Protein 6J3G (pdb70)

Solvent-accessible surface area: 24608 Å² total; per-residue (Å²): 148,81,158,130,132,214,57,85,172,148,76,95,91,0,41,0,18,0,3,6,2,99,90,123,87,148,52,73,10,5,8,8,54,0,3,16,1,83,18,1,0,28,46,5,206,10,49,45,94,38,57,67,8,30,17,53,19,8,82,166,34,0,124,145,46,44,6,111,18,26,39,156,24,71,79,140,164,69,126,49,42,36,20,8,4,0,0,44,0,43,50,72,51,54,26,19,3,41,11,36,90,0,0,73,28,0,24,175,40,21,103,146,25,64,49,0,10,35,69,96,2,13,0,7,3,18,0,0,44,38,3,5,108,65,12,0,30,42,27,5,14,3,3,9,12,34,28,1,1,98,40,6,37,104,130,0,47,60,70,9,72,133,21,35,27,67,99,28,2,107,118,11,55,34,133,6,105,92,0,7,58,124,37,118,70,48,72,94,66,26,118,51,4,71,62,6,6,75,83,0,12,35,5,6,33,38,43,71,123,126,21,60,24,2,44,14,148,132,13,2,0,0,3,0,0,1,0,0,17,2,12,0,12,38,67,4,26,25,60,120,63,90,31,2,62,79,7,54,150,20,42,68,11,18,2,34,139,14,6,112,51,3,88,106,60,202,188,59,103,88,0,41,0,17,0,4,6,2,100,90,122,89,146,55,75,8,6,8,8,55,0,4,17,1,88,17,1,0,38,36,5,206,16,60,48,91,37,57,67,6,29,19,52,16,9,56,161,31,0,122,146,46,50,6,114,18,27,27,160,24,90,76,138,160,79,108,56,51,32,24,9,5,0,0,40,0,35,53,68,52,50,29,18,2,42,10,42,88,0,0,67,33,0,15,170,46,26,108,102,20,59,63,0,10,41,66,105,5,12,1,8,2,18,0,0,43,38,4,5,114,59,12,0,37,48,29,4,10,3,3,10,11,34,27,1,1,95,41,6,38,104,129,0,44,60,64,8,74,137,23,45,36,69,101,25,2,108,128,21,46,33,138,6,104,78,0,6,53,136,25,106,69,55,89,102,75,22,122,51,3,58,62,8,6,71,92,0,11,34,5,6,32,40,45,67,122,125,20,62,25,3,52,13,149,133,11,1,0,0,3,0,0,2,0,0,21,2,12,0,12,40,65,4,27,27,62,120,63,88,26,2,70,76,5,54,163,16,44,66,10,19,2,37,140,15,5,105,50,2,90,98,57

Sequence (522 aa):
SGLVPRGSHMIQQIHFYDIPRNRDEDDRTWNPNTSKTRLTLTYKRLPYKTIWVEYPDIERVCKEIGAEEPSAFGLLKEGKPYYSLPVIHDPNTGTTISDSIRIARYLDKTYPDTPAVIPAELEAFHAVFEDAFWDTIFMPLFPFLVPAACPQLNPRSEAYFRETREGKFGSILGGKMENWAPTGPVRDDRWKALQAGFTKMAGWLSADGQERPFFMMGEKLCYTDIVVGAWLISVKKVFGSDHPEWLQVEKWDGGRWSRRLVQVVENFHMIQQIHFYDIPRNRDEDDRTWNPNTSKTRLTLTTYKRLPYKTIWVEYPDIERVCKEIGAEPSAFGLLKEGKPYYSLPVIHDPNTGTTISDSIRIARYLDKTYPDTPAVIPAELEAFHAVFEDAFWDTIFMPLFPFLVPAACPQLNPRSEEAYFRETREGKFGSILGGKMENWAPTGPVRDDRWKALQAGFTKMAGWLSADGQERPFFMGEKLCYTDIVVGAWLISVKKVFGSDHPEWLQVEKWDGGRWSRLVQVVENF

Nearest PDB structures (foldseek):
  6j3h-assembly1_B  TM=1.000E+00  e=2.464E-45  Gelatoporia subvermispora B
  6j3f-assembly1_B  TM=9.540E-01  e=9.649E-30  Gelatoporia subvermispora B
  4lmw-assembly1_A-2  TM=9.459E-01  e=2.169E-23  Phanerodontia chrysosporium
  4g19-assembly2_C  TM=9.325E-01  e=5.263E-22  Phanerodontia chrysosporium
  4lmv-assembly2_D  TM=9.375E-01  e=5.015E-21  Phanerodontia chrysosporium

Structure (mmCIF, N/CA/C/O backbone):
data_6J3G
#
_entry.id   6J3G
#
_cell.length_a   176.810
_cell.length_b   48.645
_cell.length_c   74.308
_cell.angle_alpha   90.00
_cell.angle_beta   93.17
_cell.angle_gamma   90.00
#
_symmetry.space_group_name_H-M   'C 1 2 1'
#
loop_
_entity.id
_entity.type
_entity.pdbx_description
1 polymer 'Glutathione S-transferase'
2 non-polymer 1,2-ETHANEDIOL
3 non-polymer 'CALCIUM ION'
4 non-polymer 'SULFATE ION'
5 water water
#
loop_
_atom_site.group_PDB
_atom_site.id
_atom_site.type_symbol
_atom_site.label_atom_id
_atom_site.label_alt_id
_atom_site.label_comp_id
_atom_site.label_asym_id
_atom_site.label_entity_id
_atom_site.label_seq_id
_atom_site.pdbx_PDB_ins_code
_atom_site.Cartn_x
_atom_site.Cartn_y
_atom_site.Cartn_z
_atom_site.occupancy
_atom_site.B_iso_or_equiv
_atom_site.auth_seq_id
_atom_site.auth_comp_id
_atom_site.auth_asym_id
_atom_site.auth_atom_id
_atom_site.pdbx_PDB_model_num
ATOM 1 N N . SER A 1 1 ? 6.638 -38.499 48.903 1.00 54.28 -8 SER A N 1
ATOM 2 C CA . SER A 1 1 ? 6.451 -38.459 47.456 1.00 58.71 -8 SER A CA 1
ATOM 3 C C . SER A 1 1 ? 7.078 -37.216 46.846 1.00 60.37 -8 SER A C 1
ATOM 4 O O . SER A 1 1 ? 6.625 -36.096 47.096 1.00 63.94 -8 SER A O 1
ATOM 7 N N . GLY A 1 2 ? 8.114 -37.413 46.038 1.00 51.19 -7 GLY A N 1
ATOM 8 C CA . GLY A 1 2 ? 8.739 -36.296 45.360 1.00 50.02 -7 GLY A CA 1
ATOM 9 C C . GLY A 1 2 ? 8.149 -36.048 43.987 1.00 46.62 -7 GLY A C 1
ATOM 10 O O . GLY A 1 2 ? 8.838 -35.541 43.097 1.00 49.31 -7 GLY A O 1
ATOM 11 N N . LEU A 1 3 ? 6.874 -36.386 43.803 1.00 37.60 -6 LEU A N 1
ATOM 12 C CA . LEU A 1 3 ? 6.238 -36.341 42.494 1.00 34.62 -6 LEU A CA 1
ATOM 13 C C . LEU A 1 3 ? 5.417 -35.069 42.324 1.00 34.05 -6 LEU A C 1
ATOM 14 O O . LEU A 1 3 ? 4.671 -34.664 43.221 1.00 33.39 -6 LEU A O 1
ATOM 19 N N . VAL A 1 4 ? 5.555 -34.448 41.157 1.00 28.94 -5 VAL A N 1
ATOM 20 C CA . VAL A 1 4 ? 4.780 -33.260 40.803 1.00 27.45 -5 VAL A CA 1
ATOM 21 C C . VAL A 1 4 ? 4.297 -33.414 39.367 1.00 27.24 -5 VAL A C 1
ATOM 22 O O . VAL A 1 4 ? 4.880 -34.171 38.580 1.00 29.71 -5 VAL A O 1
ATOM 26 N N . PRO A 1 5 ? 3.210 -32.733 39.008 1.00 29.45 -4 PRO A N 1
ATOM 27 C CA . PRO A 1 5 ? 2.636 -32.939 37.669 1.00 30.41 -4 PRO A CA 1
ATOM 28 C C . PRO A 1 5 ? 3.442 -32.242 36.585 1.00 29.31 -4 PRO A C 1
ATOM 29 O O . PRO A 1 5 ? 3.970 -31.142 36.781 1.00 33.68 -4 PRO A O 1
ATOM 33 N N . ARG A 1 6 ? 3.545 -32.899 35.434 1.00 24.84 -3 ARG A N 1
ATOM 34 C CA . ARG A 1 6 ? 4.029 -32.245 34.228 1.00 28.32 -3 ARG A CA 1
ATOM 35 C C . ARG A 1 6 ? 2.838 -31.876 33.356 1.00 29.45 -3 ARG A C 1
ATOM 36 O O . ARG A 1 6 ? 1.801 -32.546 33.369 1.00 31.76 -3 ARG A O 1
ATOM 44 N N . GLY A 1 7 ? 2.981 -30.769 32.633 1.00 23.85 -2 GLY A N 1
ATOM 45 C CA . GLY A 1 7 ? 1.856 -30.234 31.895 1.00 28.16 -2 GLY A CA 1
ATOM 46 C C . GLY A 1 7 ? 1.373 -31.192 30.824 1.00 29.23 -2 GLY A C 1
ATOM 47 O O . GLY A 1 7 ? 2.147 -31.933 30.210 1.00 30.76 -2 GLY A O 1
ATOM 48 N N . SER A 1 8 ? 0.065 -31.187 30.618 1.00 33.34 -1 SER A N 1
ATOM 49 C CA . SER A 1 8 ? -0.507 -31.929 29.514 1.00 27.79 -1 SER A CA 1
ATOM 50 C C . SER A 1 8 ? -0.440 -31.086 28.244 1.00 28.79 -1 SER A C 1
ATOM 51 O O . SER A 1 8 ? -0.523 -29.854 28.280 1.00 28.42 -1 SER A O 1
ATOM 54 N N . HIS A 1 9 ? -0.266 -31.764 27.115 1.00 21.12 0 HIS A N 1
ATOM 55 C CA . HIS A 1 9 ? -0.281 -31.116 25.812 1.00 26.32 0 HIS A CA 1
ATOM 56 C C . HIS A 1 9 ? -1.491 -31.530 24.978 1.00 25.84 0 HIS A C 1
ATOM 57 O O . HIS A 1 9 ? -1.474 -31.407 23.751 1.00 24.97 0 HIS A O 1
ATOM 64 N N . MET A 1 10 ? -2.547 -32.008 25.625 1.00 27.10 1 MET A N 1
ATOM 65 C CA . MET A 1 10 ? -3.767 -32.307 24.896 1.00 32.16 1 MET A CA 1
ATOM 66 C C . MET A 1 10 ? -4.390 -31.011 24.400 1.00 26.48 1 MET A C 1
ATOM 67 O O . MET A 1 10 ? -4.203 -29.936 24.984 1.00 26.74 1 MET A O 1
ATOM 72 N N . ILE A 1 11 ? -5.114 -31.110 23.289 1.00 26.26 2 ILE A N 1
ATOM 73 C CA . ILE A 1 11 ? -5.783 -29.937 22.751 1.00 25.98 2 ILE A CA 1
ATOM 74 C C . ILE A 1 11 ? -6.864 -29.497 23.728 1.00 22.49 2 ILE A C 1
ATOM 75 O O . ILE A 1 11 ? -7.711 -30.299 24.135 1.00 24.28 2 ILE A O 1
ATOM 80 N N . GLN A 1 12 ? -6.831 -28.228 24.118 1.00 20.89 3 GLN A N 1
ATOM 81 C CA . GLN A 1 12 ? -7.832 -27.702 25.029 1.00 27.04 3 GLN A CA 1
ATOM 82 C C . GLN A 1 12 ? -9.140 -27.438 24.285 1.00 20.62 3 GLN A C 1
ATOM 83 O O . GLN A 1 12 ? -9.169 -27.302 23.058 1.00 18.33 3 GLN A O 1
ATOM 89 N N . GLN A 1 13 ? -10.234 -27.387 25.044 1.00 20.09 4 GLN A N 1
ATOM 90 C CA . GLN A 1 13 ? -11.535 -27.117 24.442 1.00 21.21 4 GLN A CA 1
ATOM 91 C C . GLN A 1 13 ? -11.534 -25.746 23.784 1.00 15.24 4 GLN A C 1
ATOM 92 O O . GLN A 1 13 ? -11.229 -24.731 24.423 1.00 16.85 4 GLN A O 1
ATOM 98 N N . ILE A 1 14 ? -11.853 -25.724 22.492 1.00 17.16 5 ILE A N 1
ATOM 99 C CA . ILE A 1 14 ? -12.118 -24.474 21.800 1.00 15.47 5 ILE A CA 1
ATOM 100 C C . ILE A 1 14 ? -13.406 -23.862 22.345 1.00 16.17 5 ILE A C 1
ATOM 101 O O . ILE A 1 14 ? -14.383 -24.568 22.622 1.00 18.23 5 ILE A O 1
ATOM 106 N N . HIS A 1 15 ? -13.403 -22.547 22.527 1.00 14.36 6 HIS A N 1
ATOM 107 C CA . HIS A 1 15 ? -14.569 -21.815 23.013 1.00 15.84 6 HIS A CA 1
ATOM 108 C C . HIS A 1 15 ? -15.462 -21.476 21.825 1.00 16.18 6 HIS A C 1
ATOM 109 O O . HIS A 1 15 ? -15.105 -20.636 20.995 1.00 15.25 6 HIS A O 1
ATOM 116 N N . PHE A 1 16 ? -16.628 -22.112 21.761 1.00 15.99 7 PHE A N 1
ATOM 117 C CA . PHE A 1 16 ? -17.563 -21.974 20.644 1.00 12.53 7 PHE A CA 1
ATOM 118 C C . PHE A 1 16 ? -18.748 -21.140 21.103 1.00 12.78 7 PHE A C 1
ATOM 119 O O . PHE A 1 16 ? -19.456 -21.535 22.033 1.00 12.37 7 PHE A O 1
ATOM 127 N N . TYR A 1 17 ? -18.945 -19.977 20.474 1.00 11.05 8 TYR A N 1
ATOM 128 C CA . TYR A 1 17 ? -20.016 -19.062 20.851 1.00 15.05 8 TYR A CA 1
ATOM 129 C C . TYR A 1 17 ? -21.242 -19.329 19.981 1.00 15.14 8 TYR A C 1
ATOM 130 O O . TYR A 1 17 ? -21.176 -19.213 18.751 1.00 13.57 8 TYR A O 1
ATOM 139 N N . ASP A 1 18 ? -22.362 -19.660 20.629 1.00 13.49 9 ASP A N 1
ATOM 140 C CA . ASP A 1 18 ? -23.578 -20.133 19.979 1.00 13.52 9 ASP A CA 1
ATOM 141 C C . ASP A 1 18 ? -24.768 -19.360 20.540 1.00 10.76 9 ASP A C 1
ATOM 142 O O . ASP A 1 18 ? -24.683 -18.754 21.613 1.00 14.15 9 ASP A O 1
ATOM 147 N N . ILE A 1 19 ? -25.881 -19.373 19.810 1.00 13.93 10 ILE A N 1
ATOM 148 C CA . ILE A 1 19 ? -27.092 -18.644 20.193 1.00 12.59 10 ILE A CA 1
ATOM 149 C C . ILE A 1 19 ? -28.096 -19.633 20.774 1.00 13.10 10 ILE A C 1
ATOM 150 O O . ILE A 1 19 ? -28.547 -20.540 20.052 1.00 12.88 10 ILE A O 1
ATOM 155 N N . PRO A 1 20 ? -28.517 -19.472 22.022 1.00 12.57 11 PRO A N 1
ATOM 156 C CA . PRO A 1 20 ? -29.432 -20.433 22.625 1.00 12.84 11 PRO A CA 1
ATOM 157 C C . PRO A 1 20 ? -30.864 -20.192 22.155 1.00 13.71 11 PRO A C 1
ATOM 158 O O . PRO A 1 20 ? -31.193 -19.185 21.524 1.00 16.13 11 PRO A O 1
ATOM 162 N N . ARG A 1 21 ? -31.721 -21.146 22.481 1.00 12.13 12 ARG A N 1
ATOM 163 C CA . ARG A 1 21 ? -33.159 -20.953 22.391 1.00 16.20 12 ARG A CA 1
ATOM 164 C C . ARG A 1 21 ? -33.758 -21.349 23.736 1.00 15.78 12 ARG A C 1
ATOM 165 O O . ARG A 1 21 ? -33.049 -21.812 24.633 1.00 13.65 12 ARG A O 1
ATOM 173 N N . ASN A 1 22 ? -35.071 -21.157 23.880 1.00 14.43 13 ASN A N 1
ATOM 174 C CA . ASN A 1 22 ? -35.764 -21.369 25.157 1.00 20.85 13 ASN A CA 1
ATOM 175 C C . ASN A 1 22 ? -36.024 -22.862 25.380 1.00 17.88 13 ASN A C 1
ATOM 176 O O . ASN A 1 22 ? -37.157 -23.341 25.328 1.00 13.14 13 ASN A O 1
ATOM 181 N N . ARG A 1 23 ? -34.936 -23.596 25.637 1.00 15.28 14 ARG A N 1
ATOM 182 C CA . ARG A 1 23 ? -34.978 -25.027 25.938 1.00 13.60 14 ARG A CA 1
ATOM 183 C C . ARG A 1 23 ? -33.871 -25.330 26.941 1.00 15.06 14 ARG A C 1
ATOM 184 O O . ARG A 1 23 ? -33.013 -24.490 27.203 1.00 11.85 14 ARG A O 1
ATOM 192 N N . ASP A 1 24 ? -33.877 -26.548 27.490 1.00 11.32 15 ASP A N 1
ATOM 193 C CA . ASP A 1 24 ? -32.784 -26.927 28.376 1.00 14.51 15 ASP A CA 1
ATOM 194 C C . ASP A 1 24 ? -31.509 -27.165 27.551 1.00 13.45 15 ASP A C 1
ATOM 195 O O . ASP A 1 24 ? -31.550 -27.280 26.328 1.00 14.32 15 ASP A O 1
ATOM 200 N N . GLU A 1 25 ? -30.378 -27.283 28.258 1.00 16.16 16 GLU A N 1
ATOM 201 C CA . GLU A 1 25 ? -29.046 -27.229 27.649 1.00 12.25 16 GLU A CA 1
ATOM 202 C C . GLU A 1 25 ? -28.915 -28.119 26.410 1.00 15.61 16 GLU A C 1
ATOM 203 O O . GLU A 1 25 ? -28.424 -27.676 25.364 1.00 14.36 16 GLU A O 1
ATOM 209 N N . ASP A 1 26 ? -29.350 -29.377 26.506 1.00 13.37 17 ASP A N 1
ATOM 210 C CA . ASP A 1 26 ? -29.093 -30.368 25.461 1.00 16.64 17 ASP A CA 1
ATOM 211 C C . ASP A 1 26 ? -29.910 -30.157 24.188 1.00 16.32 17 ASP A C 1
ATOM 212 O O . ASP A 1 26 ? -29.701 -30.887 23.212 1.00 15.57 17 ASP A O 1
ATOM 217 N N . ASP A 1 27 ? -30.839 -29.212 24.175 1.00 12.52 18 ASP A N 1
ATOM 218 C CA . ASP A 1 27 ? -31.610 -28.886 22.981 1.00 13.48 18 ASP A CA 1
ATOM 219 C C . ASP A 1 27 ? -31.532 -27.396 22.671 1.00 15.34 18 ASP A C 1
ATOM 220 O O . ASP A 1 27 ? -32.385 -26.864 21.953 1.00 14.85 18 ASP A O 1
ATOM 225 N N . ARG A 1 28 ? -30.532 -26.713 23.224 1.00 12.97 19 ARG A N 1
ATOM 226 C CA . ARG A 1 28 ? -30.423 -25.258 23.125 1.00 11.11 19 ARG A CA 1
ATOM 227 C C . ARG A 1 28 ? -29.916 -24.789 21.767 1.00 13.64 19 ARG A C 1
ATOM 228 O O . ARG A 1 28 ? -30.259 -23.682 21.338 1.00 16.55 19 ARG A O 1
ATOM 236 N N . THR A 1 29 ? -29.100 -25.589 21.080 1.00 14.14 20 THR A N 1
ATOM 237 C CA . THR A 1 29 ? -28.561 -25.161 19.791 1.00 11.57 20 THR A CA 1
ATOM 238 C C . THR A 1 29 ? -29.611 -25.349 18.695 1.00 14.59 20 THR A C 1
ATOM 239 O O . THR A 1 29 ? -30.428 -26.273 18.750 1.00 14.38 20 THR A O 1
ATOM 243 N N . TRP A 1 30 ? -29.603 -24.439 17.707 1.00 13.51 21 TRP A N 1
ATOM 244 C CA . TRP A 1 30 ? -30.615 -24.417 16.648 1.00 14.84 21 TRP A CA 1
ATOM 245 C C . TRP A 1 30 ? -30.183 -23.672 15.381 1.00 14.15 21 TRP A C 1
ATOM 246 O O . TRP A 1 30 ? -30.722 -23.933 14.297 1.00 11.56 21 TRP A O 1
ATOM 257 N N . ASN A 1 31 ? -29.244 -22.726 15.513 1.00 13.50 22 ASN A N 1
ATOM 258 C CA . ASN A 1 31 ? -29.013 -21.727 14.468 1.00 14.36 22 ASN A CA 1
ATOM 259 C C . ASN A 1 31 ? -28.278 -22.344 13.277 1.00 11.62 22 ASN A C 1
ATOM 260 O O . ASN A 1 31 ? -27.335 -23.125 13.458 1.00 12.50 22 ASN A O 1
ATOM 265 N N . PRO A 1 32 ? -28.675 -22.001 12.045 1.00 12.64 23 PRO A N 1
ATOM 266 C CA . PRO A 1 32 ? -28.034 -22.623 10.877 1.00 11.36 23 PRO A CA 1
ATOM 267 C C . PRO A 1 32 ? -26.598 -22.185 10.658 1.00 13.20 23 PRO A C 1
ATOM 268 O O . PRO A 1 32 ? -25.766 -23.004 10.249 1.00 13.03 23 PRO A O 1
ATOM 272 N N . ASN A 1 33 ? -26.291 -20.905 10.879 1.00 12.02 24 ASN A N 1
ATOM 273 C CA . ASN A 1 33 ? -24.928 -20.425 10.658 1.00 10.96 24 ASN A CA 1
ATOM 274 C C . ASN A 1 33 ? -23.971 -20.907 11.738 1.00 12.79 24 ASN A C 1
ATOM 275 O O . ASN A 1 33 ? -22.828 -21.268 11.433 1.00 13.97 24 ASN A O 1
ATOM 280 N N . THR A 1 34 ? -24.397 -20.898 13.003 1.00 12.63 25 THR A N 1
ATOM 281 C CA . THR A 1 34 ? -23.527 -21.466 14.034 1.00 13.31 25 THR A CA 1
ATOM 282 C C . THR A 1 34 ? -23.401 -22.976 13.877 1.00 11.65 25 THR A C 1
ATOM 283 O O . THR A 1 34 ? -22.354 -23.542 14.210 1.00 13.11 25 THR A O 1
ATOM 287 N N . SER A 1 35 ? -24.444 -23.638 13.356 1.00 13.29 26 SER A N 1
ATOM 288 C CA . SER A 1 35 ? -24.365 -25.076 13.106 1.00 13.02 26 SER A CA 1
ATOM 289 C C . SER A 1 35 ? -23.251 -25.421 12.118 1.00 14.44 26 SER A C 1
ATOM 290 O O . SER A 1 35 ? -22.688 -26.513 12.189 1.00 11.67 26 SER A O 1
ATOM 293 N N . LYS A 1 36 ? -22.952 -24.530 11.167 1.00 11.43 27 LYS A N 1
ATOM 294 C CA . LYS A 1 36 ? -21.830 -24.757 10.255 1.00 12.65 27 LYS A CA 1
ATOM 295 C C . LYS A 1 36 ? -20.539 -24.995 11.029 1.00 16.13 27 LYS A C 1
ATOM 296 O O . LYS A 1 36 ? -19.785 -25.936 10.739 1.00 14.57 27 LYS A O 1
ATOM 302 N N . THR A 1 37 ? -20.256 -24.123 12.002 1.00 13.12 28 THR A N 1
ATOM 303 C CA . THR A 1 37 ? -19.022 -24.240 12.781 1.00 14.39 28 THR A CA 1
ATOM 304 C C . THR A 1 37 ? -19.092 -25.413 13.749 1.00 15.28 28 THR A C 1
ATOM 305 O O . THR A 1 37 ? -18.113 -26.151 13.914 1.00 14.65 28 THR A O 1
ATOM 309 N N . ARG A 1 38 ? -20.241 -25.606 14.406 1.00 13.47 29 ARG A N 1
ATOM 310 C CA . ARG A 1 38 ? -20.368 -26.761 15.290 1.00 15.77 29 ARG A CA 1
ATOM 311 C C . ARG A 1 38 ? -20.127 -28.053 14.523 1.00 14.75 29 ARG A C 1
ATOM 312 O O . ARG A 1 38 ? -19.425 -28.943 15.004 1.00 12.49 29 ARG A O 1
ATOM 320 N N . LEU A 1 39 ? -20.674 -28.160 13.310 1.00 13.14 30 LEU A N 1
ATOM 321 C CA . LEU A 1 39 ? -20.434 -29.353 12.497 1.00 15.77 30 LEU A CA 1
ATOM 322 C C . LEU A 1 39 ? -18.975 -29.458 12.042 1.00 15.52 30 LEU A C 1
ATOM 323 O O . LEU A 1 39 ? -18.420 -30.560 11.981 1.00 17.74 30 LEU A O 1
ATOM 328 N N . THR A 1 40 ? -18.343 -28.336 11.687 1.00 14.06 31 THR A N 1
ATOM 329 C CA . THR A 1 40 ? -16.933 -28.394 11.294 1.00 14.03 31 THR A CA 1
ATOM 330 C C . THR A 1 40 ? -16.072 -28.906 12.451 1.00 16.77 31 THR A C 1
ATOM 331 O O . THR A 1 40 ? -15.204 -29.771 12.263 1.00 15.97 31 THR A O 1
ATOM 335 N N . LEU A 1 41 ? -16.312 -28.385 13.661 1.00 15.91 32 LEU A N 1
ATOM 336 C CA . LEU A 1 41 ? -15.583 -28.834 14.848 1.00 17.39 32 LEU A CA 1
ATOM 337 C C . LEU A 1 41 ? -15.786 -30.324 15.097 1.00 19.44 32 LEU A C 1
ATOM 338 O O . LEU A 1 41 ? -14.819 -31.061 15.321 1.00 19.66 32 LEU A O 1
ATOM 343 N N . THR A 1 42 ? -17.042 -30.795 15.061 1.00 16.05 33 THR A N 1
ATOM 344 C CA . THR A 1 42 ? -17.279 -32.206 15.3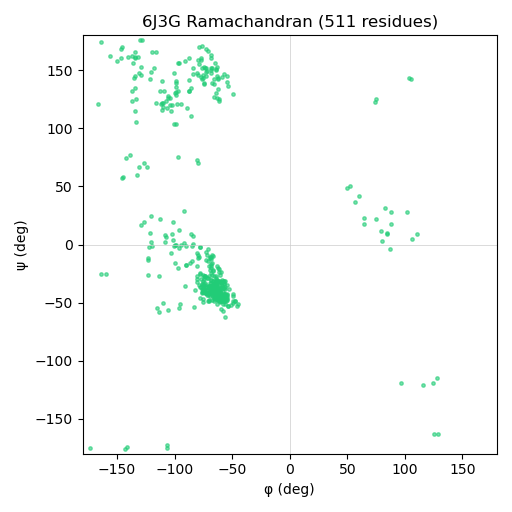67 1.00 15.01 33 THR A CA 1
ATOM 345 C C . THR A 1 42 ? -16.779 -33.119 14.255 1.00 16.82 33 THR A C 1
ATOM 346 O O . THR A 1 42 ? -16.288 -34.214 14.542 1.00 20.13 33 THR A O 1
ATOM 350 N N . TYR A 1 43 ? -16.902 -32.700 12.996 1.00 15.08 34 TYR A N 1
ATOM 351 C CA . TYR A 1 43 ? -16.321 -33.480 11.906 1.00 18.93 34 TYR A CA 1
ATOM 352 C C . TYR A 1 43 ? -14.826 -33.685 12.114 1.00 20.29 34 TYR A C 1
ATOM 353 O O . TYR A 1 43 ? -14.307 -34.791 11.919 1.00 18.13 34 TYR A O 1
ATOM 362 N N . LYS A 1 44 ? -14.122 -32.636 12.519 1.00 17.49 35 LYS A N 1
ATOM 363 C CA . LYS A 1 44 ? -12.691 -32.727 12.775 1.00 18.22 35 LYS A CA 1
ATOM 364 C C . LYS A 1 44 ? -12.369 -33.373 14.114 1.00 22.66 35 LYS A C 1
ATOM 365 O O . LYS A 1 44 ? -11.188 -33.524 14.429 1.00 18.40 35 LYS A O 1
ATOM 371 N N . ARG A 1 45 ? -13.390 -33.726 14.898 1.00 19.44 36 ARG A N 1
ATOM 372 C CA . ARG A 1 45 ? -13.250 -34.327 16.225 1.00 20.18 36 ARG A CA 1
ATOM 373 C C . ARG A 1 45 ? -12.412 -33.453 17.154 1.00 27.19 36 ARG A C 1
ATOM 374 O O . ARG A 1 45 ? -11.656 -33.950 17.988 1.00 20.30 36 ARG A O 1
ATOM 382 N N . LEU A 1 46 ? -12.563 -32.133 17.019 1.00 17.77 37 LEU A N 1
ATOM 383 C CA . LEU A 1 46 ? -11.889 -31.197 17.911 1.00 17.71 37 LEU A CA 1
ATOM 384 C C . LEU A 1 46 ? -12.746 -30.941 19.152 1.00 19.23 37 LEU A C 1
ATOM 385 O O . LEU A 1 46 ? -13.971 -30.852 19.049 1.00 21.85 37 LEU A O 1
ATOM 390 N N . PRO A 1 47 ? -12.141 -30.826 20.332 1.00 19.30 38 PRO A N 1
ATOM 391 C CA . PRO A 1 47 ? -12.927 -30.572 21.544 1.00 17.25 38 PRO A CA 1
ATOM 392 C C . PRO A 1 47 ? -13.388 -29.125 21.614 1.00 19.13 38 PRO A C 1
ATOM 393 O O . PRO A 1 47 ? -12.701 -28.199 21.184 1.00 16.82 38 PRO A O 1
ATOM 397 N N . TYR A 1 48 ? -14.575 -28.930 22.177 1.00 17.84 39 TYR A N 1
ATOM 398 C CA . TYR A 1 48 ? -15.081 -27.574 22.317 1.00 15.36 39 TYR A CA 1
ATOM 399 C C . TYR A 1 48 ? -16.081 -27.538 23.461 1.00 18.48 39 TYR A C 1
ATOM 400 O O . TYR A 1 48 ? -16.597 -28.574 23.899 1.00 16.49 39 TYR A O 1
ATOM 409 N N . LYS A 1 49 ? -16.336 -26.329 23.940 1.00 14.77 40 LYS A N 1
ATOM 410 C CA . LYS A 1 49 ? -17.428 -26.066 24.860 1.00 17.07 40 LYS A CA 1
ATOM 411 C C . LYS A 1 49 ? -18.234 -24.898 24.319 1.00 12.20 40 LYS A C 1
ATOM 412 O O . LYS A 1 49 ? -17.718 -24.061 23.580 1.00 14.35 40 LYS A O 1
ATOM 418 N N . THR A 1 50 ? -19.515 -24.860 24.668 1.00 13.99 41 THR A N 1
ATOM 419 C CA . THR A 1 50 ? -20.423 -23.850 24.150 1.00 12.78 41 THR A CA 1
ATOM 420 C C . THR A 1 50 ? -20.592 -22.739 25.179 1.00 15.86 41 THR A C 1
ATOM 421 O O . THR A 1 50 ? -20.875 -23.012 26.353 1.00 17.28 41 THR A O 1
ATOM 425 N N . ILE A 1 51 ? -20.408 -21.498 24.738 1.00 13.55 42 ILE A N 1
ATOM 426 C CA . ILE A 1 51 ? -20.786 -20.308 25.497 1.00 11.87 42 ILE A CA 1
ATOM 427 C C . ILE A 1 51 ? -22.004 -19.705 24.817 1.00 15.36 42 ILE A C 1
ATOM 428 O O . ILE A 1 51 ? -21.958 -19.403 23.619 1.00 13.57 42 ILE A O 1
ATOM 433 N N . TRP A 1 52 ? -23.095 -19.541 25.571 1.00 12.93 43 TRP A N 1
ATOM 434 C CA . TRP A 1 52 ? -24.355 -19.050 25.026 1.00 9.46 43 TRP A CA 1
ATOM 435 C C . TRP A 1 52 ? -24.398 -17.525 25.047 1.00 13.28 43 TRP A C 1
ATOM 436 O O . TRP A 1 52 ? -24.081 -16.900 26.072 1.00 13.80 43 TRP A O 1
ATOM 447 N N . VAL A 1 53 ? -24.795 -16.936 23.918 1.00 13.84 44 VAL A N 1
ATOM 448 C CA . VAL A 1 53 ? -24.922 -15.487 23.751 1.00 14.02 44 VAL A CA 1
ATOM 449 C C . VAL A 1 53 ? -26.261 -15.188 23.077 1.00 14.39 44 VAL A C 1
ATOM 450 O O . VAL A 1 53 ? -26.546 -15.710 21.989 1.00 13.49 44 VAL A O 1
ATOM 454 N N . GLU A 1 54 ? -27.072 -14.338 23.705 1.00 14.06 45 GLU A N 1
ATOM 455 C CA . GLU A 1 54 ? -28.324 -13.903 23.089 1.00 14.72 45 GLU A CA 1
ATOM 456 C C . GLU A 1 54 ? -28.046 -12.896 21.976 1.00 16.81 45 GLU A C 1
ATOM 457 O O . GLU A 1 54 ? -27.041 -12.178 22.006 1.00 14.73 45 GLU A O 1
ATOM 463 N N . TYR A 1 55 ? -28.953 -12.844 20.992 1.00 12.99 46 TYR A N 1
ATOM 464 C CA . TYR A 1 55 ? -28.795 -11.936 19.850 1.00 15.70 46 TYR A CA 1
ATOM 465 C C . TYR A 1 55 ? -28.398 -10.511 20.232 1.00 15.46 46 TYR A C 1
ATOM 466 O O . TYR A 1 55 ? -27.398 -10.011 19.690 1.00 16.05 46 TYR A O 1
ATOM 475 N N . PRO A 1 56 ? -29.102 -9.806 21.127 1.00 15.76 47 PRO A N 1
ATOM 476 C CA . PRO A 1 56 ? -28.721 -8.406 21.408 1.00 16.91 47 PRO A CA 1
ATOM 477 C C . PRO A 1 56 ? -27.371 -8.237 22.083 1.00 17.23 47 PRO A C 1
ATOM 478 O O . PRO A 1 56 ? -26.894 -7.097 22.169 1.00 18.97 47 PRO A O 1
ATOM 482 N N . ASP A 1 57 ? -26.730 -9.310 22.544 1.00 14.41 48 ASP A N 1
ATOM 483 C CA . ASP A 1 57 ? -25.443 -9.211 23.229 1.00 15.31 48 ASP A CA 1
ATOM 484 C C . ASP A 1 57 ? -24.258 -9.555 22.345 1.00 16.80 48 ASP A C 1
ATOM 485 O O . ASP A 1 57 ? -23.113 -9.502 22.815 1.00 18.56 48 ASP A O 1
ATOM 490 N N . ILE A 1 58 ? -24.496 -9.927 21.086 1.00 17.67 49 ILE A N 1
ATOM 491 C CA . ILE A 1 58 ? -23.428 -10.505 20.279 1.00 16.11 49 ILE A CA 1
ATOM 492 C C . ILE A 1 58 ? -22.333 -9.479 20.005 1.00 16.65 49 ILE A C 1
ATOM 493 O O . ILE A 1 58 ? -21.141 -9.790 20.096 1.00 18.05 49 ILE A O 1
ATOM 498 N N . GLU A 1 59 ? -22.715 -8.244 19.675 1.00 21.85 50 GLU A N 1
ATOM 499 C CA . GLU A 1 59 ? -21.716 -7.222 19.378 1.00 24.12 50 GLU A CA 1
ATOM 500 C C . GLU A 1 59 ? -20.814 -6.964 20.582 1.00 21.99 50 GLU A C 1
ATOM 501 O O . GLU A 1 59 ? -19.586 -6.910 20.452 1.00 24.46 50 GLU A O 1
ATOM 507 N N . ARG A 1 60 ? -21.397 -6.820 21.771 1.00 20.54 51 ARG A N 1
ATOM 508 C CA . ARG A 1 60 ? -20.572 -6.471 22.923 1.00 24.45 51 ARG A CA 1
ATOM 509 C C . ARG A 1 60 ? -19.668 -7.633 23.331 1.00 23.52 51 ARG A C 1
ATOM 510 O O . ARG A 1 60 ? -18.513 -7.420 23.727 1.00 20.89 51 ARG A O 1
ATOM 518 N N . VAL A 1 61 ? -20.154 -8.873 23.214 1.00 19.35 52 VAL A N 1
ATOM 519 C CA . VAL A 1 61 ? -19.290 -10.025 23.467 1.00 17.15 52 VAL A CA 1
ATOM 520 C C . VAL A 1 61 ? -18.164 -10.069 22.441 1.00 20.42 52 VAL A C 1
ATOM 521 O O . VAL A 1 61 ? -16.992 -10.276 22.787 1.00 21.18 52 VAL A O 1
ATOM 525 N N . CYS A 1 62 ? -18.504 -9.889 21.158 1.00 18.46 53 CYS A N 1
ATOM 526 C CA . CYS A 1 62 ? -17.475 -9.898 20.119 1.00 21.67 53 CYS A CA 1
ATOM 527 C C . CYS A 1 62 ? -16.394 -8.869 20.412 1.00 22.89 53 CYS A C 1
ATOM 528 O O . CYS A 1 62 ? -15.197 -9.168 20.313 1.00 25.11 53 CYS A O 1
ATOM 531 N N . LYS A 1 63 ? -16.794 -7.651 20.788 1.00 23.65 54 LYS A N 1
ATOM 532 C CA . LYS A 1 63 ? -15.793 -6.629 21.077 1.00 25.04 54 LYS A CA 1
ATOM 533 C C . LYS A 1 63 ? -14.968 -7.000 22.302 1.00 28.68 54 LYS A C 1
ATOM 534 O O . LYS A 1 63 ? -13.752 -6.778 22.326 1.00 28.34 54 LYS A O 1
ATOM 540 N N . GLU A 1 64 ? -15.603 -7.614 23.304 1.00 26.24 55 GLU A N 1
ATOM 541 C CA . GLU A 1 64 ? -14.890 -7.998 24.517 1.00 26.66 55 GLU A CA 1
ATOM 542 C C . GLU A 1 64 ? -13.798 -9.021 24.224 1.00 33.21 55 GLU A C 1
ATOM 543 O O . GLU A 1 64 ? -12.681 -8.913 24.746 1.00 26.87 55 GLU A O 1
ATOM 549 N N . ILE A 1 65 ? -14.097 -10.029 23.399 1.00 25.61 56 ILE A N 1
ATOM 550 C CA . ILE A 1 65 ? -13.154 -11.121 23.178 1.00 28.44 56 ILE A CA 1
ATOM 551 C C . ILE A 1 65 ? -12.310 -10.922 21.925 1.00 26.82 56 ILE A C 1
ATOM 552 O O . ILE A 1 65 ? -11.439 -11.753 21.641 1.00 28.74 56 ILE A O 1
ATOM 557 N N . GLY A 1 66 ? -12.543 -9.856 21.166 1.00 29.75 57 GLY A N 1
ATOM 558 C CA . GLY A 1 66 ? -11.712 -9.563 20.019 1.00 24.39 57 GLY A CA 1
ATOM 559 C C . GLY A 1 66 ? -12.137 -10.210 18.725 1.00 27.74 57 GLY A C 1
ATOM 560 O O . GLY A 1 66 ? -11.291 -10.458 17.861 1.00 28.91 57 GLY A O 1
ATOM 561 N N . ALA A 1 67 ? -13.421 -10.489 18.552 1.00 25.63 58 ALA A N 1
ATOM 562 C CA . ALA A 1 67 ? -13.919 -11.038 17.302 1.00 23.87 58 ALA A CA 1
ATOM 563 C C . ALA A 1 67 ? -14.242 -9.901 16.346 1.00 26.80 58 ALA A C 1
ATOM 564 O O . ALA A 1 67 ? -14.846 -8.900 16.740 1.00 25.31 58 ALA A O 1
ATOM 566 N N A GLU A 1 68 ? -13.839 -10.065 15.088 0.45 25.85 59 GLU A N 1
ATOM 567 N N B GLU A 1 68 ? -13.842 -10.056 15.092 0.55 25.83 59 GLU A N 1
ATOM 568 C CA A GLU A 1 68 ? -14.126 -9.073 14.068 0.45 27.13 59 GLU A CA 1
ATOM 569 C CA B GLU A 1 68 ? -14.129 -9.023 14.114 0.55 27.11 59 GLU A CA 1
ATOM 570 C C A GLU A 1 68 ? -15.590 -9.156 13.645 0.45 27.70 59 GLU A C 1
ATOM 571 C C B GLU A 1 68 ? -15.559 -9.161 13.600 0.55 27.71 59 GLU A C 1
ATOM 572 O O A GLU A 1 68 ? -16.245 -10.185 13.834 0.45 25.88 59 GLU A O 1
ATOM 573 O O B GLU A 1 68 ? -16.167 -10.231 13.699 0.55 25.90 59 GLU A O 1
ATOM 584 N N . PRO A 1 69 ? -16.137 -8.079 13.080 1.00 29.35 60 PRO A N 1
ATOM 585 C CA . PRO A 1 69 ? -17.457 -8.180 12.447 1.00 29.13 60 PRO A CA 1
ATOM 586 C C . PRO A 1 69 ? -17.402 -9.153 11.280 1.00 26.92 60 PRO A C 1
ATOM 587 O O . PRO A 1 69 ? -16.353 -9.349 10.664 1.00 29.58 60 PRO A O 1
ATOM 591 N N . SER A 1 70 ? -18.536 -9.791 10.997 1.00 29.03 61 SER A N 1
ATOM 592 C CA . SER A 1 70 ? -18.586 -10.764 9.912 1.00 29.11 61 SER A CA 1
ATOM 593 C C . SER A 1 70 ? -18.878 -10.129 8.564 1.00 39.20 61 SER A C 1
ATOM 594 O O . SER A 1 70 ? -18.657 -10.774 7.532 1.00 36.93 61 SER A O 1
ATOM 597 N N . ALA A 1 71 ? -19.358 -8.889 8.556 1.00 38.63 62 ALA A N 1
ATOM 598 C CA . ALA A 1 71 ? -19.546 -8.109 7.337 1.00 43.73 62 ALA A CA 1
ATOM 599 C C . ALA A 1 71 ? -19.946 -6.698 7.755 1.00 48.36 62 ALA A C 1
ATOM 600 O O . ALA A 1 71 ? -19.972 -6.365 8.944 1.00 47.87 62 ALA A O 1
ATOM 602 N N . PHE A 1 72 ? -20.259 -5.865 6.764 1.00 48.78 63 PHE A N 1
ATOM 603 C CA . PHE A 1 72 ? -20.508 -4.446 6.991 1.00 51.77 63 PHE A CA 1
ATOM 604 C C . PHE A 1 72 ? -21.773 -4.038 6.251 1.00 55.02 63 PHE A C 1
ATOM 605 O O . PHE A 1 72 ? -21.764 -3.913 5.023 1.00 61.62 63 PHE A O 1
ATOM 613 N N . GLY A 1 73 ? -22.858 -3.846 6.989 1.00 59.56 64 GLY A N 1
ATOM 614 C CA . GLY A 1 73 ? -24.050 -3.241 6.446 1.00 66.60 64 GLY A CA 1
ATOM 615 C C . GLY A 1 73 ? -25.205 -4.148 6.079 1.00 65.04 64 GLY A C 1
ATOM 616 O O . GLY A 1 73 ? -25.989 -3.783 5.195 1.00 60.28 64 GLY A O 1
ATOM 617 N N . LEU A 1 74 ? -25.352 -5.306 6.729 1.00 61.94 65 LEU A N 1
ATOM 618 C CA . LEU A 1 74 ? -26.503 -6.156 6.440 1.00 62.39 65 LEU A CA 1
ATOM 619 C C . LEU A 1 74 ? -27.786 -5.612 7.055 1.00 64.85 65 LEU A C 1
ATOM 620 O O . LEU A 1 74 ? -28.871 -5.811 6.496 1.00 60.33 65 LEU A O 1
ATOM 625 N N . LEU A 1 75 ? -27.680 -4.935 8.195 1.00 60.63 66 LEU A N 1
ATOM 626 C CA . LEU A 1 75 ? -28.812 -4.340 8.892 1.00 64.85 66 LEU A CA 1
ATOM 627 C C . LEU A 1 75 ? -28.793 -2.821 8.828 1.00 68.78 66 LEU A C 1
ATOM 628 O O . LEU A 1 75 ? -29.801 -2.196 8.480 1.00 66.22 66 LEU A O 1
ATOM 633 N N . LYS A 1 76 ? -27.656 -2.216 9.163 1.00 71.93 67 LYS A N 1
ATOM 634 C CA . LYS A 1 76 ? -27.451 -0.776 9.109 1.00 73.86 67 LYS A CA 1
ATOM 635 C C . LYS A 1 76 ? -26.574 -0.457 7.907 1.00 74.44 67 LYS A C 1
ATOM 636 O O . LYS A 1 76 ? -25.491 -1.030 7.764 1.00 70.51 67 LYS A O 1
ATOM 642 N N . GLU A 1 77 ? -27.034 0.467 7.056 1.00 77.46 68 GLU A N 1
ATOM 643 C CA . GLU A 1 77 ? -26.328 0.746 5.807 1.00 75.75 68 GLU A CA 1
ATOM 644 C C . GLU A 1 77 ? -24.876 1.161 6.041 1.00 77.76 68 GLU A C 1
ATOM 645 O O . GLU A 1 77 ? -24.005 0.853 5.217 1.00 80.08 68 GLU A O 1
ATOM 651 N N . GLY A 1 78 ? -24.583 1.825 7.157 1.00 72.42 69 GLY A N 1
ATOM 652 C CA . GLY A 1 78 ? -23.227 2.290 7.385 1.00 64.43 69 GLY A CA 1
ATOM 653 C C . GLY A 1 78 ? -22.526 1.766 8.625 1.00 72.92 69 GLY A C 1
ATOM 654 O O . GLY A 1 78 ? -21.601 2.416 9.123 1.00 74.44 69 GLY A O 1
ATOM 655 N N . LYS A 1 79 ? -22.929 0.603 9.135 1.00 68.74 70 LYS A N 1
ATOM 656 C CA . LYS A 1 79 ? -22.342 0.103 10.369 1.00 66.89 70 LYS A CA 1
ATOM 657 C C . LYS A 1 79 ? -21.918 -1.352 10.227 1.00 57.38 70 LYS A C 1
ATOM 658 O O . LYS A 1 79 ? -22.540 -2.119 9.485 1.00 53.46 70 LYS A O 1
ATOM 664 N N . PRO A 1 80 ? -20.852 -1.753 10.920 1.00 51.02 71 PRO A N 1
ATOM 665 C CA . PRO A 1 80 ? -20.416 -3.153 10.866 1.00 52.74 71 PRO A CA 1
ATOM 666 C C . PRO A 1 80 ? -21.411 -4.088 11.535 1.00 50.99 71 PRO A C 1
ATOM 667 O O . PRO A 1 80 ? -22.108 -3.723 12.485 1.00 48.45 71 PRO A O 1
ATOM 671 N N . TYR A 1 81 ? -21.457 -5.314 11.026 1.00 46.15 72 TYR A N 1
ATOM 672 C CA . TYR A 1 81 ? -22.393 -6.338 11.472 1.00 37.61 72 TYR A CA 1
ATOM 673 C C . TYR A 1 81 ? -21.610 -7.425 12.197 1.00 34.81 72 TYR A C 1
ATOM 674 O O . TYR A 1 81 ? -20.757 -8.083 11.593 1.00 31.33 72 TYR A O 1
ATOM 683 N N . TYR A 1 82 ? -21.877 -7.590 13.490 1.00 27.99 73 TYR A N 1
ATOM 684 C CA . TYR A 1 82 ? -21.263 -8.647 14.285 1.00 24.01 73 TYR A CA 1
ATOM 685 C C . TYR A 1 82 ? -22.222 -9.823 14.372 1.00 21.80 73 TYR A C 1
ATOM 686 O O . TYR A 1 82 ? -23.411 -9.640 14.663 1.00 22.48 73 TYR A O 1
ATOM 695 N N . SER A 1 83 ? -21.712 -11.026 14.122 1.00 17.76 74 SER A N 1
ATOM 696 C CA . SER A 1 83 ? -22.556 -12.212 14.150 1.00 19.89 74 SER A CA 1
ATOM 697 C C . SER A 1 83 ? -21.816 -13.375 14.795 1.00 16.29 74 SER A C 1
ATOM 698 O O . SER A 1 83 ? -20.585 -13.382 14.902 1.00 15.67 74 SER A O 1
ATOM 701 N N . LEU A 1 84 ? -22.592 -14.359 15.226 1.00 15.48 75 LEU A N 1
ATOM 702 C CA . LEU A 1 84 ? -22.071 -15.680 15.549 1.00 15.54 75 LEU A CA 1
ATOM 703 C C . LEU A 1 84 ? -22.264 -16.596 14.345 1.00 15.62 75 LEU A C 1
ATOM 704 O O . LEU A 1 84 ? -23.140 -16.357 13.508 1.00 16.66 75 LEU A O 1
ATOM 709 N N . PRO A 1 85 ? -21.467 -17.665 14.203 1.00 14.84 76 PRO A N 1
ATOM 710 C CA . PRO A 1 85 ? -20.516 -18.242 15.160 1.00 14.44 76 PRO A CA 1
ATOM 711 C C . PRO A 1 85 ? -19.207 -17.479 15.301 1.00 15.14 76 PRO A C 1
ATOM 712 O O . PRO A 1 85 ? -18.749 -16.790 14.387 1.00 16.05 76 PRO A O 1
ATOM 716 N N . VAL A 1 86 ? -18.628 -17.601 16.492 1.00 15.05 77 VAL A N 1
ATOM 717 C CA . VAL A 1 86 ? -17.264 -17.179 16.775 1.00 16.03 77 VAL A CA 1
ATOM 718 C C . VAL A 1 86 ? -16.617 -18.313 17.553 1.00 15.46 77 VAL A C 1
ATOM 719 O O . VAL A 1 86 ? -17.281 -18.992 18.338 1.00 14.12 77 VAL A O 1
ATOM 723 N N . ILE A 1 87 ? -15.321 -18.538 17.329 1.00 14.74 78 ILE A N 1
ATOM 724 C CA . ILE A 1 87 ? -14.545 -19.392 18.223 1.00 14.70 78 ILE A CA 1
ATOM 725 C C . ILE A 1 87 ? -13.388 -18.580 18.787 1.00 15.32 78 ILE A C 1
ATOM 726 O O . ILE A 1 87 ? -12.813 -17.735 18.097 1.00 17.26 78 ILE A O 1
ATOM 731 N N . HIS A 1 88 ? -13.076 -18.813 20.058 1.00 15.58 79 HIS A N 1
ATOM 732 C CA . HIS A 1 88 ? -11.790 -18.421 20.625 1.00 18.21 79 HIS A CA 1
ATOM 733 C C . HIS A 1 88 ? -11.026 -19.700 20.911 1.00 19.41 79 HIS A C 1
ATOM 734 O O . HIS A 1 88 ? -11.511 -20.560 21.652 1.00 19.78 79 HIS A O 1
ATOM 741 N N . ASP A 1 89 ? -9.840 -19.831 20.318 1.00 17.34 80 ASP A N 1
ATOM 742 C CA . ASP A 1 89 ? -9.063 -21.046 20.486 1.00 18.66 80 ASP A CA 1
ATOM 743 C C . ASP A 1 89 ? -7.983 -20.781 21.529 1.00 22.33 80 ASP A C 1
ATOM 744 O O . ASP A 1 89 ? -6.967 -20.143 21.211 1.00 19.11 80 ASP A O 1
ATOM 749 N N . PRO A 1 90 ? -8.136 -21.265 22.767 1.00 24.70 81 PRO A N 1
ATOM 750 C CA . PRO A 1 90 ? -7.110 -20.995 23.792 1.00 21.44 81 PRO A CA 1
ATOM 751 C C . PRO A 1 90 ? -5.788 -21.690 23.520 1.00 27.45 81 PRO A C 1
ATOM 752 O O . PRO A 1 90 ? -4.775 -21.305 24.118 1.00 26.83 81 PRO A O 1
ATOM 756 N N . ASN A 1 91 ? -5.764 -22.701 22.644 1.00 21.86 82 ASN A N 1
ATOM 757 C CA . ASN A 1 91 ? -4.505 -23.343 22.278 1.00 27.01 82 ASN A CA 1
ATOM 758 C C . ASN A 1 91 ? -3.556 -22.390 21.559 1.00 28.63 82 ASN A C 1
ATOM 759 O O . ASN A 1 91 ? -2.335 -22.563 21.626 1.00 31.18 82 ASN A O 1
ATOM 764 N N . THR A 1 92 ? -4.088 -21.383 20.875 1.00 24.37 83 THR A N 1
ATOM 765 C CA . THR A 1 92 ? -3.280 -20.408 20.161 1.00 22.35 83 THR A CA 1
ATOM 766 C C . THR A 1 92 ? -3.535 -18.978 20.603 1.00 26.20 83 THR A C 1
ATOM 767 O O . THR A 1 92 ? -2.766 -18.089 20.224 1.00 26.67 83 THR A O 1
ATOM 771 N N . GLY A 1 93 ? -4.603 -18.722 21.353 1.00 21.87 84 GLY A N 1
ATOM 772 C CA . GLY A 1 93 ? -4.988 -17.366 21.676 1.00 18.03 84 GLY A CA 1
ATOM 773 C C . GLY A 1 93 ? -5.725 -16.618 20.585 1.00 25.34 84 GLY A C 1
ATOM 774 O O . GLY A 1 93 ? -5.910 -15.404 20.711 1.00 25.11 84 GLY A O 1
ATOM 775 N N . THR A 1 94 ? -6.169 -17.292 19.524 1.00 23.90 85 THR A N 1
ATOM 776 C CA . THR A 1 94 ? -6.796 -16.618 18.389 1.00 22.08 85 THR A CA 1
ATOM 777 C C . THR A 1 94 ? -8.316 -16.687 18.468 1.00 19.69 85 THR A C 1
ATOM 778 O O . THR A 1 94 ? -8.883 -17.710 18.863 1.00 19.31 85 THR A O 1
ATOM 782 N N . THR A 1 95 ? -8.962 -15.582 18.103 1.00 16.44 86 THR A N 1
ATOM 783 C CA . THR A 1 95 ? -10.413 -15.463 17.996 1.00 19.14 86 THR A CA 1
ATOM 784 C C . THR A 1 95 ? -10.761 -15.268 16.527 1.00 22.18 86 THR A C 1
ATOM 785 O O . THR A 1 95 ? -10.137 -14.443 15.853 1.00 22.56 86 THR A O 1
ATOM 789 N N . ILE A 1 96 ? -11.736 -16.034 16.028 1.00 21.81 87 ILE A N 1
ATOM 790 C CA . ILE A 1 96 ? -12.099 -16.036 14.610 1.00 18.80 87 ILE A CA 1
ATOM 791 C C . ILE A 1 96 ? -13.617 -15.965 14.502 1.00 16.56 87 ILE A C 1
ATOM 792 O O . ILE A 1 96 ? -14.322 -16.694 15.211 1.00 19.74 87 ILE A O 1
ATOM 797 N N . SER A 1 97 ? -14.117 -15.107 13.612 1.00 17.63 88 SER A N 1
ATOM 798 C CA . SER A 1 97 ? -15.541 -15.023 13.307 1.00 18.37 88 SER A CA 1
ATOM 799 C C . SER A 1 97 ? -15.776 -15.326 11.828 1.00 21.16 88 SER A C 1
ATOM 800 O O . SER A 1 97 ? -14.843 -15.329 11.022 1.00 19.51 88 SER A O 1
ATOM 803 N N . ASP A 1 98 ? -17.050 -15.573 11.488 1.00 18.97 89 ASP A N 1
ATOM 804 C CA . ASP A 1 98 ? -17.494 -16.005 10.156 1.00 22.91 89 ASP A CA 1
ATOM 805 C C . ASP A 1 98 ? -17.147 -17.472 9.904 1.00 20.22 89 ASP A C 1
ATOM 806 O O . ASP A 1 98 ? -15.982 -17.878 10.011 1.00 20.80 89 ASP A O 1
ATOM 811 N N . SER A 1 99 ? -18.154 -18.278 9.545 1.00 19.50 90 SER A N 1
ATOM 812 C CA . SER A 1 99 ? -17.950 -19.720 9.516 1.00 19.99 90 SER A CA 1
ATOM 813 C C . SER A 1 99 ? -16.908 -20.135 8.484 1.00 18.57 90 SER A C 1
ATOM 814 O O . SER A 1 99 ? -16.204 -21.128 8.696 1.00 17.02 90 SER A O 1
ATOM 817 N N . ILE A 1 100 ? -16.791 -19.403 7.367 1.00 18.90 91 ILE A N 1
ATOM 818 C CA . ILE A 1 100 ? -15.775 -19.752 6.370 1.00 18.39 91 ILE A CA 1
ATOM 819 C C . ILE A 1 100 ? -14.375 -19.465 6.913 1.00 18.53 91 ILE A C 1
ATOM 820 O O . ILE A 1 100 ? -13.461 -20.290 6.781 1.00 17.89 91 ILE A O 1
ATOM 825 N N . ARG A 1 101 ? -14.188 -18.306 7.550 1.00 17.09 92 ARG A N 1
ATOM 826 C CA . ARG A 1 101 ? -12.887 -17.995 8.139 1.00 20.05 92 ARG A CA 1
ATOM 827 C C . ARG A 1 101 ? -12.545 -18.968 9.257 1.00 18.53 92 ARG A C 1
ATOM 828 O O . ARG A 1 101 ? -11.382 -19.353 9.419 1.00 17.45 92 ARG A O 1
ATOM 836 N N . ILE A 1 102 ? -13.549 -19.398 10.025 1.00 16.25 93 ILE A N 1
ATOM 837 C CA . ILE A 1 102 ? -13.309 -20.397 11.063 1.00 16.99 93 ILE A CA 1
ATOM 838 C C . ILE A 1 102 ? -12.884 -21.721 10.440 1.00 17.76 93 ILE A C 1
ATOM 839 O O . ILE A 1 102 ? -11.968 -22.391 10.937 1.00 16.95 93 ILE A O 1
ATOM 844 N N . ALA A 1 103 ? -13.533 -22.120 9.337 1.00 17.96 94 ALA A N 1
ATOM 845 C CA . ALA A 1 103 ? -13.143 -23.358 8.664 1.00 14.82 94 ALA A CA 1
ATOM 846 C C . ALA A 1 103 ? -11.701 -23.288 8.172 1.00 15.74 94 ALA A C 1
ATOM 847 O O . ALA A 1 103 ? -10.937 -24.248 8.328 1.00 14.79 94 ALA A O 1
ATOM 849 N N . ARG A 1 104 ? -11.307 -22.156 7.590 1.00 14.02 95 ARG A N 1
ATOM 850 C CA . ARG A 1 104 ? -9.925 -22.006 7.130 1.00 18.82 95 ARG A CA 1
ATOM 851 C C . ARG A 1 104 ? -8.950 -22.071 8.297 1.00 17.40 95 ARG A C 1
ATOM 852 O O . ARG A 1 104 ? -7.879 -22.679 8.189 1.00 18.85 95 ARG A O 1
ATOM 860 N N . TYR A 1 105 ? -9.286 -21.401 9.402 1.00 18.73 96 TYR A N 1
ATOM 861 C CA . TYR A 1 105 ? -8.421 -21.415 10.574 1.00 18.51 96 TYR A CA 1
ATOM 862 C C . TYR A 1 105 ? -8.255 -22.830 11.100 1.00 17.84 96 TYR A C 1
ATOM 863 O O . TYR A 1 105 ? -7.149 -23.239 11.475 1.00 21.27 96 TYR A O 1
ATOM 872 N N . LEU A 1 106 ? -9.345 -23.597 11.132 1.00 16.63 97 LEU A N 1
ATOM 873 C CA . LEU A 1 106 ? -9.284 -24.942 11.685 1.00 14.54 97 LEU A CA 1
ATOM 874 C C . LEU A 1 106 ? -8.513 -25.887 10.771 1.00 17.94 97 LEU A C 1
ATOM 875 O O . LEU A 1 106 ? -7.769 -26.750 11.253 1.00 19.86 97 LEU A O 1
ATOM 880 N N . ASP A 1 107 ? -8.691 -25.752 9.455 1.00 17.98 98 ASP A N 1
ATOM 881 C CA . ASP A 1 107 ? -7.859 -26.491 8.510 1.00 20.60 98 ASP A CA 1
ATOM 882 C C . ASP A 1 107 ? -6.387 -26.175 8.740 1.00 19.53 98 ASP A C 1
ATOM 883 O O . ASP A 1 107 ? -5.550 -27.078 8.844 1.00 19.66 98 ASP A O 1
ATOM 888 N N . LYS A 1 108 ? -6.067 -24.887 8.837 1.00 17.94 99 LYS A N 1
ATOM 889 C CA . LYS A 1 108 ? -4.674 -24.441 8.925 1.00 25.94 99 LYS A CA 1
ATOM 890 C C . LYS A 1 108 ? -4.047 -24.810 10.264 1.00 28.88 99 LYS A C 1
ATOM 891 O O . LYS A 1 108 ? -2.888 -25.252 10.322 1.00 23.63 99 LYS A O 1
ATOM 897 N N . THR A 1 109 ? -4.798 -24.646 11.352 1.00 24.71 100 THR A N 1
ATOM 898 C CA . THR A 1 109 ? -4.236 -24.860 12.679 1.00 21.31 100 THR A CA 1
ATOM 899 C C . THR A 1 109 ? -4.187 -26.335 13.052 1.00 23.44 100 THR A C 1
ATOM 900 O O . THR A 1 109 ? -3.320 -26.741 13.838 1.00 21.44 100 THR A O 1
ATOM 904 N N . TYR A 1 110 ? -5.075 -27.161 12.491 1.00 18.17 101 TYR A N 1
ATOM 905 C CA . TYR A 1 110 ? -5.142 -28.589 12.801 1.00 17.92 101 TYR A CA 1
ATOM 906 C C . TYR A 1 110 ? -5.012 -29.396 11.515 1.00 22.58 101 TYR A C 1
ATOM 907 O O . TYR A 1 110 ? -5.942 -30.110 11.108 1.00 19.75 101 TYR A O 1
ATOM 916 N N . PRO A 1 111 ? -3.837 -29.340 10.876 1.00 24.82 102 PRO A N 1
ATOM 917 C CA . PRO A 1 111 ? -3.663 -30.009 9.576 1.00 27.02 102 PRO A CA 1
ATOM 918 C C . PRO A 1 111 ? -3.822 -31.515 9.623 1.00 24.91 102 PRO A C 1
ATOM 919 O O . PRO A 1 111 ? -4.026 -32.124 8.570 1.00 26.40 102 PRO A O 1
ATOM 923 N N . ASP A 1 112 ? -3.730 -32.145 10.791 1.00 24.02 103 ASP A N 1
ATOM 924 C CA . ASP A 1 112 ? -3.974 -33.580 10.854 1.00 23.76 103 ASP A CA 1
ATOM 925 C C . ASP A 1 112 ? -5.459 -33.936 10.896 1.00 24.50 103 ASP A C 1
ATOM 926 O O . ASP A 1 112 ? -5.789 -35.126 10.847 1.00 29.11 103 ASP A O 1
ATOM 931 N N . THR A 1 113 ? -6.365 -32.952 11.016 1.00 26.73 104 THR A N 1
ATOM 932 C CA . THR A 1 113 ? -7.785 -33.276 10.906 1.00 23.23 104 THR A CA 1
ATOM 933 C C . THR A 1 113 ? -8.216 -33.223 9.445 1.00 24.14 104 THR A C 1
ATOM 934 O O . THR A 1 113 ? -7.523 -32.629 8.610 1.00 20.99 104 THR A O 1
ATOM 938 N N . PRO A 1 114 ? -9.337 -33.860 9.092 1.00 22.37 105 PRO A N 1
ATOM 939 C CA . PRO A 1 114 ? -9.761 -33.871 7.682 1.00 26.91 105 PRO A CA 1
ATOM 940 C C . PRO A 1 114 ? -10.017 -32.457 7.192 1.00 27.40 105 PRO A C 1
ATOM 941 O O . PRO A 1 114 ? -10.784 -31.706 7.797 1.00 20.67 105 PRO A O 1
ATOM 945 N N . ALA A 1 115 ? -9.346 -32.090 6.100 1.00 19.94 106 ALA A N 1
ATOM 946 C CA . ALA A 1 115 ? -9.476 -30.746 5.550 1.00 21.19 106 ALA A CA 1
ATOM 947 C C . ALA A 1 115 ? -10.869 -30.531 4.972 1.00 23.66 106 ALA A C 1
ATOM 948 O O . ALA A 1 115 ? -11.494 -31.444 4.427 1.00 24.01 106 ALA A O 1
ATOM 950 N N . VAL A 1 116 ? -11.335 -29.292 5.062 1.00 22.08 107 VAL A N 1
ATOM 951 C CA . VAL A 1 116 ? -12.715 -28.986 4.739 1.00 20.80 107 VAL A CA 1
ATOM 952 C C . VAL A 1 116 ? -12.778 -27.919 3.645 1.00 19.94 107 VAL A C 1
ATOM 953 O O . VAL A 1 116 ? -13.734 -27.870 2.860 1.00 18.72 107 VAL A O 1
ATOM 957 N N . ILE A 1 117 ? -11.749 -27.084 3.544 1.00 16.35 108 ILE A N 1
ATOM 958 C CA . ILE A 1 117 ? -11.792 -26.006 2.554 1.00 18.90 108 ILE A CA 1
ATOM 959 C C . ILE A 1 117 ? -10.412 -25.791 1.930 1.00 19.55 108 ILE A C 1
ATOM 960 O O . ILE A 1 117 ? -9.737 -24.791 2.213 1.00 19.03 108 ILE A O 1
ATOM 965 N N . PRO A 1 118 ? -9.971 -26.682 1.049 1.00 21.81 109 PRO A N 1
ATOM 966 C CA . PRO A 1 118 ? -8.706 -26.454 0.334 1.00 20.01 109 PRO A CA 1
ATOM 967 C C . PRO A 1 118 ? -8.806 -25.290 -0.642 1.00 21.22 109 PRO A C 1
ATOM 968 O O . PRO A 1 118 ? -9.891 -24.868 -1.055 1.00 17.78 109 PRO A O 1
ATOM 972 N N . ALA A 1 119 ? -7.634 -24.769 -1.015 1.00 18.00 110 ALA A N 1
ATOM 973 C CA . ALA A 1 119 ? -7.576 -23.601 -1.887 1.00 18.32 110 ALA A CA 1
ATOM 974 C C . ALA A 1 119 ? -8.397 -23.807 -3.165 1.00 15.97 110 ALA A C 1
ATOM 975 O O . ALA A 1 119 ? -9.067 -22.884 -3.633 1.00 18.78 110 ALA A O 1
ATOM 977 N N . GLU A 1 120 ? -8.383 -25.018 -3.720 1.00 16.83 111 GLU A N 1
ATOM 978 C CA . GLU A 1 120 ? -9.082 -25.225 -4.982 1.00 19.23 111 GLU A CA 1
ATOM 979 C C . GLU A 1 120 ? -10.599 -25.212 -4.821 1.00 20.30 111 GLU A C 1
ATOM 980 O O . GLU A 1 120 ? -11.308 -25.176 -5.831 1.00 20.17 111 GLU A O 1
ATOM 986 N N . LEU A 1 121 ? -11.115 -25.202 -3.589 1.00 16.97 112 LEU A N 1
ATOM 987 C CA . LEU A 1 121 ? -12.555 -25.070 -3.376 1.00 16.48 112 LEU A CA 1
ATOM 988 C C . LEU A 1 121 ? -13.010 -23.617 -3.231 1.00 17.95 112 LEU A C 1
ATOM 989 O O . LEU A 1 121 ? -14.203 -23.330 -3.411 1.00 18.07 112 LEU A O 1
ATOM 994 N N . GLU A 1 122 ? -12.092 -22.686 -2.955 1.00 16.13 113 GLU A N 1
ATOM 995 C CA . GLU A 1 122 ? -12.491 -21.380 -2.421 1.00 17.55 113 GLU A CA 1
ATOM 996 C C . GLU A 1 122 ? -13.413 -20.625 -3.368 1.00 16.28 113 GLU A C 1
ATOM 997 O O . GLU A 1 122 ? -14.439 -20.081 -2.940 1.00 13.85 113 GLU A O 1
ATOM 1003 N N . ALA A 1 123 ? -13.061 -20.560 -4.657 1.00 13.64 114 ALA A N 1
ATOM 1004 C CA . ALA A 1 123 ? -13.884 -19.803 -5.598 1.00 15.82 114 ALA A CA 1
ATOM 1005 C C . ALA A 1 123 ? -15.205 -20.512 -5.878 1.00 12.93 114 ALA A C 1
ATOM 1006 O O . ALA A 1 123 ? -16.262 -19.872 -5.889 1.00 14.32 114 ALA A O 1
ATOM 1008 N N . PHE A 1 124 ? -15.176 -21.837 -6.084 1.00 13.56 115 PHE A N 1
ATOM 1009 C CA . PHE A 1 124 ? -16.429 -22.544 -6.341 1.00 12.41 115 PHE A CA 1
ATOM 1010 C C . PHE A 1 124 ? -17.333 -22.541 -5.122 1.00 18.04 11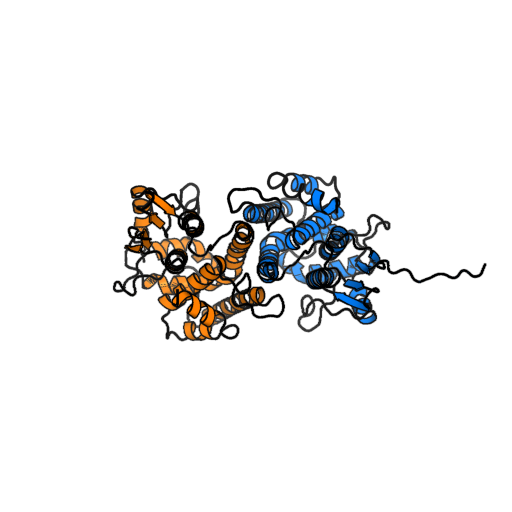5 PHE A C 1
ATOM 1011 O O . PHE A 1 124 ? -18.565 -22.551 -5.268 1.00 13.80 115 PHE A O 1
ATOM 1019 N N . HIS A 1 125 ? -16.760 -22.545 -3.912 1.00 15.43 116 HIS A N 1
ATOM 1020 C CA . HIS A 1 125 ? -17.638 -22.452 -2.755 1.00 14.76 116 HIS A CA 1
ATOM 1021 C C . HIS A 1 125 ? -18.257 -21.063 -2.651 1.00 13.69 116 HIS A C 1
ATOM 1022 O O . HIS A 1 125 ? -19.420 -20.925 -2.249 1.00 14.89 116 HIS A O 1
ATOM 1029 N N . ALA A 1 126 ? -17.505 -20.021 -3.008 1.00 13.19 117 ALA A N 1
ATOM 1030 C CA . ALA A 1 126 ? -18.089 -18.684 -3.041 1.00 15.44 117 ALA A CA 1
ATOM 1031 C C . ALA A 1 126 ? -19.226 -18.611 -4.058 1.00 17.01 117 ALA A C 1
ATOM 1032 O O . ALA A 1 126 ? -20.259 -17.979 -3.804 1.00 12.59 117 ALA A O 1
ATOM 1034 N N . VAL A 1 127 ? -19.051 -19.250 -5.221 1.00 14.99 118 VAL A N 1
ATOM 1035 C CA . VAL A 1 127 ? -20.142 -19.336 -6.190 1.00 14.28 118 VAL A CA 1
ATOM 1036 C C . VAL A 1 127 ? -21.353 -20.014 -5.555 1.00 13.97 118 VAL A C 1
ATOM 1037 O O . VAL A 1 127 ? -22.487 -19.539 -5.672 1.00 13.24 118 VAL A O 1
ATOM 1041 N N . PHE A 1 128 ? -21.120 -21.131 -4.864 1.00 12.79 119 PHE A N 1
ATOM 1042 C CA . PHE A 1 128 ? -22.205 -21.867 -4.218 1.00 12.63 119 PHE A CA 1
ATOM 1043 C C . PHE A 1 128 ? -22.977 -20.993 -3.236 1.00 11.46 119 PHE A C 1
ATOM 1044 O O . PHE A 1 128 ? -24.212 -21.036 -3.192 1.00 11.20 119 PHE A O 1
ATOM 1052 N N . GLU A 1 129 ? -22.273 -20.217 -2.408 1.00 13.30 120 GLU A N 1
ATOM 1053 C CA . GLU A 1 129 ? -22.986 -19.426 -1.410 1.00 14.31 120 GLU A CA 1
ATOM 1054 C C . GLU A 1 129 ? -23.962 -18.467 -2.072 1.00 14.31 120 GLU A C 1
ATOM 1055 O O . GLU A 1 129 ? -25.082 -18.274 -1.579 1.00 13.91 120 GLU A O 1
ATOM 1061 N N . ASP A 1 130 ? -23.583 -17.898 -3.224 1.00 13.82 121 ASP A N 1
ATOM 1062 C CA . ASP A 1 130 ? -24.492 -16.992 -3.916 1.00 13.07 121 ASP A CA 1
ATOM 1063 C C . ASP A 1 130 ? -25.622 -17.742 -4.616 1.00 14.16 121 ASP A C 1
ATOM 1064 O O . ASP A 1 130 ? -26.771 -17.287 -4.595 1.00 13.98 121 ASP A O 1
ATOM 1069 N N . ALA A 1 131 ? -25.324 -18.880 -5.251 1.00 12.71 122 ALA A N 1
ATOM 1070 C CA . ALA A 1 131 ? -26.405 -19.702 -5.801 1.00 14.06 122 ALA A CA 1
ATOM 1071 C C . ALA A 1 131 ? -27.330 -20.200 -4.692 1.00 14.71 122 ALA A C 1
ATOM 1072 O O . ALA A 1 131 ? -28.555 -20.190 -4.844 1.00 14.36 122 ALA A O 1
ATOM 1074 N N . PHE A 1 132 ? -26.751 -20.650 -3.578 1.00 11.16 123 PHE A N 1
ATOM 1075 C CA . PHE A 1 132 ? -27.542 -21.125 -2.438 1.00 14.82 123 PHE A CA 1
ATOM 1076 C C . PHE A 1 132 ? -28.440 -20.030 -1.882 1.00 14.17 123 PHE A C 1
ATOM 1077 O O . PHE A 1 132 ? -29.594 -20.289 -1.504 1.00 14.63 123 PHE A O 1
ATOM 1085 N N . TRP A 1 133 ? -27.924 -18.802 -1.797 1.00 15.60 124 TRP A N 1
ATOM 1086 C CA . TRP A 1 133 ? -28.726 -17.700 -1.280 1.00 16.20 124 TRP A CA 1
ATOM 1087 C C . TRP A 1 133 ? -30.025 -17.577 -2.058 1.00 16.53 124 TRP A C 1
ATOM 1088 O O . TRP A 1 133 ? -31.107 -17.443 -1.479 1.00 15.81 124 TRP A O 1
ATOM 1099 N N . ASP A 1 134 ? -29.927 -17.622 -3.385 1.00 13.81 125 ASP A N 1
ATOM 1100 C CA . ASP A 1 134 ? -31.095 -17.439 -4.230 1.00 16.19 125 ASP A CA 1
ATOM 1101 C C . ASP A 1 134 ? -31.981 -18.672 -4.269 1.00 19.47 125 ASP A C 1
ATOM 1102 O O . ASP A 1 134 ? -33.212 -18.544 -4.265 1.00 15.58 125 ASP A O 1
ATOM 1107 N N . THR A 1 135 ? -31.411 -19.876 -4.334 1.00 13.84 126 THR A N 1
ATOM 1108 C CA . THR A 1 135 ? -32.339 -20.975 -4.578 1.00 15.43 126 THR A CA 1
ATOM 1109 C C . THR A 1 135 ? -32.781 -21.698 -3.317 1.00 14.75 126 THR A C 1
ATOM 1110 O O . THR A 1 135 ? -33.860 -22.291 -3.347 1.00 13.76 126 THR A O 1
ATOM 1114 N N . ILE A 1 136 ? -32.046 -21.597 -2.196 1.00 12.39 127 ILE A N 1
ATOM 1115 C CA . ILE A 1 136 ? -32.452 -22.205 -0.920 1.00 12.01 127 ILE A CA 1
ATOM 1116 C C . ILE A 1 136 ? -32.784 -21.146 0.143 1.00 12.90 127 ILE A C 1
ATOM 1117 O O . ILE A 1 136 ? -33.890 -21.131 0.693 1.00 13.99 127 ILE A O 1
ATOM 1122 N N . PHE A 1 137 ? -31.829 -20.270 0.466 1.00 11.40 128 PHE A N 1
ATOM 1123 C CA . PHE A 1 137 ? -31.984 -19.383 1.627 1.00 13.32 128 PHE A CA 1
ATOM 1124 C C . PHE A 1 137 ? -33.230 -18.512 1.515 1.00 13.34 128 PHE A C 1
ATOM 1125 O O . PHE A 1 137 ? -34.032 -18.432 2.450 1.00 11.90 128 PHE A O 1
ATOM 1133 N N . MET A 1 138 ? -33.396 -17.822 0.391 1.00 13.70 129 MET A N 1
ATOM 1134 C CA . MET A 1 138 ? -34.547 -16.927 0.281 1.00 20.39 129 MET A CA 1
ATOM 1135 C C . MET A 1 138 ? -35.875 -17.683 0.310 1.00 14.15 129 MET A C 1
ATOM 1136 O O . MET A 1 138 ? -36.784 -17.257 1.043 1.00 12.68 129 MET A O 1
ATOM 1141 N N . PRO A 1 139 ? -36.058 -18.793 -0.413 1.00 11.56 130 PRO A N 1
ATOM 1142 C CA . PRO A 1 139 ? -37.292 -19.574 -0.227 1.00 11.75 130 PRO A CA 1
ATOM 1143 C C . PRO A 1 139 ? -37.436 -20.172 1.164 1.00 12.56 130 PRO A C 1
ATOM 1144 O O . PRO A 1 139 ? -38.564 -20.399 1.614 1.00 10.38 130 PRO A O 1
ATOM 1148 N N . LEU A 1 140 ? -36.332 -20.465 1.854 1.00 11.26 131 LEU A N 1
ATOM 1149 C CA . LEU A 1 140 ? -36.446 -21.070 3.187 1.00 11.86 131 LEU A CA 1
ATOM 1150 C C . LEU A 1 140 ? -36.748 -20.042 4.271 1.00 10.45 131 LEU A C 1
ATOM 1151 O O . LEU A 1 140 ? -37.376 -20.372 5.282 1.00 10.43 131 LEU A O 1
ATOM 1156 N N . PHE A 1 141 ? -36.302 -18.811 4.082 1.00 12.96 132 PHE A N 1
ATOM 1157 C CA . PHE A 1 141 ? -36.477 -17.754 5.082 1.00 15.72 132 PHE A CA 1
ATOM 1158 C C . PHE A 1 141 ? -37.911 -17.624 5.599 1.00 12.76 132 PHE A C 1
ATOM 1159 O O . PHE A 1 141 ? -38.098 -17.608 6.825 1.00 12.00 132 PHE A O 1
ATOM 1167 N N . PRO A 1 142 ? -38.954 -17.539 4.762 1.00 11.48 133 PRO A N 1
ATOM 1168 C CA . PRO A 1 142 ? -40.312 -17.382 5.321 1.00 10.66 133 PRO A CA 1
ATOM 1169 C C . PRO A 1 142 ? -40.817 -18.594 6.092 1.00 10.91 133 PRO A C 1
ATOM 1170 O O . PRO A 1 142 ? -41.882 -18.506 6.728 1.00 11.59 133 PRO A O 1
ATOM 1174 N N . PHE A 1 143 ? -40.107 -19.720 6.048 1.00 12.20 134 PHE A N 1
ATOM 1175 C CA . PHE A 1 143 ? -40.419 -20.891 6.857 1.00 13.94 134 PHE A CA 1
ATOM 1176 C C . PHE A 1 143 ? -39.594 -20.960 8.134 1.00 11.72 134 PHE A C 1
ATOM 1177 O O . PHE A 1 143 ? -40.153 -21.074 9.231 1.00 10.84 134 PHE A O 1
ATOM 1185 N N . LEU A 1 144 ? -38.270 -20.910 8.011 1.00 11.21 135 LEU A N 1
ATOM 1186 C CA . LEU A 1 144 ? -37.415 -21.125 9.174 1.00 11.27 135 LEU A CA 1
ATOM 1187 C C . LEU A 1 144 ? -37.513 -19.978 10.170 1.00 14.54 135 LEU A C 1
ATOM 1188 O O . LEU A 1 144 ? -37.518 -20.204 11.388 1.00 12.69 135 LEU A O 1
ATOM 1193 N N . VAL A 1 145 ? -37.576 -18.742 9.683 1.00 10.05 136 VAL A N 1
ATOM 1194 C CA . VAL A 1 145 ? -37.484 -17.584 10.570 1.00 11.78 136 VAL A CA 1
ATOM 1195 C C . VAL A 1 145 ? -38.740 -17.472 11.434 1.00 13.35 136 VAL A C 1
ATOM 1196 O O . VAL A 1 145 ? -38.615 -17.329 12.661 1.00 12.10 136 VAL A O 1
ATOM 1200 N N . PRO A 1 146 ? -39.962 -17.548 10.882 1.00 12.59 137 PRO A N 1
ATOM 1201 C CA . PRO A 1 146 ? -41.137 -17.515 11.767 1.00 10.63 137 PRO A CA 1
ATOM 1202 C C . PRO A 1 146 ? -41.255 -18.722 12.682 1.00 15.23 137 PRO A C 1
ATOM 1203 O O . PRO A 1 146 ? -41.856 -18.607 13.759 1.00 11.83 137 PRO A O 1
ATOM 1207 N N . ALA A 1 147 ? -40.715 -19.877 12.292 1.00 12.57 138 ALA A N 1
ATOM 1208 C CA . ALA A 1 147 ? -40.745 -21.029 13.196 1.00 13.59 138 ALA A CA 1
ATOM 1209 C C . ALA A 1 147 ? -39.768 -20.855 14.352 1.00 12.55 138 ALA A C 1
ATOM 1210 O O . ALA A 1 147 ? -40.089 -21.183 15.499 1.00 12.94 138 ALA A O 1
ATOM 1212 N N . ALA A 1 148 ? -38.566 -20.346 14.072 1.00 11.03 139 ALA A N 1
ATOM 1213 C CA . ALA A 1 148 ? -37.564 -20.234 15.128 1.00 15.19 139 ALA A CA 1
ATOM 1214 C C . ALA A 1 148 ? -37.879 -19.097 16.091 1.00 15.72 139 ALA A C 1
ATOM 1215 O O . ALA A 1 148 ? -37.612 -19.216 17.293 1.00 13.77 139 ALA A O 1
ATOM 1217 N N . CYS A 1 149 ? -38.451 -18.000 15.593 1.00 12.84 140 CYS A N 1
ATOM 1218 C CA . CYS A 1 149 ? -38.584 -16.784 16.399 1.00 14.79 140 CYS A CA 1
ATOM 1219 C C . CYS A 1 149 ? -39.273 -16.988 17.749 1.00 14.48 140 CYS A C 1
ATOM 1220 O O . CYS A 1 149 ? -38.689 -16.588 18.770 1.00 14.83 140 CYS A O 1
ATOM 1223 N N . PRO A 1 150 ? -40.473 -17.580 17.846 1.00 14.16 141 PRO A N 1
ATOM 1224 C CA . PRO A 1 150 ? -41.076 -17.785 19.175 1.00 16.65 141 PRO A CA 1
ATOM 1225 C C . PRO A 1 150 ? -40.358 -18.820 20.031 1.00 17.48 141 PRO A C 1
ATOM 1226 O O . PRO A 1 150 ? -40.678 -18.928 21.221 1.00 15.59 141 PRO A O 1
ATOM 1230 N N . GLN A 1 151 ? -39.415 -19.591 19.479 1.00 13.82 142 GLN A N 1
ATOM 1231 C CA . GLN A 1 151 ? -38.648 -20.506 20.316 1.00 13.36 142 GLN A CA 1
ATOM 1232 C C . GLN A 1 151 ? -37.534 -19.803 21.084 1.00 17.38 142 GLN A C 1
ATOM 1233 O O . GLN A 1 151 ? -36.943 -20.411 21.978 1.00 15.72 142 GLN A O 1
ATOM 1239 N N . LEU A 1 152 ? -37.228 -18.551 20.764 1.00 14.53 143 LEU A N 1
ATOM 1240 C CA . LEU A 1 152 ? -36.079 -17.897 21.373 1.00 14.85 143 LEU A CA 1
ATOM 1241 C C . LEU A 1 152 ? -36.422 -17.393 22.772 1.00 17.46 143 LEU A C 1
ATOM 1242 O O . LEU A 1 152 ? -37.585 -17.203 23.123 1.00 15.65 143 LEU A O 1
ATOM 1247 N N . ASN A 1 153 ? -35.383 -17.185 23.575 1.00 15.35 144 ASN A N 1
ATOM 1248 C CA . ASN A 1 153 ? -35.573 -16.513 24.852 1.00 16.26 144 ASN A CA 1
ATOM 1249 C C . ASN A 1 153 ? -36.052 -15.083 24.602 1.00 13.48 144 ASN A C 1
ATOM 1250 O O . ASN A 1 153 ? -35.734 -14.498 23.564 1.00 13.86 144 ASN A O 1
ATOM 1255 N N . PRO A 1 154 ? -36.842 -14.513 25.525 1.00 16.64 145 PRO A N 1
ATOM 1256 C CA . PRO A 1 154 ? -37.495 -13.218 25.249 1.00 17.60 145 PRO A CA 1
ATOM 1257 C C . PRO A 1 154 ? -36.592 -12.121 24.709 1.00 17.10 145 PRO A C 1
ATOM 1258 O O . PRO A 1 154 ? -36.993 -11.424 23.769 1.00 17.51 145 PRO A O 1
ATOM 1262 N N . ARG A 1 155 ? -35.397 -11.930 25.274 1.00 17.35 146 ARG A N 1
ATOM 1263 C CA . ARG A 1 155 ? -34.525 -10.869 24.778 1.00 16.32 146 ARG A CA 1
ATOM 1264 C C . ARG A 1 155 ? -34.111 -11.126 23.332 1.00 17.30 146 ARG A C 1
ATOM 1265 O O . ARG A 1 155 ? -33.968 -10.186 22.542 1.00 18.49 146 ARG A O 1
ATOM 1273 N N . SER A 1 156 ? -33.906 -12.393 22.965 1.00 16.50 147 SER A N 1
ATOM 1274 C CA . SER A 1 156 ? -33.558 -12.687 21.576 1.00 14.41 147 SER A CA 1
ATOM 1275 C C . SER A 1 156 ? -34.777 -12.655 20.660 1.00 14.63 147 SER A C 1
ATOM 1276 O O . SER A 1 156 ? -34.660 -12.246 19.502 1.00 16.24 147 SER A O 1
ATOM 1279 N N . GLU A 1 157 ? -35.942 -13.072 21.154 1.00 15.43 148 GLU A N 1
ATOM 1280 C CA . GLU A 1 157 ? -37.146 -13.067 20.322 1.00 14.59 148 GLU A CA 1
ATOM 1281 C C . GLU A 1 157 ? -37.463 -11.661 19.831 1.00 17.29 148 GLU A C 1
ATOM 1282 O O . GLU A 1 157 ? -37.744 -11.453 18.647 1.00 15.74 148 GLU A O 1
ATOM 1288 N N . ALA A 1 158 ? -37.428 -10.682 20.738 1.00 16.83 149 ALA A N 1
ATOM 1289 C CA . ALA A 1 158 ? -37.712 -9.298 20.362 1.00 22.44 149 ALA A CA 1
ATOM 1290 C C . ALA A 1 158 ? -36.712 -8.786 19.332 1.00 20.07 149 ALA A C 1
ATOM 1291 O O . ALA A 1 158 ? -37.093 -8.176 18.329 1.00 18.49 149 ALA A O 1
ATOM 1293 N N . TYR A 1 159 ? -35.418 -9.014 19.575 1.00 17.37 150 TYR A N 1
ATOM 1294 C CA . TYR A 1 159 ? -34.388 -8.573 18.637 1.00 17.10 150 TYR A CA 1
ATOM 1295 C C . TYR A 1 159 ? -34.544 -9.256 17.278 1.00 21.34 150 TYR A C 1
ATOM 1296 O O . TYR A 1 159 ? -34.470 -8.608 16.227 1.00 18.65 150 TYR A O 1
ATOM 1305 N N . PHE A 1 160 ? -34.723 -10.579 17.289 1.00 14.63 151 PHE A N 1
ATOM 1306 C CA . PHE A 1 160 ? -34.835 -11.365 16.058 1.00 14.57 151 PHE A CA 1
ATOM 1307 C C . PHE A 1 160 ? -36.049 -10.943 15.234 1.00 15.43 151 PHE A C 1
ATOM 1308 O O . PHE A 1 160 ? -35.958 -10.758 14.014 1.00 15.36 151 PHE A O 1
ATOM 1316 N N . ARG A 1 161 ? -37.204 -10.793 15.885 1.00 15.72 152 ARG A N 1
ATOM 1317 C CA . ARG A 1 161 ? -38.393 -10.345 15.168 1.00 16.81 152 ARG A CA 1
ATOM 1318 C C . ARG A 1 161 ? -38.169 -8.971 14.553 1.00 17.93 152 ARG A C 1
ATOM 1319 O O . ARG A 1 161 ? -38.433 -8.757 13.367 1.00 13.91 152 ARG A O 1
ATOM 1327 N N . GLU A 1 162 ? -37.668 -8.025 15.348 1.00 18.45 153 GLU A N 1
ATOM 1328 C CA . GLU A 1 162 ? -37.518 -6.658 14.854 1.00 23.05 153 GLU A CA 1
ATOM 1329 C C . GLU A 1 162 ? -36.544 -6.585 13.679 1.00 20.25 153 GLU A C 1
ATOM 1330 O O . GLU A 1 162 ? -36.821 -5.924 12.670 1.00 20.41 153 GLU A O 1
ATOM 1336 N N . THR A 1 163 ? -35.395 -7.258 13.786 1.00 15.41 154 THR A N 1
ATOM 1337 C CA . THR A 1 163 ? -34.387 -7.129 12.736 1.00 16.74 154 THR A CA 1
ATOM 1338 C C . THR A 1 163 ? -34.779 -7.898 11.476 1.00 19.76 154 THR A C 1
ATOM 1339 O O . THR A 1 163 ? -34.538 -7.423 10.356 1.00 18.13 154 THR A O 1
ATOM 1343 N N . ARG A 1 164 ? -35.382 -9.081 11.627 1.00 14.74 155 ARG A N 1
ATOM 1344 C CA . ARG A 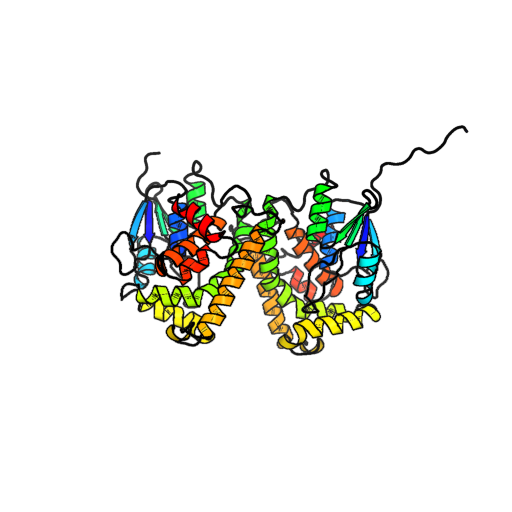1 164 ? -35.723 -9.869 10.440 1.00 15.15 155 ARG A CA 1
ATOM 1345 C C . ARG A 1 164 ? -36.950 -9.307 9.718 1.00 13.41 155 ARG A C 1
ATOM 1346 O O . ARG A 1 164 ? -36.970 -9.244 8.482 1.00 13.55 155 ARG A O 1
ATOM 1354 N N . GLU A 1 165 ? -37.981 -8.890 10.452 1.00 15.30 156 GLU A N 1
ATOM 1355 C CA . GLU A 1 165 ? -39.071 -8.174 9.790 1.00 16.62 156 GLU A CA 1
ATOM 1356 C C . GLU A 1 165 ? -38.562 -6.877 9.180 1.00 18.14 156 GLU A C 1
ATOM 1357 O O . GLU A 1 165 ? -38.947 -6.513 8.060 1.00 16.03 156 GLU A O 1
ATOM 1363 N N . GLY A 1 166 ? -37.669 -6.181 9.893 1.00 17.52 157 GLY A N 1
ATOM 1364 C CA . GLY A 1 166 ? -37.090 -4.960 9.364 1.00 17.72 157 GLY A CA 1
ATOM 1365 C C . GLY A 1 166 ? -36.346 -5.167 8.063 1.00 18.44 157 GLY A C 1
ATOM 1366 O O . GLY A 1 166 ? -36.357 -4.291 7.192 1.00 20.80 157 GLY A O 1
ATOM 1367 N N . LYS A 1 167 ? -35.721 -6.330 7.893 1.00 16.80 158 LYS A N 1
ATOM 1368 C CA . LYS A 1 167 ? -34.929 -6.580 6.692 1.00 19.73 158 LYS A CA 1
ATOM 1369 C C . LYS A 1 167 ? -35.791 -7.049 5.524 1.00 22.11 158 LYS A C 1
ATOM 1370 O O . LYS A 1 167 ? -35.720 -6.486 4.425 1.00 18.33 158 LYS A O 1
ATOM 1376 N N . PHE A 1 168 ? -36.586 -8.101 5.726 1.00 13.97 159 PHE A N 1
ATOM 1377 C CA . PHE A 1 168 ? -37.270 -8.748 4.611 1.00 17.74 159 PHE A CA 1
ATOM 1378 C C . PHE A 1 168 ? -38.782 -8.749 4.725 1.00 14.64 159 PHE A C 1
ATOM 1379 O O . PHE A 1 168 ? -39.451 -9.303 3.839 1.00 15.83 159 PHE A O 1
ATOM 1387 N N . GLY A 1 169 ? -39.346 -8.151 5.772 1.00 14.08 160 GLY A N 1
ATOM 1388 C CA . GLY A 1 169 ? -40.795 -8.192 5.923 1.00 15.17 160 GLY A CA 1
ATOM 1389 C C . GLY A 1 169 ? -41.518 -7.548 4.753 1.00 16.51 160 GLY A C 1
ATOM 1390 O O . GLY A 1 169 ? -42.554 -8.044 4.301 1.00 12.83 160 GLY A O 1
ATOM 1391 N N . SER A 1 170 ? -40.957 -6.458 4.210 1.00 14.80 161 SER A N 1
ATOM 1392 C CA . SER A 1 170 ? -41.690 -5.690 3.207 1.00 13.37 161 SER A CA 1
ATOM 1393 C C . SER A 1 170 ? -41.875 -6.441 1.893 1.00 17.07 161 SER A C 1
ATOM 1394 O O . SER A 1 170 ? -42.758 -6.074 1.107 1.00 17.16 161 SER A O 1
ATOM 1397 N N . ILE A 1 171 ? -41.067 -7.461 1.615 1.00 13.39 162 ILE A N 1
ATOM 1398 C CA . ILE A 1 171 ? -41.240 -8.234 0.394 1.00 11.81 162 ILE A CA 1
ATOM 1399 C C . ILE A 1 171 ? -41.812 -9.617 0.673 1.00 13.89 162 ILE A C 1
ATOM 1400 O O . ILE A 1 171 ? -41.949 -10.422 -0.254 1.00 14.33 162 ILE A O 1
ATOM 1405 N N . LEU A 1 172 ? -42.197 -9.895 1.917 1.00 14.77 163 LEU A N 1
ATOM 1406 C CA . LEU A 1 172 ? -42.828 -11.158 2.293 1.00 14.71 163 LEU A CA 1
ATOM 1407 C C . LEU A 1 172 ? -44.208 -10.956 2.904 1.00 12.93 163 LEU A C 1
ATOM 1408 O O . LEU A 1 172 ? -44.783 -11.916 3.424 1.00 15.28 163 LEU A O 1
ATOM 1413 N N . GLY A 1 173 ? -44.762 -9.742 2.850 1.00 11.95 164 GLY A N 1
ATOM 1414 C CA . GLY A 1 173 ? -46.129 -9.511 3.273 1.00 13.31 164 GLY A CA 1
ATOM 1415 C C . GLY A 1 173 ? -46.316 -8.797 4.599 1.00 15.34 164 GLY A C 1
ATOM 1416 O O . GLY A 1 173 ? -47.464 -8.655 5.044 1.00 15.03 164 GLY A O 1
ATOM 1417 N N . GLY A 1 174 ? -45.240 -8.351 5.243 1.00 14.21 165 GLY A N 1
ATOM 1418 C CA . GLY A 1 174 ? -45.336 -7.569 6.460 1.00 13.39 165 GLY A CA 1
ATOM 1419 C C . GLY A 1 174 ? -44.742 -8.267 7.669 1.00 13.40 165 GLY A C 1
ATOM 1420 O O . GLY A 1 174 ? -43.554 -8.600 7.680 1.00 12.73 165 GLY A O 1
ATOM 1421 N N . LYS A 1 175 ? -45.554 -8.491 8.694 1.00 12.89 166 LYS A N 1
ATOM 1422 C CA . LYS A 1 175 ? -45.092 -9.209 9.872 1.00 14.48 166 LYS A CA 1
ATOM 1423 C C . LYS A 1 175 ? -45.025 -10.709 9.589 1.00 14.70 166 LYS A C 1
ATOM 1424 O O . LYS A 1 175 ? -45.655 -11.209 8.662 1.00 11.67 166 LYS A O 1
ATOM 1430 N N . MET A 1 176 ? -44.245 -11.422 10.417 1.00 12.75 167 MET A N 1
ATOM 1431 C CA . MET A 1 176 ? -43.943 -12.834 10.163 1.00 17.20 167 MET A CA 1
ATOM 1432 C C . MET A 1 176 ? -45.192 -13.683 9.984 1.00 15.80 167 MET A C 1
ATOM 1433 O O . MET A 1 176 ? -45.184 -14.652 9.212 1.00 12.98 167 MET A O 1
ATOM 1438 N N . GLU A 1 177 ? -46.263 -13.362 10.708 1.00 13.43 168 GLU A N 1
ATOM 1439 C CA . GLU A 1 177 ? -47.475 -14.162 10.602 1.00 17.91 168 GLU A CA 1
ATOM 1440 C C . GLU A 1 177 ? -48.071 -14.124 9.199 1.00 17.63 168 GLU A C 1
ATOM 1441 O O . GLU A 1 177 ? -48.836 -15.025 8.838 1.00 13.90 168 GLU A O 1
ATOM 1447 N N . ASN A 1 178 ? -47.725 -13.121 8.383 1.00 13.42 169 ASN A N 1
ATOM 1448 C CA . ASN A 1 178 ? -48.253 -13.025 7.025 1.00 12.16 169 ASN A CA 1
ATOM 1449 C C . ASN A 1 178 ? -47.292 -13.548 5.968 1.00 12.35 169 ASN A C 1
ATOM 1450 O O . ASN A 1 178 ? -47.641 -13.542 4.781 1.00 13.30 169 ASN A O 1
ATOM 1455 N N . TRP A 1 179 ? -46.104 -14.019 6.368 1.00 11.25 170 TRP A N 1
ATOM 1456 C CA . TRP A 1 179 ? -45.129 -14.502 5.398 1.00 10.14 170 TRP A CA 1
ATOM 1457 C C . TRP A 1 179 ? -45.581 -15.826 4.781 1.00 13.59 170 TRP A C 1
ATOM 1458 O O . TRP A 1 179 ? -45.541 -15.999 3.557 1.00 13.04 170 TRP A O 1
ATOM 1469 N N . ALA A 1 180 ? -45.986 -16.788 5.618 1.00 12.33 171 ALA A N 1
ATOM 1470 C CA . ALA A 1 180 ? -46.419 -18.066 5.060 1.00 11.10 171 ALA A CA 1
ATOM 1471 C C . ALA A 1 180 ? -47.564 -18.663 5.880 1.00 15.21 171 ALA A C 1
ATOM 1472 O O . ALA A 1 180 ? -47.447 -19.782 6.397 1.00 12.98 171 ALA A O 1
ATOM 1474 N N . PRO A 1 181 ? -48.686 -17.955 6.035 1.00 13.13 172 PRO A N 1
ATOM 1475 C CA . PRO A 1 181 ? -49.770 -18.485 6.875 1.00 14.52 172 PRO A CA 1
ATOM 1476 C C . PRO A 1 181 ? -50.365 -19.738 6.252 1.00 15.12 172 PRO A C 1
ATOM 1477 O O . PRO A 1 181 ? -50.514 -19.825 5.035 1.00 13.97 172 PRO A O 1
ATOM 1481 N N . THR A 1 182 ? -50.728 -20.701 7.098 1.00 15.09 173 THR A N 1
ATOM 1482 C CA . THR A 1 182 ? -51.238 -21.966 6.579 1.00 15.39 173 THR A CA 1
ATOM 1483 C C . THR A 1 182 ?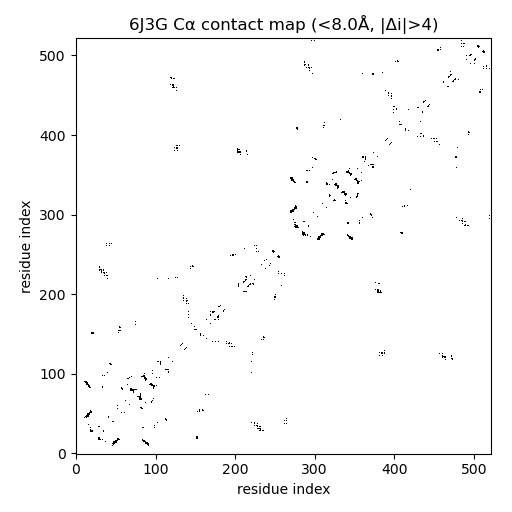 -52.395 -21.720 5.622 1.00 14.31 173 THR A C 1
ATOM 1484 O O . THR A 1 182 ? -53.266 -20.880 5.872 1.00 16.02 173 THR A O 1
ATOM 1488 N N . GLY A 1 183 ? -52.376 -22.436 4.501 1.00 14.30 174 GLY A N 1
ATOM 1489 C CA . GLY A 1 183 ? -53.264 -22.156 3.398 1.00 14.67 174 GLY A CA 1
ATOM 1490 C C . GLY A 1 183 ? -52.514 -21.952 2.094 1.00 16.50 174 GLY A C 1
ATOM 1491 O O . GLY A 1 183 ? -51.340 -22.312 1.957 1.00 14.48 174 GLY A O 1
ATOM 1492 N N . PRO A 1 184 ? -53.187 -21.362 1.105 1.00 15.42 175 PRO A N 1
ATOM 1493 C CA . PRO A 1 184 ? -52.577 -21.243 -0.233 1.00 12.62 175 PRO A CA 1
ATOM 1494 C C . PRO A 1 184 ? -51.267 -20.479 -0.261 1.00 11.85 175 PRO A C 1
ATOM 1495 O O . PRO A 1 184 ? -50.431 -20.760 -1.130 1.00 12.40 175 PRO A O 1
ATOM 1499 N N . VAL A 1 185 ? -51.058 -19.501 0.632 1.00 11.86 176 VAL A N 1
ATOM 1500 C CA . VAL A 1 185 ? -49.802 -18.754 0.595 1.00 11.15 176 VAL A CA 1
ATOM 1501 C C . VAL A 1 185 ? -48.656 -19.641 1.054 1.00 10.06 176 VAL A C 1
ATOM 1502 O O . VAL A 1 185 ? -47.594 -19.689 0.426 1.00 11.23 176 VAL A O 1
ATOM 1506 N N . ARG A 1 186 ? -48.843 -20.331 2.182 1.00 12.16 177 ARG A N 1
ATOM 1507 C CA . ARG A 1 186 ? -47.833 -21.282 2.619 1.00 13.08 177 ARG A CA 1
ATOM 1508 C C . ARG A 1 186 ? -47.596 -22.344 1.559 1.00 13.93 177 ARG A C 1
ATOM 1509 O O . ARG A 1 186 ? -46.446 -22.726 1.297 1.00 13.47 177 ARG A O 1
ATOM 1517 N N . ASP A 1 187 ? -48.670 -22.826 0.923 1.00 12.78 178 ASP A N 1
ATOM 1518 C CA . ASP A 1 187 ? -48.504 -23.877 -0.078 1.00 13.83 178 ASP A CA 1
ATOM 1519 C C . ASP A 1 187 ? -47.710 -23.383 -1.281 1.00 13.69 178 ASP A C 1
ATOM 1520 O O . ASP A 1 187 ? -46.852 -24.104 -1.803 1.00 13.32 178 ASP A O 1
ATOM 1525 N N . ASP A 1 188 ? -47.984 -22.158 -1.740 1.00 11.72 179 ASP A N 1
ATOM 1526 C CA . ASP A 1 188 ? -47.222 -21.581 -2.846 1.00 14.89 179 ASP A CA 1
ATOM 1527 C C . ASP A 1 188 ? -45.749 -21.426 -2.476 1.00 14.73 179 ASP A C 1
ATOM 1528 O O . ASP A 1 188 ? -44.853 -21.774 -3.258 1.00 11.26 179 ASP A O 1
ATOM 1533 N N . ARG A 1 189 ? -45.477 -20.912 -1.278 1.00 10.98 180 ARG A N 1
ATOM 1534 C CA . ARG A 1 189 ? -44.090 -20.779 -0.845 1.00 12.45 180 ARG A CA 1
ATOM 1535 C C . ARG A 1 189 ? -43.425 -22.140 -0.648 1.00 12.84 180 ARG A C 1
ATOM 1536 O O . ARG A 1 189 ? -42.225 -22.291 -0.907 1.00 11.71 180 ARG A O 1
ATOM 1544 N N . TRP A 1 190 ? -44.184 -23.125 -0.179 1.00 12.93 181 TRP A N 1
ATOM 1545 C CA . TRP A 1 190 ? -43.658 -24.479 -0.002 1.00 11.44 181 TRP A CA 1
ATOM 1546 C C . TRP A 1 190 ? -43.226 -25.083 -1.336 1.00 14.79 181 TRP A C 1
ATOM 1547 O O . TRP A 1 190 ? -42.169 -25.723 -1.431 1.00 12.16 181 TRP A O 1
ATOM 1558 N N . LYS A 1 191 ? -44.020 -24.873 -2.388 1.00 13.43 182 LYS A N 1
ATOM 1559 C CA . LYS A 1 191 ? -43.618 -25.345 -3.711 1.00 15.48 182 LYS A CA 1
ATOM 1560 C C . LYS A 1 191 ? -42.307 -24.704 -4.151 1.00 13.79 182 LYS A C 1
ATOM 1561 O O . LYS A 1 191 ? -41.459 -25.364 -4.761 1.00 13.46 182 LYS A O 1
ATOM 1567 N N . ALA A 1 192 ? -42.132 -23.407 -3.871 1.00 12.56 183 ALA A N 1
ATOM 1568 C CA . ALA A 1 192 ? -40.883 -22.749 -4.232 1.00 13.44 183 ALA A CA 1
ATOM 1569 C C . ALA A 1 192 ? -39.707 -23.333 -3.455 1.00 12.11 183 ALA A C 1
ATOM 1570 O O . ALA A 1 192 ? -38.612 -23.493 -4.001 1.00 12.46 183 ALA A O 1
ATOM 1572 N N . LEU A 1 193 ? -39.904 -23.643 -2.172 1.00 12.47 184 LEU A N 1
ATOM 1573 C CA . LEU A 1 193 ? -38.813 -24.226 -1.394 1.00 13.11 184 LEU A CA 1
ATOM 1574 C C . LEU A 1 193 ? -38.447 -25.606 -1.932 1.00 12.76 184 LEU A C 1
ATOM 1575 O O . LEU A 1 193 ? -37.271 -25.916 -2.156 1.00 12.19 184 LEU A O 1
ATOM 1580 N N . GLN A 1 194 ? -39.459 -26.443 -2.145 1.00 11.05 185 GLN A N 1
ATOM 1581 C CA . GLN A 1 194 ? -39.288 -27.760 -2.758 1.00 11.77 185 GLN A CA 1
ATOM 1582 C C . GLN A 1 194 ? -38.570 -27.668 -4.106 1.00 12.61 185 GLN A C 1
ATOM 1583 O O . GLN A 1 194 ? -37.661 -28.461 -4.404 1.00 14.25 185 GLN A O 1
ATOM 1589 N N . ALA A 1 195 ? -38.938 -26.678 -4.921 1.00 14.07 186 ALA A N 1
ATOM 1590 C CA . ALA A 1 195 ? -38.288 -26.499 -6.216 1.00 12.33 186 ALA A CA 1
ATOM 1591 C C . ALA A 1 195 ? -36.819 -26.127 -6.053 1.00 14.80 186 ALA A C 1
ATOM 1592 O O . ALA A 1 195 ? -35.972 -26.578 -6.831 1.00 12.85 186 ALA A O 1
ATOM 1594 N N . GLY A 1 196 ? -36.495 -25.299 -5.053 1.00 12.49 187 GLY A N 1
ATOM 1595 C CA . GLY A 1 196 ? -35.096 -24.961 -4.830 1.00 9.17 187 GLY A CA 1
ATOM 1596 C C . GLY A 1 196 ? -34.260 -26.169 -4.444 1.00 11.39 187 GLY A C 1
ATOM 1597 O O . GLY A 1 196 ? -33.156 -26.366 -4.959 1.00 11.66 187 GLY A O 1
ATOM 1598 N N . PHE A 1 197 ? -34.774 -27.003 -3.532 1.00 10.56 188 PHE A N 1
ATOM 1599 C CA . PHE A 1 197 ? -34.019 -28.198 -3.160 1.00 11.61 188 PHE A CA 1
ATOM 1600 C C . PHE A 1 197 ? -33.856 -29.150 -4.340 1.00 11.52 188 PHE A C 1
ATOM 1601 O O . PHE A 1 197 ? -32.817 -29.808 -4.463 1.00 10.90 188 PHE A O 1
ATOM 1609 N N . THR A 1 198 ? -34.842 -29.212 -5.235 1.00 9.80 189 THR A N 1
ATOM 1610 C CA . THR A 1 198 ? -34.704 -30.068 -6.412 1.00 10.24 189 THR A CA 1
ATOM 1611 C C . THR A 1 198 ? -33.665 -29.511 -7.385 1.00 13.40 189 THR A C 1
ATOM 1612 O O . THR A 1 198 ? -32.912 -30.270 -8.009 1.00 11.29 189 THR A O 1
ATOM 1616 N N . LYS A 1 199 ? -33.592 -28.185 -7.512 1.00 12.02 190 LYS A N 1
ATOM 1617 C CA . LYS A 1 199 ? -32.521 -27.584 -8.300 1.00 10.59 190 LYS A CA 1
ATOM 1618 C C . LYS A 1 199 ? -31.150 -27.879 -7.687 1.00 12.06 190 LYS A C 1
ATOM 1619 O O . LYS A 1 199 ? -30.193 -28.189 -8.405 1.00 13.19 190 LYS A O 1
ATOM 1625 N N . MET A 1 200 ? -31.031 -27.798 -6.360 1.00 11.99 191 MET A N 1
ATOM 1626 C CA . MET A 1 200 ? -29.750 -28.123 -5.730 1.00 14.25 191 MET A CA 1
ATOM 1627 C C . MET A 1 200 ? -29.412 -29.599 -5.904 1.00 14.66 191 MET A C 1
ATOM 1628 O O . MET A 1 200 ? -28.259 -29.949 -6.191 1.00 13.07 191 MET A O 1
ATOM 1633 N N . ALA A 1 201 ? -30.401 -30.481 -5.755 1.00 12.24 192 ALA A N 1
ATOM 1634 C CA . ALA A 1 201 ? -30.153 -31.894 -6.037 1.00 15.60 192 ALA A CA 1
ATOM 1635 C C . ALA A 1 201 ? -29.693 -32.086 -7.478 1.00 15.54 192 ALA A C 1
ATOM 1636 O O . ALA A 1 201 ? -28.841 -32.936 -7.763 1.00 16.03 192 ALA A O 1
ATOM 1638 N N . GLY A 1 202 ? -30.234 -31.286 -8.397 1.00 14.78 193 GLY A N 1
ATOM 1639 C CA . GLY A 1 202 ? -29.819 -31.364 -9.790 1.00 19.02 193 GLY A CA 1
ATOM 1640 C C . GLY A 1 202 ? -28.360 -31.000 -10.014 1.00 13.87 193 GLY A C 1
ATOM 1641 O O . GLY A 1 202 ? -27.730 -31.528 -10.927 1.00 15.04 193 GLY A O 1
ATOM 1642 N N . TRP A 1 203 ? -27.813 -30.079 -9.204 1.00 13.13 194 TRP A N 1
ATOM 1643 C CA . TRP A 1 203 ? -26.375 -29.802 -9.253 1.00 9.96 194 TRP A CA 1
ATOM 1644 C C . TRP A 1 203 ? -25.578 -31.057 -8.950 1.00 14.16 194 TRP A C 1
ATOM 1645 O O . TRP A 1 203 ? -24.602 -31.383 -9.641 1.00 14.59 194 TRP A O 1
ATOM 1656 N N . LEU A 1 204 ? -25.977 -31.760 -7.898 1.00 13.72 195 LEU A N 1
ATOM 1657 C CA . LEU A 1 204 ? -25.240 -32.926 -7.446 1.00 14.47 195 LEU A CA 1
ATOM 1658 C C . LEU A 1 204 ? -25.370 -34.095 -8.419 1.00 17.16 195 LEU A C 1
ATOM 1659 O O . LEU A 1 204 ? -24.453 -34.914 -8.507 1.00 25.48 195 LEU A O 1
ATOM 1664 N N . SER A 1 205 ? -26.467 -34.179 -9.177 1.00 13.93 196 SER A N 1
ATOM 1665 C CA . SER A 1 205 ? -26.645 -35.233 -10.174 1.00 17.04 196 SER A CA 1
ATOM 1666 C C . SER A 1 205 ? -26.366 -34.757 -11.598 1.00 20.50 196 SER A C 1
ATOM 1667 O O . SER A 1 205 ? -26.785 -35.420 -12.556 1.00 17.20 196 SER A O 1
ATOM 1670 N N . ALA A 1 206 ? -25.636 -33.645 -11.760 1.00 16.06 197 ALA A N 1
ATOM 1671 C CA . ALA A 1 206 ? -25.462 -33.044 -13.082 1.00 21.15 197 ALA A CA 1
ATOM 1672 C C . ALA A 1 206 ? -24.827 -34.008 -14.075 1.00 19.39 197 ALA A C 1
ATOM 1673 O O . ALA A 1 206 ? -25.115 -33.936 -15.272 1.00 22.19 197 ALA A O 1
ATOM 1675 N N . ASP A 1 207 ? -23.957 -34.900 -13.609 1.00 17.70 198 ASP A N 1
ATOM 1676 C CA . ASP A 1 207 ? -23.275 -35.836 -14.492 1.00 19.85 198 ASP A CA 1
ATOM 1677 C C . ASP A 1 207 ? -24.089 -37.099 -14.769 1.00 23.51 198 ASP A C 1
ATOM 1678 O O . ASP A 1 207 ? -23.559 -38.040 -15.362 1.00 19.58 198 ASP A O 1
ATOM 1683 N N . GLY A 1 208 ? -25.357 -37.139 -14.356 1.00 21.51 199 GLY A N 1
ATOM 1684 C CA . GLY A 1 208 ? -26.183 -38.319 -14.505 1.00 23.86 199 GLY A CA 1
ATOM 1685 C C . GLY A 1 208 ? -25.967 -39.393 -13.457 1.00 24.53 199 GLY A C 1
ATOM 1686 O O . GLY A 1 208 ? -26.581 -40.464 -13.559 1.00 26.76 199 GLY A O 1
ATOM 1687 N N . GLN A 1 209 ? -25.098 -39.155 -12.474 1.00 21.55 200 GLN A N 1
ATOM 1688 C CA . GLN A 1 209 ? -24.865 -40.029 -11.334 1.00 24.70 200 GLN A CA 1
ATOM 1689 C C . GLN A 1 209 ? -25.486 -39.392 -10.091 1.00 27.77 200 GLN A C 1
ATOM 1690 O O . GLN A 1 209 ? -26.143 -38.351 -10.170 1.00 25.44 200 GLN A O 1
ATOM 1696 N N . GLU A 1 210 ? -25.275 -40.019 -8.926 1.00 23.76 201 GLU A N 1
ATOM 1697 C CA . GLU A 1 210 ? -25.791 -39.508 -7.654 1.00 20.27 201 GLU A CA 1
ATOM 1698 C C . GLU A 1 210 ? -24.668 -39.479 -6.614 1.00 25.20 201 GLU A C 1
ATOM 1699 O O . GLU A 1 210 ? -24.716 -40.196 -5.611 1.00 23.19 201 GLU A O 1
ATOM 1705 N N . ARG A 1 211 ? -23.675 -38.620 -6.829 1.00 18.86 202 ARG A N 1
ATOM 1706 C CA . ARG A 1 211 ? -22.595 -38.509 -5.858 1.00 17.77 202 ARG A CA 1
ATOM 1707 C C . ARG A 1 211 ? -23.166 -38.110 -4.499 1.00 17.89 202 ARG A C 1
ATOM 1708 O O . ARG A 1 211 ? -24.151 -37.364 -4.433 1.00 18.29 202 ARG A O 1
ATOM 1716 N N . PRO A 1 212 ? -22.602 -38.621 -3.402 1.00 16.60 203 PRO A N 1
ATOM 1717 C CA . PRO A 1 212 ? -23.104 -38.235 -2.076 1.00 15.76 203 PRO A CA 1
ATOM 1718 C C . PRO A 1 212 ? -22.713 -36.825 -1.673 1.00 19.07 203 PRO A C 1
ATOM 1719 O O . PRO A 1 212 ? -23.432 -36.208 -0.879 1.00 17.69 203 PRO A O 1
ATOM 1723 N N . PHE A 1 213 ? -21.597 -36.304 -2.187 1.00 14.71 204 PHE A N 1
ATOM 1724 C CA . PHE A 1 213 ? -21.063 -35.004 -1.803 1.00 14.58 204 PHE A CA 1
ATOM 1725 C C . PHE A 1 213 ? -20.669 -34.238 -3.056 1.00 12.90 204 PHE A C 1
ATOM 1726 O O . PHE A 1 213 ? -20.470 -34.830 -4.114 1.00 14.12 204 PHE A O 1
ATOM 1734 N N . PHE A 1 214 ? -20.539 -32.910 -2.934 1.00 14.46 205 PHE A N 1
ATOM 1735 C CA . PHE A 1 214 ? -20.262 -32.093 -4.117 1.00 14.18 205 PHE A CA 1
ATOM 1736 C C . PHE A 1 214 ? -19.007 -32.557 -4.854 1.00 17.90 205 PHE A C 1
ATOM 1737 O O . PHE A 1 214 ? -19.001 -32.614 -6.090 1.00 16.65 205 PHE A O 1
ATOM 1745 N N . MET A 1 215 ? -17.926 -32.874 -4.124 1.00 16.81 206 MET A N 1
ATOM 1746 C CA A MET A 1 215 ? -16.698 -33.300 -4.795 0.64 16.66 206 MET A CA 1
ATOM 1747 C CA B MET A 1 215 ? -16.688 -33.313 -4.768 0.36 16.59 206 MET A CA 1
ATOM 1748 C C . MET A 1 215 ? -16.794 -34.712 -5.356 1.00 19.19 206 MET A C 1
ATOM 1749 O O . MET A 1 215 ? -15.978 -35.078 -6.213 1.00 21.13 206 MET A O 1
ATOM 1758 N N . GLY A 1 216 ? -17.766 -35.499 -4.910 1.00 16.36 207 GLY A N 1
ATOM 1759 C CA . GLY A 1 216 ? -17.845 -36.899 -5.265 1.00 17.96 207 GLY A CA 1
ATOM 1760 C C . GLY A 1 216 ? -17.981 -37.738 -4.010 1.00 20.05 207 GLY A C 1
ATOM 1761 O O . GLY A 1 216 ? -18.975 -37.616 -3.286 1.00 17.00 207 GLY A O 1
ATOM 1762 N N . GLU A 1 217 ? -16.980 -38.571 -3.718 1.00 22.36 208 GLU A N 1
ATOM 1763 C CA . GLU A 1 217 ? -17.041 -39.418 -2.531 1.00 20.73 208 GLU A CA 1
ATOM 1764 C C . GLU A 1 217 ? -16.559 -38.718 -1.270 1.00 20.20 208 GLU A C 1
ATOM 1765 O O . GLU A 1 217 ? -16.820 -39.215 -0.170 1.00 23.72 208 GLU A O 1
ATOM 1771 N N . LYS A 1 218 ? -15.890 -37.580 -1.399 1.00 22.61 209 LYS A N 1
ATOM 1772 C CA . LYS A 1 218 ? -15.247 -36.897 -0.287 1.00 25.96 209 LYS A CA 1
ATOM 1773 C C . LYS A 1 218 ? -16.059 -35.665 0.095 1.00 24.01 209 LYS A C 1
ATOM 1774 O O . LYS A 1 218 ? -16.354 -34.820 -0.759 1.00 20.87 209 LYS A O 1
ATOM 1780 N N . LEU A 1 219 ? -16.413 -35.573 1.374 1.00 19.40 210 LEU A N 1
ATOM 1781 C CA . LEU A 1 219 ? -17.140 -34.429 1.906 1.00 18.85 210 LEU A CA 1
ATOM 1782 C C . LEU A 1 219 ? -16.223 -33.209 2.009 1.00 16.35 210 LEU A C 1
ATOM 1783 O O . LEU A 1 219 ? -15.011 -33.325 2.222 1.00 19.93 210 LEU A O 1
ATOM 1788 N N . CYS A 1 220 ? -16.804 -32.023 1.846 1.00 17.15 211 CYS A N 1
ATOM 1789 C CA . CYS A 1 220 ? -16.060 -30.779 2.043 1.00 15.14 211 CYS A CA 1
ATOM 1790 C C . CYS A 1 220 ? -16.977 -29.770 2.727 1.00 14.52 211 CYS A C 1
ATOM 1791 O O . CYS A 1 220 ? -18.111 -30.089 3.114 1.00 14.33 211 CYS A O 1
ATOM 1794 N N . TYR A 1 221 ? -16.481 -28.535 2.861 1.00 13.39 212 TYR A N 1
ATOM 1795 C CA . TYR A 1 221 ? -17.228 -27.512 3.590 1.00 14.40 212 TYR A CA 1
ATOM 1796 C C . TYR A 1 221 ? -18.607 -27.253 2.976 1.00 16.28 212 TYR A C 1
ATOM 1797 O O . TYR A 1 221 ? -19.576 -26.982 3.704 1.00 14.43 212 TYR A O 1
ATOM 1806 N N . THR A 1 222 ? -18.744 -27.334 1.656 1.00 14.01 213 THR A N 1
ATOM 1807 C CA . THR A 1 222 ? -20.047 -26.925 1.138 1.00 14.53 213 THR A CA 1
ATOM 1808 C C . THR A 1 222 ? -21.113 -27.977 1.438 1.00 12.82 213 THR A C 1
ATOM 1809 O O . THR A 1 222 ? -22.267 -27.611 1.664 1.00 14.31 213 THR A O 1
ATOM 1813 N N . ASP A 1 223 ? -20.742 -29.260 1.581 1.00 13.05 214 ASP A N 1
ATOM 1814 C CA . ASP A 1 223 ? -21.708 -30.227 2.116 1.00 14.74 214 ASP A CA 1
ATOM 1815 C C . ASP A 1 223 ? -22.080 -29.898 3.554 1.00 12.73 214 ASP A C 1
ATOM 1816 O O . ASP A 1 223 ? -23.242 -30.050 3.959 1.00 12.76 214 ASP A O 1
ATOM 1821 N N . ILE A 1 224 ? -21.097 -29.484 4.353 1.00 13.35 215 ILE A N 1
ATOM 1822 C CA . ILE A 1 224 ? -21.362 -29.121 5.742 1.00 13.87 215 ILE A CA 1
ATOM 1823 C C . ILE A 1 224 ? -22.324 -27.943 5.813 1.00 13.03 215 ILE A C 1
ATOM 1824 O O . ILE A 1 224 ? -23.227 -27.914 6.659 1.00 13.93 215 ILE A O 1
ATOM 1829 N N . VAL A 1 225 ? -22.184 -26.976 4.900 1.00 12.65 216 VAL A N 1
ATOM 1830 C CA . VAL A 1 225 ? -23.130 -25.859 4.868 1.00 12.59 216 VAL A CA 1
ATOM 1831 C C . VAL A 1 225 ? -24.548 -26.355 4.609 1.00 13.04 216 VAL A C 1
ATOM 1832 O O . VAL A 1 225 ? -25.499 -25.949 5.288 1.00 11.99 216 VAL A O 1
ATOM 1836 N N . VAL A 1 226 ? -24.728 -27.203 3.593 1.00 14.65 217 VAL A N 1
ATOM 1837 C CA . VAL A 1 226 ? -26.075 -27.705 3.325 1.00 13.43 217 VAL A CA 1
ATOM 1838 C C . VAL A 1 226 ? -26.594 -28.483 4.530 1.00 13.07 217 VAL A C 1
ATOM 1839 O O . VAL A 1 226 ? -27.759 -28.334 4.942 1.00 11.99 217 VAL A O 1
ATOM 1843 N N . GLY A 1 227 ? -25.742 -29.324 5.115 1.00 13.63 218 GLY A N 1
ATOM 1844 C CA . GLY A 1 227 ? -26.169 -30.101 6.267 1.00 13.35 218 GLY A CA 1
ATOM 1845 C C . GLY A 1 227 ? -26.531 -29.234 7.458 1.00 14.12 218 GLY A C 1
ATOM 1846 O O . GLY A 1 227 ? -27.432 -29.576 8.229 1.00 14.09 218 GLY A O 1
ATOM 1847 N N . ALA A 1 228 ? -25.847 -28.095 7.617 1.00 12.13 219 ALA A N 1
ATOM 1848 C CA . ALA A 1 228 ? -26.146 -27.199 8.728 1.00 12.78 219 ALA A CA 1
ATOM 1849 C C . ALA A 1 228 ? -27.520 -26.556 8.568 1.00 13.42 219 ALA A C 1
ATOM 1850 O O . ALA A 1 228 ? -28.256 -26.405 9.552 1.00 12.06 219 ALA A O 1
ATOM 1852 N N . TRP A 1 229 ? -27.876 -26.143 7.344 1.00 12.54 220 TRP A N 1
ATOM 1853 C CA . TRP A 1 229 ? -29.214 -25.588 7.121 1.00 12.85 220 TRP A CA 1
ATOM 1854 C C . TRP A 1 229 ? -30.288 -26.636 7.384 1.00 12.30 220 TRP A C 1
ATOM 1855 O O . TRP A 1 229 ? -31.315 -26.342 8.013 1.00 11.33 220 TRP A O 1
ATOM 1866 N N . LEU A 1 230 ? -30.055 -27.879 6.951 1.00 11.29 221 LEU A N 1
ATOM 1867 C CA . LEU A 1 230 ? -31.048 -28.928 7.166 1.00 12.36 221 LEU A CA 1
ATOM 1868 C C . LEU A 1 230 ? -31.210 -29.260 8.648 1.00 12.63 221 LEU A C 1
ATOM 1869 O O . LEU A 1 230 ? -32.338 -29.429 9.130 1.00 11.95 221 LEU A O 1
ATOM 1874 N N . ILE A 1 231 ? -30.093 -29.381 9.378 1.00 10.51 222 ILE A N 1
ATOM 1875 C CA . ILE A 1 231 ? -30.146 -29.655 10.816 1.00 12.51 222 ILE A CA 1
ATOM 1876 C C . ILE A 1 231 ? -30.891 -28.542 11.538 1.00 12.65 222 ILE A C 1
ATOM 1877 O O . ILE A 1 231 ? -31.648 -28.793 12.486 1.00 11.25 222 ILE A O 1
ATOM 1882 N N . SER A 1 232 ? -30.701 -27.292 11.098 1.00 9.85 223 SER A N 1
ATOM 1883 C CA . SER A 1 232 ? -31.438 -26.189 11.715 1.00 10.86 223 SER A CA 1
ATOM 1884 C C . SER A 1 232 ? -32.939 -26.352 11.504 1.00 11.13 223 SER A C 1
ATOM 1885 O O . SER A 1 232 ? -33.726 -26.229 12.446 1.00 12.77 223 SER A O 1
ATOM 1888 N N . VAL A 1 233 ? -33.354 -26.643 10.268 1.00 13.43 224 VAL A N 1
ATOM 1889 C CA . VAL A 1 233 ? -34.773 -26.877 9.994 1.00 11.68 224 VAL A CA 1
ATOM 1890 C C . VAL A 1 233 ? -35.298 -28.011 10.869 1.00 11.01 224 VAL A C 1
ATOM 1891 O O . VAL A 1 233 ? -36.348 -27.892 11.504 1.00 12.36 224 VAL A O 1
ATOM 1895 N N . LYS A 1 234 ? -34.563 -29.124 10.923 1.00 11.32 225 LYS A N 1
ATOM 1896 C CA . LYS A 1 234 ? -35.022 -30.275 11.695 1.00 11.72 225 LYS A CA 1
ATOM 1897 C C . LYS A 1 234 ? -35.126 -29.939 13.180 1.00 12.02 225 LYS A C 1
ATOM 1898 O O . LYS A 1 234 ? -36.112 -30.299 13.836 1.00 12.88 225 LYS A O 1
ATOM 1904 N N . LYS A 1 235 ? -34.111 -29.254 13.727 1.00 12.98 226 LYS A N 1
ATOM 1905 C CA . LYS A 1 235 ? -34.130 -28.869 15.145 1.00 12.35 226 LYS A CA 1
ATOM 1906 C C . LYS A 1 235 ? -35.247 -27.873 15.453 1.00 14.23 226 LYS A C 1
ATOM 1907 O O . LYS A 1 235 ? -35.847 -27.921 16.534 1.00 14.79 226 LYS A O 1
ATOM 1913 N N . VAL A 1 236 ? -35.533 -26.947 14.536 1.00 12.72 227 VAL A N 1
ATOM 1914 C CA . VAL A 1 236 ? -36.573 -25.950 14.800 1.00 12.10 227 VAL A CA 1
ATOM 1915 C C . VAL A 1 236 ? -37.962 -26.550 14.606 1.00 14.46 227 VAL A C 1
ATOM 1916 O O . VAL A 1 236 ? -38.853 -26.381 15.449 1.00 15.19 227 VAL A O 1
ATOM 1920 N N . PHE A 1 237 ? -38.164 -27.281 13.512 1.00 11.87 228 PHE A N 1
ATOM 1921 C CA . PHE A 1 237 ? -39.493 -27.826 13.264 1.00 14.40 228 PHE A CA 1
ATOM 1922 C C . PHE A 1 237 ? -39.802 -29.024 14.155 1.00 16.17 228 PHE A C 1
ATOM 1923 O O . PHE A 1 237 ? -40.948 -29.193 14.577 1.00 14.56 228 PHE A O 1
ATOM 1931 N N . GLY A 1 238 ? -38.813 -29.845 14.458 1.00 13.68 229 GLY A N 1
ATOM 1932 C CA . GLY A 1 238 ? -39.005 -31.059 15.238 1.00 15.50 229 GLY A CA 1
ATOM 1933 C C . GLY A 1 238 ? -38.928 -32.269 14.322 1.00 17.03 229 GLY A C 1
ATOM 1934 O O . GLY A 1 238 ? -39.426 -32.252 13.188 1.00 15.05 229 GLY A O 1
ATOM 1935 N N . SER A 1 239 ? -38.332 -33.350 14.828 1.00 14.79 230 SER A N 1
ATOM 1936 C CA . SER A 1 239 ? -38.038 -34.490 13.966 1.00 16.50 230 SER A CA 1
ATOM 1937 C C . SER A 1 239 ? -39.293 -35.234 13.522 1.00 17.60 230 SER A C 1
ATOM 1938 O O . SER A 1 239 ? -39.242 -35.958 12.522 1.00 18.66 230 SER A O 1
ATOM 1941 N N . ASP A 1 240 ? -40.423 -35.049 14.208 1.00 15.73 231 ASP A N 1
ATOM 1942 C CA . ASP A 1 240 ? -41.689 -35.661 13.806 1.00 24.18 231 ASP A CA 1
ATOM 1943 C C . ASP A 1 240 ? -42.688 -34.656 13.238 1.00 21.29 231 ASP A C 1
ATOM 1944 O O . ASP A 1 240 ? -43.853 -35.008 13.013 1.00 18.47 231 ASP A O 1
ATOM 1949 N N . HIS A 1 241 ? -42.273 -33.417 13.021 1.00 14.81 232 HIS A N 1
ATOM 1950 C CA . HIS A 1 241 ? -43.151 -32.442 12.392 1.00 15.67 232 HIS A CA 1
ATOM 1951 C C . HIS A 1 241 ? -43.473 -32.880 10.967 1.00 12.65 232 HIS A C 1
ATOM 1952 O O . HIS A 1 241 ? -42.551 -33.188 10.192 1.00 12.10 232 HIS A O 1
ATOM 1959 N N . PRO A 1 242 ? -44.744 -32.893 10.573 1.00 15.05 233 PRO A N 1
ATOM 1960 C CA . PRO A 1 242 ? -45.083 -33.377 9.224 1.00 14.23 233 PRO A CA 1
ATOM 1961 C C . PRO A 1 242 ? -44.369 -32.638 8.107 1.00 14.32 233 PRO A C 1
ATOM 1962 O O . PRO A 1 242 ? -44.096 -33.238 7.063 1.00 10.03 233 PRO A O 1
ATOM 1966 N N . GLU A 1 243 ? -44.063 -31.349 8.277 1.00 11.66 234 GLU A N 1
ATOM 1967 C CA . GLU A 1 243 ? -43.361 -30.642 7.217 1.00 13.75 234 GLU A CA 1
ATOM 1968 C C . GLU A 1 243 ? -41.906 -31.087 7.146 1.00 12.87 234 GLU A C 1
ATOM 1969 O O . GLU A 1 243 ? -41.355 -31.224 6.048 1.00 11.55 234 GLU A O 1
ATOM 1975 N N . TRP A 1 244 ? -41.275 -31.369 8.296 1.00 10.43 235 TRP A N 1
ATOM 1976 C CA . TRP A 1 244 ? -39.938 -31.964 8.240 1.00 10.46 235 TRP A CA 1
ATOM 1977 C C . TRP A 1 244 ? -39.984 -33.363 7.632 1.00 10.43 235 TRP A C 1
ATOM 1978 O O . TRP A 1 244 ? -39.083 -33.754 6.881 1.00 10.65 235 TRP A O 1
ATOM 1989 N N . LEU A 1 245 ? -41.019 -34.139 7.946 1.00 13.01 236 LEU A N 1
ATOM 1990 C CA . LEU A 1 245 ? -41.109 -35.480 7.377 1.00 14.07 236 LEU A CA 1
ATOM 1991 C C . LEU A 1 245 ? -41.256 -35.428 5.862 1.00 12.58 236 LEU A C 1
ATOM 1992 O O . LEU A 1 245 ? -40.774 -36.324 5.162 1.00 12.70 236 LEU A O 1
ATOM 1997 N N . GLN A 1 246 ? -41.899 -34.386 5.331 1.00 13.55 237 GLN A N 1
ATOM 1998 C CA . GLN A 1 246 ? -41.920 -34.217 3.881 1.00 13.34 237 GLN A CA 1
ATOM 1999 C C . GLN A 1 246 ? -40.510 -34.004 3.334 1.00 12.47 237 GLN A C 1
ATOM 2000 O O . GLN A 1 246 ? -40.135 -34.592 2.314 1.00 11.63 237 GLN A O 1
ATOM 2006 N N . VAL A 1 247 ? -39.728 -33.134 3.984 1.00 12.22 238 VAL A N 1
ATOM 2007 C CA . VAL A 1 247 ? -38.368 -32.846 3.513 1.00 13.52 238 VAL A CA 1
ATOM 2008 C C . VAL A 1 247 ? -37.539 -34.128 3.466 1.00 13.92 238 VAL A C 1
ATOM 2009 O O . VAL A 1 247 ? -36.711 -34.323 2.568 1.00 13.14 238 VAL A O 1
ATOM 2013 N N . GLU A 1 248 ? -37.743 -35.015 4.441 1.00 12.37 239 GLU A N 1
ATOM 2014 C CA . GLU A 1 248 ? -37.018 -36.281 4.460 1.00 12.00 239 GLU A CA 1
ATOM 2015 C C . GLU A 1 248 ? -37.267 -37.127 3.218 1.00 13.33 239 GLU A C 1
ATOM 2016 O O . GLU A 1 248 ? -36.437 -37.982 2.899 1.00 12.94 239 GLU A O 1
ATOM 2022 N N . LYS A 1 249 ? -38.394 -36.932 2.532 1.00 11.92 240 LYS A N 1
ATOM 2023 C CA . LYS A 1 249 ? -38.726 -37.674 1.315 1.00 13.66 240 LYS A CA 1
ATOM 2024 C C . LYS A 1 249 ? -38.479 -36.878 0.034 1.00 14.52 240 LYS A C 1
ATOM 2025 O O . LYS A 1 249 ? -38.791 -37.370 -1.058 1.00 14.30 240 LYS A O 1
ATOM 2031 N N . TRP A 1 250 ? -37.940 -35.669 0.136 1.00 10.86 241 TRP A N 1
ATOM 2032 C CA . TRP A 1 250 ? -37.635 -34.879 -1.045 1.00 9.98 241 TRP A CA 1
ATOM 2033 C C . TRP A 1 250 ? -36.419 -35.444 -1.766 1.00 11.51 241 TRP A C 1
ATOM 2034 O O . TRP A 1 250 ? -35.490 -35.944 -1.130 1.00 13.27 241 TRP A O 1
ATOM 2045 N N . ASP A 1 251 ? -36.438 -35.356 -3.101 1.00 12.53 242 ASP A N 1
ATOM 2046 C CA . ASP A 1 251 ? -35.273 -35.638 -3.953 1.00 11.97 242 ASP A CA 1
ATOM 2047 C C . ASP A 1 251 ? -34.658 -37.005 -3.638 1.00 15.04 242 ASP A C 1
ATOM 2048 O O . ASP A 1 251 ? -33.445 -37.154 -3.434 1.00 10.95 242 ASP A O 1
ATOM 2053 N N . GLY A 1 252 ? -35.518 -38.020 -3.612 1.00 14.77 243 GLY A N 1
ATOM 2054 C CA . GLY A 1 252 ? -35.035 -39.377 -3.409 1.00 16.68 243 GLY A CA 1
ATOM 2055 C C . GLY A 1 252 ? -34.405 -39.625 -2.059 1.00 15.24 243 GLY A C 1
ATOM 2056 O O . GLY A 1 252 ? -33.686 -40.616 -1.892 1.00 15.32 243 GLY A O 1
ATOM 2057 N N . GLY A 1 253 ? -34.659 -38.759 -1.079 1.00 11.74 244 GLY A N 1
ATOM 2058 C CA . GLY A 1 253 ? -34.089 -38.945 0.245 1.00 15.33 244 GLY A CA 1
ATOM 2059 C C . GLY A 1 253 ? -32.689 -38.400 0.412 1.00 15.22 244 GLY A C 1
ATOM 2060 O O . GLY A 1 253 ? -32.059 -38.668 1.438 1.00 14.95 244 GLY A O 1
ATOM 2061 N N . ARG A 1 254 ? -32.190 -37.633 -0.564 1.00 14.67 245 ARG A N 1
ATOM 2062 C CA . ARG A 1 254 ? -30.828 -37.104 -0.499 1.00 13.48 245 ARG A CA 1
ATOM 2063 C C . ARG A 1 254 ? -30.594 -36.286 0.769 1.00 14.43 245 ARG A C 1
ATOM 2064 O O . ARG A 1 254 ? -29.509 -36.350 1.366 1.00 13.74 245 ARG A O 1
ATOM 2072 N N . TRP A 1 255 ? -31.594 -35.513 1.201 1.00 12.61 246 TRP A N 1
ATOM 2073 C CA . TRP A 1 255 ? -31.375 -34.637 2.348 1.00 15.23 246 TRP A CA 1
ATOM 2074 C C . TRP A 1 255 ? -31.496 -35.393 3.669 1.00 16.17 246 TRP A C 1
ATOM 2075 O O . TRP A 1 255 ? -30.770 -35.078 4.623 1.00 15.29 246 TRP A O 1
ATOM 2086 N N . SER A 1 256 ? -32.356 -36.417 3.737 1.00 13.23 247 SER A N 1
ATOM 2087 C CA . SER A 1 256 ? -32.275 -37.358 4.857 1.00 19.11 247 SER A CA 1
ATOM 2088 C C . SER A 1 256 ? -30.876 -37.954 4.973 1.00 16.24 247 SER A C 1
ATOM 2089 O O . SER A 1 256 ? -30.311 -38.044 6.072 1.00 16.18 247 SER A O 1
ATOM 2092 N N . ARG A 1 257 ? -30.314 -38.398 3.844 1.00 15.85 248 ARG A N 1
ATOM 2093 C CA A ARG A 1 257 ? -29.011 -39.047 3.912 0.62 18.00 248 ARG A CA 1
ATOM 2094 C CA B ARG A 1 257 ? -28.989 -39.026 3.833 0.38 17.98 248 ARG A CA 1
ATOM 2095 C C . ARG A 1 257 ? -27.931 -38.074 4.369 1.00 20.57 248 ARG A C 1
ATOM 2096 O O . ARG A 1 257 ? -27.072 -38.449 5.180 1.00 15.78 248 ARG A O 1
ATOM 2111 N N . LEU A 1 258 ? -27.965 -36.823 3.893 1.00 15.37 249 LEU A N 1
ATOM 2112 C CA . LEU A 1 258 ? -26.961 -35.862 4.344 1.00 13.70 249 LEU A CA 1
ATOM 2113 C C . LEU A 1 258 ? -27.122 -35.570 5.827 1.00 12.83 249 LEU A C 1
ATOM 2114 O O . LEU A 1 258 ? -26.125 -35.436 6.549 1.00 13.04 249 LEU A O 1
ATOM 2119 N N . VAL A 1 259 ? -28.371 -35.463 6.300 1.00 11.54 250 VAL A N 1
ATOM 2120 C CA . VAL A 1 259 ? -28.622 -35.211 7.720 1.00 12.69 250 VAL A CA 1
ATOM 2121 C C . VAL A 1 259 ? -28.060 -36.350 8.558 1.00 15.68 250 VAL A C 1
ATOM 2122 O O . VAL A 1 259 ? -27.446 -36.128 9.607 1.00 16.38 250 VAL A O 1
ATOM 2126 N N . GLN A 1 260 ? -28.243 -37.587 8.094 1.00 17.51 251 GLN A N 1
ATOM 2127 C CA . GLN A 1 260 ? -27.672 -38.739 8.789 1.00 17.04 251 GLN A CA 1
ATOM 2128 C C . GLN A 1 260 ? -26.145 -38.662 8.843 1.00 19.23 251 GLN A C 1
ATOM 2129 O O . GLN A 1 260 ? -25.538 -38.990 9.873 1.00 16.64 251 GLN A O 1
ATOM 2135 N N . VAL A 1 261 ? -25.506 -38.204 7.758 1.00 15.70 252 VAL A N 1
ATOM 2136 C CA . VAL A 1 261 ? -24.049 -38.026 7.751 1.00 15.71 252 VAL A CA 1
ATOM 2137 C C . VAL A 1 261 ? -23.620 -37.065 8.859 1.00 18.83 252 VAL A C 1
ATOM 2138 O O . VAL A 1 261 ? -22.791 -37.401 9.715 1.00 17.62 252 VAL A O 1
ATOM 2142 N N . VAL A 1 262 ? -24.165 -35.844 8.852 1.00 14.04 253 VAL A N 1
ATOM 2143 C CA . VAL A 1 262 ? -23.618 -34.818 9.737 1.00 13.41 253 VAL A CA 1
ATOM 2144 C C . VAL A 1 262 ? -24.042 -35.055 11.178 1.00 18.14 253 VAL A C 1
ATOM 2145 O O . VAL A 1 262 ? -23.337 -34.650 12.111 1.00 18.14 253 VAL A O 1
ATOM 2149 N N . GLU A 1 263 ? -25.178 -35.721 11.391 1.00 15.66 254 GLU A N 1
ATOM 2150 C CA . GLU A 1 263 ? -25.579 -36.095 12.740 1.00 17.51 254 GLU A CA 1
ATOM 2151 C C . GLU A 1 263 ? -24.637 -37.121 13.345 1.00 20.44 254 GLU A C 1
ATOM 2152 O O . GLU A 1 263 ? -24.576 -37.244 14.566 1.00 19.83 254 GLU A O 1
ATOM 2158 N N . ASN A 1 264 ? -23.910 -37.864 12.522 1.00 18.21 255 ASN A N 1
ATOM 2159 C CA . ASN A 1 264 ? -23.034 -38.916 13.008 1.00 24.58 255 ASN A CA 1
ATOM 2160 C C . ASN A 1 264 ? -21.569 -38.503 13.030 1.00 25.10 255 ASN A C 1
ATOM 2161 O O . ASN A 1 264 ? -20.704 -39.353 13.263 1.00 21.80 255 ASN A O 1
ATOM 2166 N N . PHE A 1 265 ? -21.274 -37.224 12.794 1.00 20.94 256 PHE A N 1
ATOM 2167 C CA . PHE A 1 265 ? -19.920 -36.706 12.975 1.00 19.85 256 PHE A CA 1
ATOM 2168 C C . PHE A 1 265 ? -19.410 -37.012 14.387 1.00 23.79 256 PHE A C 1
ATOM 2169 O O . PHE A 1 265 ? -20.186 -37.093 15.340 1.00 23.43 256 PHE A O 1
ATOM 2178 N N . HIS B 1 9 ? -1.921 -38.917 -34.129 1.00 36.54 0 HIS B N 1
ATOM 2179 C CA . HIS B 1 9 ? -2.311 -37.510 -34.117 1.00 34.66 0 HIS B CA 1
ATOM 2180 C C . HIS B 1 9 ? -2.719 -36.955 -35.491 1.00 34.55 0 HIS B C 1
ATOM 2181 O O . HIS B 1 9 ? -2.831 -35.742 -35.671 1.00 35.82 0 HIS B O 1
ATOM 2188 N N . MET B 1 10 ? -2.939 -37.835 -36.461 1.00 33.75 1 MET B N 1
ATOM 2189 C CA . MET B 1 10 ? -3.513 -37.451 -37.746 1.00 31.52 1 MET B CA 1
ATOM 2190 C C . MET B 1 10 ? -4.972 -37.887 -37.755 1.00 30.20 1 MET B C 1
ATOM 2191 O O . MET B 1 10 ? -5.263 -39.085 -37.686 1.00 31.88 1 MET B O 1
ATOM 2196 N N . ILE B 1 11 ? -5.887 -36.919 -37.807 1.00 24.78 2 ILE B N 1
ATOM 2197 C CA . ILE B 1 11 ? -7.314 -37.186 -37.690 1.00 21.42 2 ILE B CA 1
ATOM 2198 C C . ILE B 1 11 ? -8.044 -36.409 -38.779 1.00 20.98 2 ILE B C 1
ATOM 2199 O O . ILE B 1 11 ? -7.492 -35.508 -39.408 1.00 21.09 2 ILE B O 1
ATOM 2204 N N . GLN B 1 12 ? -9.301 -36.766 -39.007 1.00 24.33 3 GLN B N 1
ATOM 2205 C CA . GLN B 1 12 ? -10.100 -35.922 -39.882 1.00 24.38 3 GLN B CA 1
ATOM 2206 C C . GLN B 1 12 ? -10.680 -34.762 -39.090 1.00 20.39 3 GLN B C 1
ATOM 2207 O O . GLN B 1 12 ? -10.871 -34.851 -37.873 1.00 21.64 3 GLN B O 1
ATOM 2213 N N . GLN B 1 13 ? -10.910 -33.651 -39.790 1.00 22.44 4 GLN B N 1
ATOM 2214 C CA . GLN B 1 13 ? -11.496 -32.477 -39.163 1.00 21.00 4 GLN B CA 1
ATOM 2215 C C . GLN B 1 13 ? -12.803 -32.850 -38.488 1.00 18.61 4 GLN B C 1
ATOM 2216 O O . GLN B 1 13 ? -13.597 -33.626 -39.026 1.00 19.86 4 GLN B O 1
ATOM 2222 N N . ILE B 1 14 ? -13.025 -32.295 -37.310 1.00 15.76 5 ILE B N 1
ATOM 2223 C CA . ILE B 1 14 ? -14.321 -32.413 -36.658 1.00 14.29 5 ILE B CA 1
ATOM 2224 C C . ILE B 1 14 ? -15.286 -31.439 -37.324 1.00 15.32 5 ILE B C 1
ATOM 2225 O O . ILE B 1 14 ? -14.884 -30.357 -37.769 1.00 17.75 5 ILE B O 1
ATOM 2230 N N . HIS B 1 15 ? -16.551 -31.837 -37.448 1.00 17.78 6 HIS B N 1
ATOM 2231 C CA . HIS B 1 15 ? -17.580 -30.971 -38.011 1.00 15.28 6 HIS B CA 1
ATOM 2232 C C . HIS B 1 15 ? -18.204 -30.166 -36.883 1.00 16.06 6 HIS B C 1
ATOM 2233 O O . HIS B 1 15 ? -18.807 -30.737 -35.972 1.00 16.42 6 HIS B O 1
ATOM 2240 N N . PHE B 1 16 ? -18.061 -28.850 -36.943 1.00 14.06 7 PHE B N 1
ATOM 2241 C CA . PHE B 1 16 ? -18.566 -27.950 -35.913 1.00 14.21 7 PHE B CA 1
ATOM 2242 C C . PHE B 1 16 ? -19.709 -27.129 -36.502 1.00 12.20 7 PHE B C 1
ATOM 2243 O O . PHE B 1 16 ? -19.510 -26.414 -37.490 1.00 12.91 7 PHE B O 1
ATOM 2251 N N . TYR B 1 17 ? -20.899 -27.231 -35.898 1.00 11.44 8 TYR B N 1
ATOM 2252 C CA . TYR B 1 17 ? -22.100 -26.550 -36.375 1.00 12.30 8 TYR B CA 1
ATOM 2253 C C . TYR B 1 17 ? -22.301 -25.264 -35.576 1.00 12.93 8 TYR B C 1
ATOM 2254 O O . TYR B 1 17 ? -22.450 -25.310 -34.348 1.00 14.86 8 TYR B O 1
ATOM 2263 N N . ASP B 1 18 ? -22.319 -24.131 -36.282 1.00 12.03 9 ASP B N 1
ATOM 2264 C CA . ASP B 1 18 ? -22.277 -22.792 -35.694 1.00 15.15 9 ASP B CA 1
ATOM 2265 C C . ASP B 1 18 ? -23.330 -21.932 -36.386 1.00 17.18 9 ASP B C 1
ATOM 2266 O O . ASP B 1 18 ? -23.795 -22.253 -37.481 1.00 13.35 9 ASP B O 1
ATOM 2271 N N . ILE B 1 19 ? -23.707 -20.831 -35.744 1.00 13.61 10 ILE B N 1
ATOM 2272 C CA . ILE B 1 19 ? -24.772 -19.958 -36.229 1.00 14.15 10 ILE B CA 1
ATOM 2273 C C . ILE B 1 19 ? -24.122 -18.726 -36.843 1.00 12.89 10 ILE B C 1
ATOM 2274 O O . ILE B 1 19 ? -23.405 -18.002 -36.132 1.00 16.86 10 ILE B O 1
ATOM 2279 N N . PRO B 1 20 ? -24.345 -18.440 -38.120 1.00 13.47 11 PRO B N 1
ATOM 2280 C CA . PRO B 1 20 ? -23.711 -17.272 -38.737 1.00 13.66 11 PRO B CA 1
ATOM 2281 C C . PRO B 1 20 ? -24.404 -15.979 -38.320 1.00 15.67 11 PRO B C 1
ATOM 2282 O O . PRO B 1 20 ? -25.469 -15.973 -37.701 1.00 16.30 11 PRO B O 1
ATOM 2286 N N . ARG B 1 21 ? -23.773 -14.868 -38.688 1.00 15.31 12 ARG B N 1
ATOM 2287 C CA . ARG B 1 21 ? -24.414 -13.560 -38.708 1.00 17.32 12 ARG B CA 1
ATOM 2288 C C . ARG B 1 21 ? -24.138 -12.931 -40.070 1.00 16.51 12 ARG B C 1
ATOM 2289 O O . ARG B 1 21 ? -23.420 -13.496 -40.897 1.00 17.95 12 ARG B O 1
ATOM 2297 N N . ASN B 1 22 ? -24.711 -11.752 -40.312 1.00 18.18 13 ASN B N 1
ATOM 2298 C CA . ASN B 1 22 ? -24.631 -11.103 -41.627 1.00 18.25 13 ASN B CA 1
ATOM 2299 C C . ASN B 1 22 ? -23.277 -10.403 -41.773 1.00 19.17 13 ASN B C 1
ATOM 2300 O O . ASN B 1 22 ? -23.155 -9.179 -41.725 1.00 17.71 13 ASN B O 1
ATOM 2305 N N . ARG B 1 23 ? -22.237 -11.224 -41.938 1.00 16.34 14 ARG B N 1
ATOM 2306 C CA . ARG B 1 23 ? -20.877 -10.757 -42.178 1.00 18.18 14 ARG B CA 1
ATOM 2307 C C . ARG B 1 23 ? -20.177 -11.763 -43.081 1.00 19.11 14 ARG B C 1
ATOM 2308 O O . ARG B 1 23 ? -20.675 -12.871 -43.304 1.00 16.45 14 ARG B O 1
ATOM 2316 N N . ASP B 1 24 ? -19.007 -11.377 -43.597 1.00 15.46 15 ASP B N 1
ATOM 2317 C CA . ASP B 1 24 ? -18.218 -12.321 -44.381 1.00 19.71 15 ASP B CA 1
ATOM 2318 C C . ASP B 1 24 ? -17.613 -13.403 -43.471 1.00 18.30 15 ASP B C 1
ATOM 2319 O O . ASP B 1 24 ? -17.585 -13.281 -42.243 1.00 18.17 15 ASP B O 1
ATOM 2324 N N . GLU B 1 25 ? -17.106 -14.470 -44.107 1.00 16.04 16 GLU B N 1
ATOM 2325 C CA . GLU B 1 25 ? -16.765 -15.713 -43.405 1.00 13.90 16 GLU B CA 1
ATOM 2326 C C . GLU B 1 25 ? -15.953 -15.482 -42.127 1.00 18.20 16 GLU B C 1
ATOM 2327 O O . GLU B 1 25 ? -16.276 -16.036 -41.068 1.00 15.99 16 GLU B O 1
ATOM 2333 N N . ASP B 1 26 ? -14.889 -14.679 -42.205 1.00 17.17 17 ASP B N 1
ATOM 2334 C CA . ASP B 1 26 ? -13.962 -14.563 -41.080 1.00 18.07 17 ASP B CA 1
ATOM 2335 C C . ASP B 1 26 ? -14.542 -13.807 -39.888 1.00 16.66 17 ASP B C 1
ATOM 2336 O O . ASP B 1 26 ? -13.859 -13.694 -38.863 1.00 18.53 17 ASP B O 1
ATOM 2341 N N . ASP B 1 27 ? -15.757 -13.267 -39.994 1.00 14.53 18 ASP B N 1
ATOM 2342 C CA . ASP B 1 27 ? -16.392 -12.555 -38.891 1.00 19.58 18 ASP B CA 1
ATOM 2343 C C . ASP B 1 27 ? -17.801 -13.077 -38.640 1.00 17.79 18 ASP B C 1
ATOM 2344 O O . ASP B 1 27 ? -18.595 -12.415 -37.959 1.00 16.60 18 ASP B O 1
ATOM 2349 N N . ARG B 1 28 ? -18.105 -14.267 -39.167 1.00 17.60 19 ARG B N 1
ATOM 2350 C CA . ARG B 1 28 ? -19.443 -14.844 -39.089 1.00 17.78 19 ARG B CA 1
ATOM 2351 C C . ARG B 1 28 ? -19.773 -15.374 -37.698 1.00 16.51 19 ARG B C 1
ATOM 2352 O O . ARG B 1 28 ? -20.948 -15.411 -37.317 1.00 17.50 19 ARG B O 1
ATOM 2360 N N . THR B 1 29 ? -18.781 -15.823 -36.944 1.00 17.32 20 THR B N 1
ATOM 2361 C CA . THR B 1 29 ? -19.081 -16.414 -35.649 1.00 16.40 20 THR B CA 1
ATOM 2362 C C . THR B 1 29 ? -19.306 -15.313 -34.614 1.00 17.66 20 THR B C 1
ATOM 2363 O O . THR B 1 29 ? -18.732 -14.225 -34.711 1.00 17.98 20 THR B O 1
ATOM 2367 N N . TRP B 1 30 ? -20.188 -15.592 -33.639 1.00 14.12 21 TRP B N 1
ATOM 2368 C CA . TRP B 1 30 ? -20.611 -14.578 -32.673 1.00 14.74 21 TRP B CA 1
ATOM 2369 C C . TRP B 1 30 ? -21.288 -15.146 -31.424 1.00 15.42 21 TRP B C 1
ATOM 2370 O O . TRP B 1 30 ? -21.294 -14.494 -30.378 1.00 14.71 21 TRP B O 1
ATOM 2381 N N . ASN B 1 31 ? -21.884 -16.333 -31.530 1.00 15.38 22 ASN B N 1
ATOM 2382 C CA . ASN B 1 31 ? -22.819 -16.804 -30.514 1.00 15.70 22 ASN B CA 1
ATOM 2383 C C . ASN B 1 31 ? -22.080 -17.246 -29.247 1.00 14.11 22 ASN B C 1
ATOM 2384 O O . ASN B 1 31 ? -21.035 -17.897 -29.331 1.00 14.61 22 ASN B O 1
ATOM 2389 N N . PRO B 1 32 ? -22.602 -16.916 -28.061 1.00 11.03 23 PRO B N 1
ATOM 2390 C CA . PRO B 1 32 ? -21.875 -17.264 -26.826 1.00 12.78 23 PRO B CA 1
ATOM 2391 C C . PRO B 1 32 ? -21.854 -18.756 -26.544 1.00 14.50 23 PRO B C 1
ATOM 2392 O O . PRO B 1 32 ? -20.842 -19.275 -26.058 1.00 12.85 23 PRO B O 1
ATOM 2396 N N . ASN B 1 33 ? -22.954 -19.455 -26.827 1.00 14.61 24 ASN B N 1
ATOM 2397 C CA . ASN B 1 33 ? -23.006 -20.889 -26.560 1.00 13.80 24 ASN B CA 1
ATOM 2398 C C . ASN B 1 33 ? -22.166 -21.677 -27.551 1.00 17.52 24 ASN B C 1
ATOM 2399 O O . ASN B 1 33 ? -21.470 -22.625 -27.161 1.00 15.17 24 ASN B O 1
ATOM 2404 N N . THR B 1 34 ? -22.205 -21.316 -28.837 1.00 14.16 25 THR B N 1
ATOM 2405 C CA . THR B 1 34 ? -21.341 -22.047 -29.756 1.00 14.46 25 THR B CA 1
ATOM 2406 C C . THR B 1 34 ? -19.876 -21.691 -29.517 1.00 13.75 25 THR B C 1
ATOM 2407 O O . THR B 1 34 ? -19.000 -22.534 -29.730 1.00 12.97 25 THR B O 1
ATOM 2411 N N . SER B 1 35 ? -19.600 -20.472 -29.030 1.00 13.47 26 SER B N 1
ATOM 2412 C CA . SER B 1 35 ? -18.224 -20.111 -28.683 1.00 13.61 26 SER B CA 1
ATOM 2413 C C . SER B 1 35 ? -17.646 -21.009 -27.591 1.00 14.91 26 SER B C 1
ATOM 2414 O O . SER B 1 35 ? -16.435 -21.245 -27.573 1.00 13.51 26 SER B O 1
ATOM 2417 N N . LYS B 1 36 ? -18.474 -21.501 -26.666 1.00 11.85 27 LYS B N 1
ATOM 2418 C CA . LYS B 1 36 ? -17.980 -22.449 -25.664 1.00 14.35 27 LYS B CA 1
ATOM 2419 C C . LYS B 1 36 ? -17.297 -23.648 -26.320 1.00 17.33 27 LYS B C 1
ATOM 2420 O O . LYS B 1 36 ? -16.198 -24.060 -25.913 1.00 14.10 27 LYS B O 1
ATOM 2426 N N . THR B 1 37 ? -17.947 -24.230 -27.331 1.00 12.29 28 THR B N 1
ATOM 2427 C CA . THR B 1 37 ? -17.407 -25.401 -28.014 1.00 11.61 28 THR B CA 1
ATOM 2428 C C . THR B 1 37 ? -16.266 -25.033 -28.957 1.00 15.60 28 THR B C 1
ATOM 2429 O O . THR B 1 37 ? -15.270 -25.766 -29.049 1.00 13.40 28 THR B O 1
ATOM 2433 N N . ARG B 1 38 ? -16.389 -23.917 -29.682 1.00 13.49 29 ARG B N 1
ATOM 2434 C CA . ARG B 1 38 ? -15.276 -23.468 -30.516 1.00 13.91 29 ARG B CA 1
ATOM 2435 C C . ARG B 1 38 ? -14.015 -23.260 -29.679 1.00 14.97 29 ARG B C 1
ATOM 2436 O O . ARG B 1 38 ? -12.913 -23.648 -30.084 1.00 15.73 29 ARG B O 1
ATOM 2444 N N . LEU B 1 39 ? -14.161 -22.649 -28.502 1.00 13.57 30 LEU B N 1
ATOM 2445 C CA . LEU B 1 39 ? -13.013 -22.440 -27.625 1.00 15.46 30 LEU B CA 1
ATOM 2446 C C . LEU B 1 39 ? -12.462 -23.758 -27.094 1.00 17.43 30 LEU B C 1
ATOM 2447 O O . LEU B 1 39 ? -11.242 -23.928 -26.992 1.00 17.47 30 LEU B O 1
ATOM 2452 N N . THR B 1 40 ? -13.344 -24.689 -26.719 1.00 12.82 31 THR B N 1
ATOM 2453 C CA . THR B 1 40 ? -12.883 -25.988 -26.236 1.00 16.88 31 THR B CA 1
ATOM 2454 C C . THR B 1 40 ? -12.088 -26.715 -27.314 1.00 15.19 31 THR B C 1
ATOM 2455 O O . THR B 1 40 ? -11.028 -27.286 -27.033 1.00 14.09 31 THR B O 1
ATOM 2459 N N . LEU B 1 41 ? -12.579 -26.691 -28.556 1.00 12.66 32 LEU B N 1
ATOM 2460 C CA . LEU B 1 41 ? -11.862 -27.326 -29.659 1.00 16.60 32 LEU B CA 1
ATOM 2461 C C . LEU B 1 41 ? -10.487 -26.706 -29.851 1.00 14.95 32 LEU B C 1
ATOM 2462 O O . LEU B 1 41 ? -9.490 -27.417 -30.032 1.00 17.97 32 LEU B O 1
ATOM 2467 N N . THR B 1 42 ? -10.419 -25.375 -29.838 1.00 15.33 33 THR B N 1
ATOM 2468 C CA A THR B 1 42 ? -9.142 -24.723 -30.100 0.22 14.80 33 THR B CA 1
ATOM 2469 C CA B THR B 1 42 ? -9.162 -24.674 -30.077 0.78 14.54 33 THR B CA 1
ATOM 2470 C C . THR B 1 42 ? -8.187 -24.888 -28.924 1.00 17.20 33 THR B C 1
ATOM 2471 O O . THR B 1 42 ? -6.985 -25.090 -29.131 1.00 17.88 33 THR B O 1
ATOM 2478 N N . TYR B 1 43 ? -8.697 -24.854 -27.690 1.00 15.01 34 TYR B N 1
ATOM 2479 C CA . TYR B 1 43 ? -7.857 -25.146 -26.535 1.00 16.89 34 TYR B CA 1
ATOM 2480 C C . TYR B 1 43 ? -7.234 -26.538 -26.637 1.00 18.94 34 TYR B C 1
ATOM 2481 O O . TYR B 1 43 ? -6.049 -26.722 -26.345 1.00 18.76 34 TYR B O 1
ATOM 2490 N N . LYS B 1 44 ? -8.020 -27.535 -27.036 1.00 14.11 35 LYS B N 1
ATOM 2491 C CA . LYS B 1 44 ? -7.500 -28.887 -27.180 1.00 17.29 35 LYS B CA 1
ATOM 2492 C C . LYS B 1 44 ? -6.693 -29.077 -28.460 1.00 18.29 35 LYS B C 1
ATOM 2493 O O . LYS B 1 44 ? -6.173 -30.180 -28.685 1.00 16.43 35 LYS B O 1
ATOM 2499 N N . ARG B 1 45 ? -6.601 -28.038 -29.292 1.00 17.45 36 ARG B N 1
ATOM 2500 C CA . ARG B 1 45 ? -5.845 -28.065 -30.544 1.00 18.04 36 ARG B CA 1
ATOM 2501 C C . ARG B 1 45 ? -6.379 -29.144 -31.483 1.00 21.54 36 ARG B C 1
ATOM 2502 O O . ARG B 1 45 ? -5.622 -29.863 -32.136 1.00 22.59 36 ARG B O 1
ATOM 2510 N N . LEU B 1 46 ? -7.715 -29.251 -31.555 1.00 19.16 37 LEU B N 1
ATOM 2511 C CA . LEU B 1 46 ? -8.351 -30.201 -32.453 1.00 15.82 37 LEU B CA 1
ATOM 2512 C C . LEU B 1 46 ? -8.795 -29.492 -33.727 1.00 18.03 37 LEU B C 1
ATOM 2513 O O . LEU B 1 46 ? -9.434 -28.429 -33.648 1.00 19.16 37 LEU B O 1
ATOM 2518 N N . PRO B 1 47 ? -8.485 -30.034 -34.903 1.00 18.71 38 PRO B N 1
ATOM 2519 C CA . PRO B 1 47 ? -8.889 -29.374 -36.149 1.00 17.86 38 PRO B CA 1
ATOM 2520 C C . PRO B 1 47 ? -10.372 -29.564 -36.421 1.00 18.49 38 PRO B C 1
ATOM 2521 O O . PRO B 1 47 ? -10.938 -30.629 -36.171 1.00 18.05 38 PRO B O 1
ATOM 2525 N N . TYR B 1 48 ? -10.995 -28.523 -36.962 1.00 16.19 39 TYR B N 1
ATOM 2526 C CA . TYR B 1 48 ? -12.422 -28.557 -37.228 1.00 17.53 39 TYR B CA 1
ATOM 2527 C C . TYR B 1 48 ? -12.723 -27.670 -38.427 1.00 19.57 39 TYR B C 1
ATOM 2528 O O . TYR B 1 48 ? -11.948 -26.773 -38.767 1.00 15.85 39 TYR B O 1
ATOM 2537 N N . LYS B 1 49 ? -13.859 -27.936 -39.069 1.00 14.09 40 LYS B N 1
ATOM 2538 C CA . LYS B 1 49 ? -14.425 -27.024 -40.052 1.00 17.36 40 LYS B CA 1
ATOM 2539 C C . LYS B 1 49 ? -15.791 -26.570 -39.553 1.00 15.34 40 LYS B C 1
ATOM 2540 O O . LYS B 1 49 ? -16.454 -27.288 -38.808 1.00 14.69 40 LYS B O 1
ATOM 2546 N N . THR B 1 50 ? -16.209 -25.370 -39.946 1.00 13.66 41 THR B N 1
ATOM 2547 C CA . THR B 1 50 ? -17.492 -24.831 -39.517 1.00 13.64 41 THR B CA 1
ATOM 2548 C C . THR B 1 50 ? -18.541 -25.026 -40.608 1.00 16.08 41 THR B C 1
ATOM 2549 O O . THR B 1 50 ? -18.294 -24.713 -41.779 1.00 15.77 41 THR B O 1
ATOM 2553 N N . ILE B 1 51 ? -19.699 -25.562 -40.218 1.00 14.44 42 ILE B N 1
ATOM 2554 C CA . ILE B 1 51 ? -20.893 -25.625 -41.057 1.00 14.72 42 ILE B CA 1
ATOM 2555 C C . ILE B 1 51 ? -21.909 -24.659 -40.468 1.00 14.14 42 ILE B C 1
ATOM 2556 O O . ILE B 1 51 ? -22.277 -24.780 -39.296 1.00 12.43 42 ILE B O 1
ATOM 2561 N N . TRP B 1 52 ? -22.345 -23.690 -41.275 1.00 11.94 43 TRP B N 1
ATOM 2562 C CA . TRP B 1 52 ? -23.222 -22.623 -40.819 1.00 14.62 43 TRP B CA 1
ATOM 2563 C C . TRP B 1 52 ? -24.676 -23.064 -40.888 1.00 14.14 43 TRP B C 1
ATOM 2564 O O . TRP B 1 52 ? -25.114 -23.630 -41.895 1.00 14.26 43 TRP B O 1
ATOM 2575 N N . VAL B 1 53 ? -25.426 -22.789 -39.823 1.00 13.45 44 VAL B N 1
ATOM 2576 C CA . VAL B 1 53 ? -26.841 -23.147 -39.762 1.00 16.40 44 VAL B CA 1
ATOM 2577 C C . VAL B 1 53 ? -27.597 -21.971 -39.176 1.00 14.79 44 VAL B C 1
ATOM 2578 O O . VAL B 1 53 ? -27.272 -21.518 -38.072 1.00 14.39 44 VAL B O 1
ATOM 2582 N N . GLU B 1 54 ? -28.596 -21.473 -39.908 1.00 15.96 45 GLU B N 1
ATOM 2583 C CA . GLU B 1 54 ? -29.456 -20.409 -39.396 1.00 16.03 45 GLU B CA 1
ATOM 2584 C C . GLU B 1 54 ? -30.399 -20.964 -38.336 1.00 17.07 45 GLU B C 1
ATOM 2585 O O . GLU B 1 54 ? -30.788 -22.132 -38.387 1.00 12.80 45 GLU B O 1
ATOM 2591 N N . TYR B 1 55 ? -30.798 -20.096 -37.394 1.00 14.22 46 TYR B N 1
ATOM 2592 C CA . TYR B 1 55 ? -31.690 -20.485 -36.291 1.00 19.47 46 TYR B CA 1
ATOM 2593 C C . TYR B 1 55 ? -32.884 -21.338 -36.706 1.00 18.34 46 TYR B C 1
ATOM 2594 O O . TYR B 1 55 ? -33.108 -22.377 -36.070 1.00 16.90 46 TYR B O 1
ATOM 2603 N N . PRO B 1 56 ? -33.692 -20.969 -37.710 1.00 15.70 47 PRO B N 1
ATOM 2604 C CA . PRO B 1 56 ? -34.887 -21.779 -38.010 1.00 19.51 47 PRO B CA 1
ATOM 2605 C C . PRO B 1 56 ? -34.581 -23.144 -38.597 1.00 20.18 47 PRO B C 1
ATOM 2606 O O . PRO B 1 56 ? -35.500 -23.966 -38.684 1.00 17.66 47 PRO B O 1
ATOM 2610 N N . ASP B 1 57 ? -33.337 -23.411 -39.014 1.00 14.13 48 ASP B N 1
ATOM 2611 C CA . ASP B 1 57 ? -32.958 -24.685 -39.609 1.00 13.51 48 ASP B CA 1
ATOM 2612 C C . ASP B 1 57 ? -32.262 -25.619 -38.627 1.00 15.34 48 ASP B C 1
ATOM 2613 O O . ASP B 1 57 ? -31.881 -26.729 -39.015 1.00 13.89 48 ASP B O 1
ATOM 2618 N N . ILE B 1 58 ? -32.077 -25.195 -37.374 1.00 15.10 49 ILE B N 1
ATOM 2619 C CA . ILE B 1 58 ? -31.281 -25.984 -36.438 1.00 13.99 49 ILE B CA 1
ATOM 2620 C C . ILE B 1 58 ? -31.945 -27.328 -36.163 1.00 16.99 49 ILE B C 1
ATOM 2621 O O . ILE B 1 58 ? -31.284 -28.369 -36.170 1.00 17.09 49 ILE B O 1
ATOM 2626 N N . GLU B 1 59 ? -33.263 -27.338 -35.944 1.00 17.96 50 GLU B N 1
ATOM 2627 C CA . GLU B 1 59 ? -33.933 -28.603 -35.648 1.00 20.70 50 GLU B CA 1
ATOM 2628 C C . GLU B 1 59 ? -33.800 -29.590 -36.802 1.00 19.50 50 GLU B C 1
ATOM 2629 O O . GLU B 1 59 ? -33.459 -30.761 -36.599 1.00 18.81 50 GLU B O 1
ATOM 2635 N N . ARG B 1 60 ? -34.071 -29.144 -38.029 1.00 18.22 51 ARG B N 1
ATOM 2636 C CA . ARG B 1 60 ? -34.015 -30.093 -39.131 1.00 18.38 51 ARG B CA 1
ATOM 2637 C C . ARG B 1 60 ? -32.584 -30.559 -39.398 1.00 20.36 51 ARG B C 1
ATOM 2638 O O . ARG B 1 60 ? -32.376 -31.727 -39.760 1.00 19.97 51 ARG B O 1
ATOM 2646 N N . VAL B 1 61 ? -31.587 -29.689 -39.195 1.00 16.18 52 VAL B N 1
ATOM 2647 C CA . VAL B 1 61 ? -30.199 -30.129 -39.343 1.00 17.49 52 VAL B CA 1
ATOM 2648 C C . VAL B 1 61 ? -29.855 -31.157 -38.270 1.00 17.82 52 VAL B C 1
ATOM 2649 O O . VAL B 1 61 ? -29.266 -32.202 -38.562 1.00 20.34 52 VAL B O 1
ATOM 2653 N N . CYS B 1 62 ? -30.228 -30.877 -37.016 1.00 15.49 53 CYS B N 1
ATOM 2654 C CA . CYS B 1 62 ? -29.959 -31.818 -35.929 1.00 21.74 53 CYS B CA 1
ATOM 2655 C C . CYS B 1 62 ? -30.571 -33.182 -36.212 1.00 19.07 53 CYS B C 1
ATOM 2656 O O . CYS B 1 62 ? -29.917 -34.214 -36.042 1.00 19.95 53 CYS B O 1
ATOM 2659 N N . LYS B 1 63 ? -31.840 -33.204 -36.625 1.00 20.17 54 LYS B N 1
ATOM 2660 C CA . LYS B 1 63 ? -32.491 -34.476 -36.920 1.00 25.34 54 LYS B CA 1
ATOM 2661 C C . LYS B 1 63 ? -31.812 -35.198 -38.079 1.00 23.91 54 LYS B C 1
ATOM 2662 O O . LYS B 1 63 ? -31.698 -36.428 -38.068 1.00 23.87 54 LYS B O 1
ATOM 2668 N N . GLU B 1 64 ? -31.334 -34.452 -39.079 1.00 25.19 55 GLU B N 1
ATOM 2669 C CA . GLU B 1 64 ? -30.668 -35.084 -40.216 1.00 23.18 55 GLU B CA 1
ATOM 2670 C C . GLU B 1 64 ? -29.376 -35.778 -39.791 1.00 30.90 55 GLU B C 1
ATOM 2671 O O . GLU B 1 64 ? -29.097 -36.907 -40.221 1.00 25.27 55 GLU B O 1
ATOM 2677 N N . ILE B 1 65 ? -28.579 -35.129 -38.936 1.00 20.08 56 ILE B N 1
ATOM 2678 C CA . ILE B 1 65 ? -27.273 -35.664 -38.564 1.00 23.32 56 ILE B CA 1
ATOM 2679 C C . ILE B 1 65 ? -27.310 -36.478 -37.274 1.00 21.58 56 ILE B C 1
ATOM 2680 O O . ILE B 1 65 ? -26.270 -37.006 -36.855 1.00 25.19 56 ILE B O 1
ATOM 2685 N N . GLY B 1 66 ? -28.468 -36.602 -36.635 1.00 22.76 57 GLY B N 1
ATOM 2686 C CA . GLY B 1 66 ? -28.566 -37.435 -35.451 1.00 22.18 57 GLY B CA 1
ATOM 2687 C C . GLY B 1 66 ? -28.135 -36.776 -34.166 1.00 25.86 57 GLY B C 1
ATOM 2688 O O . GLY B 1 66 ? -27.625 -37.455 -33.270 1.00 26.10 57 GLY B O 1
ATOM 2689 N N . ALA B 1 67 ? -28.328 -35.468 -34.043 1.00 21.66 58 ALA B N 1
ATOM 2690 C CA . ALA B 1 67 ? -27.995 -34.753 -32.823 1.00 23.23 58 ALA B CA 1
ATOM 2691 C C . ALA B 1 67 ? -29.184 -34.810 -31.877 1.00 26.13 58 ALA B C 1
ATOM 2692 O O . ALA B 1 67 ? -30.321 -34.551 -32.285 1.00 26.57 58 ALA B O 1
ATOM 2694 N N . GLU B 1 68 ? -28.920 -35.150 -30.621 1.00 22.82 59 GLU B N 1
ATOM 2695 C CA . GLU B 1 68 ? -29.970 -35.127 -29.621 1.00 25.60 59 GLU B CA 1
ATOM 2696 C C . GLU B 1 68 ? -30.415 -33.689 -29.359 1.00 26.97 59 GLU B C 1
ATOM 2697 O O . GLU B 1 68 ? -29.635 -32.747 -29.535 1.00 23.46 59 GLU B O 1
ATOM 2703 N N . PRO B 1 69 ? -31.665 -33.490 -28.947 1.00 20.91 60 PRO B N 1
ATOM 2704 C CA . PRO B 1 69 ? -32.053 -32.189 -28.399 1.00 24.67 60 PRO B CA 1
ATOM 2705 C C . PRO B 1 69 ? -31.291 -31.925 -27.110 1.00 24.62 60 PRO B C 1
ATOM 2706 O O . PRO B 1 69 ? -30.817 -32.845 -26.443 1.00 25.07 60 PRO B O 1
ATOM 2710 N N . SER B 1 70 ? -31.157 -30.646 -26.778 1.00 23.51 61 SER B N 1
ATOM 2711 C CA . SER B 1 70 ? -30.358 -30.226 -25.633 1.00 30.00 61 SER B CA 1
ATOM 2712 C C . SER B 1 70 ? -31.197 -29.837 -24.426 1.00 38.39 61 SER B C 1
ATOM 2713 O O . SER B 1 70 ? -30.633 -29.588 -23.355 1.00 44.61 61 SER B O 1
ATOM 2716 N N . ALA B 1 71 ? -32.516 -29.768 -24.579 1.00 37.65 62 ALA B N 1
ATOM 2717 C CA . ALA B 1 71 ? -33.429 -29.475 -23.482 1.00 45.74 62 ALA B CA 1
ATOM 2718 C C . ALA B 1 71 ? -34.829 -29.875 -23.924 1.00 53.11 62 ALA B C 1
ATOM 2719 O O . ALA B 1 71 ? -35.055 -30.251 -25.079 1.00 44.66 62 ALA B O 1
ATOM 2721 N N . 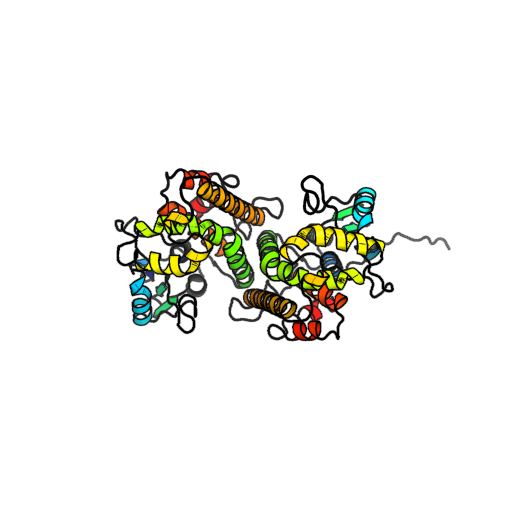PHE B 1 72 ? -35.770 -29.790 -22.985 1.00 59.83 63 PHE B N 1
ATOM 2722 C CA . PHE B 1 72 ? -37.152 -30.196 -23.222 1.00 60.95 63 PHE B CA 1
ATOM 2723 C C . PHE B 1 72 ? -38.080 -29.129 -22.661 1.00 67.36 63 PHE B C 1
ATOM 2724 O O . PHE B 1 72 ? -38.113 -28.906 -21.446 1.00 67.24 63 PHE B O 1
ATOM 2732 N N . GLY B 1 73 ? -38.820 -28.463 -23.545 1.00 69.18 64 GLY B N 1
ATOM 2733 C CA . GLY B 1 73 ? -39.824 -27.505 -23.129 1.00 74.04 64 GLY B CA 1
ATOM 2734 C C . GLY B 1 73 ? -39.346 -26.085 -22.929 1.00 77.61 64 GLY B C 1
ATOM 2735 O O . GLY B 1 73 ? -40.043 -25.305 -22.268 1.00 77.07 64 GLY B O 1
ATOM 2736 N N . LEU B 1 74 ? -38.184 -25.716 -23.477 1.00 76.11 65 LEU B N 1
ATOM 2737 C CA . LEU B 1 74 ? -37.700 -24.348 -23.312 1.00 75.29 65 LEU B CA 1
ATOM 2738 C C . LEU B 1 74 ? -38.472 -23.365 -24.182 1.00 74.64 65 LEU B C 1
ATOM 2739 O O . LEU B 1 74 ? -38.568 -22.180 -23.840 1.00 71.84 65 LEU B O 1
ATOM 2744 N N . LEU B 1 75 ? -39.023 -23.833 -25.304 1.00 79.50 66 LEU B N 1
ATOM 2745 C CA . LEU B 1 75 ? -39.795 -23.006 -26.224 1.00 79.82 66 LEU B CA 1
ATOM 2746 C C . LEU B 1 75 ? -41.289 -23.293 -26.126 1.00 82.75 66 LEU B C 1
ATOM 2747 O O . LEU B 1 75 ? -42.082 -22.377 -25.887 1.00 81.79 66 LEU B O 1
ATOM 2752 N N . LYS B 1 76 ? -41.698 -24.549 -26.318 1.00 84.48 67 LYS B N 1
ATOM 2753 C CA . LYS B 1 76 ? -43.073 -24.986 -26.111 1.00 85.63 67 LYS B CA 1
ATOM 2754 C C . LYS B 1 76 ? -43.067 -26.218 -25.215 1.00 86.12 67 LYS B C 1
ATOM 2755 O O . LYS B 1 76 ? -42.161 -27.054 -25.295 1.00 79.63 67 LYS B O 1
ATOM 2761 N N . GLU B 1 77 ? -44.106 -26.330 -24.379 1.00 90.30 68 GLU B N 1
ATOM 2762 C CA . GLU B 1 77 ? -44.057 -27.182 -23.189 1.00 89.69 68 GLU B CA 1
ATOM 2763 C C . GLU B 1 77 ? -43.707 -28.630 -23.529 1.00 85.12 68 GLU B C 1
ATOM 2764 O O . GLU B 1 77 ? -42.688 -29.160 -23.071 1.00 83.74 68 GLU B O 1
ATOM 2770 N N . GLY B 1 78 ? -44.550 -29.294 -24.315 1.00 84.07 69 GLY B N 1
ATOM 2771 C CA . GLY B 1 78 ? -44.292 -30.676 -24.678 1.00 79.96 69 GLY B CA 1
ATOM 2772 C C . GLY B 1 78 ? -43.622 -30.817 -26.029 1.00 69.79 69 GLY B C 1
ATOM 2773 O O . GLY B 1 78 ? -44.262 -31.215 -27.008 1.00 75.34 69 GLY B O 1
ATOM 2774 N N . LYS B 1 79 ? -42.328 -30.506 -26.094 1.00 65.83 70 LYS B N 1
ATOM 2775 C CA . LYS B 1 79 ? -41.634 -30.403 -27.372 1.00 60.61 70 LYS B CA 1
ATOM 2776 C C . LYS B 1 79 ? -40.121 -30.373 -27.168 1.00 50.74 70 LYS B C 1
ATOM 2777 O O . LYS B 1 79 ? -39.603 -29.484 -26.478 1.00 50.03 70 LYS B O 1
ATOM 2783 N N . PRO B 1 80 ? -39.381 -31.326 -27.736 1.00 47.22 71 PRO B N 1
ATOM 2784 C CA . PRO B 1 80 ? -37.917 -31.297 -27.609 1.00 44.94 71 PRO B CA 1
ATOM 2785 C C . PRO B 1 80 ? -37.319 -30.051 -28.249 1.00 41.88 71 PRO B C 1
ATOM 2786 O O . PRO B 1 80 ? -37.787 -29.576 -29.287 1.00 42.80 71 PRO B O 1
ATOM 2790 N N . TYR B 1 81 ? -36.273 -29.525 -27.615 1.00 38.57 72 TYR B N 1
ATOM 2791 C CA . TYR B 1 81 ? -35.616 -28.290 -28.031 1.00 36.41 72 TYR B CA 1
ATOM 2792 C C . TYR B 1 81 ? -34.230 -28.612 -28.584 1.00 31.07 72 TYR B C 1
ATOM 2793 O O . TYR B 1 81 ? -33.378 -29.138 -27.860 1.00 29.34 72 TYR B O 1
ATOM 2802 N N . TYR B 1 82 ? -34.009 -28.292 -29.859 1.00 24.46 73 TYR B N 1
ATOM 2803 C CA . TYR B 1 82 ? -32.715 -28.471 -30.506 1.00 25.45 73 TYR B CA 1
ATOM 2804 C C . TYR B 1 82 ? -31.944 -27.154 -30.545 1.00 25.32 73 TYR B C 1
ATOM 2805 O O . TYR B 1 82 ? -32.511 -26.086 -30.801 1.00 25.34 73 TYR B O 1
ATOM 2814 N N . SER B 1 83 ? -30.645 -27.231 -30.281 1.00 21.93 74 SER B N 1
ATOM 2815 C CA . SER B 1 83 ? -29.821 -26.037 -30.298 1.00 18.47 74 SER B CA 1
ATOM 2816 C C . SER B 1 83 ? -28.424 -26.393 -30.779 1.00 14.41 74 SER B C 1
ATOM 2817 O O . SER B 1 83 ? -27.998 -27.553 -30.737 1.00 16.52 74 SER B O 1
ATOM 2820 N N . LEU B 1 84 ? -27.719 -25.375 -31.222 1.00 14.00 75 LEU B N 1
ATOM 2821 C CA . LEU B 1 84 ? -26.287 -25.433 -31.446 1.00 14.91 75 LEU B CA 1
ATOM 2822 C C . LEU B 1 84 ? -25.561 -24.855 -30.233 1.00 16.03 75 LEU B C 1
ATOM 2823 O O . LEU B 1 84 ? -26.126 -24.050 -29.490 1.00 14.78 75 LEU B O 1
ATOM 2828 N N . PRO B 1 85 ? -24.292 -25.232 -29.989 1.00 15.53 76 PRO B N 1
ATOM 2829 C CA . PRO B 1 85 ? -23.378 -26.023 -30.812 1.00 12.02 76 PRO B CA 1
ATOM 2830 C C . PRO B 1 85 ? -23.676 -27.520 -30.890 1.00 12.99 76 PRO B C 1
ATOM 2831 O O . PRO B 1 85 ? -24.257 -28.144 -29.998 1.00 14.56 76 PRO B O 1
ATOM 2835 N N . VAL B 1 86 ? -23.266 -28.080 -32.019 1.00 13.67 77 VAL B N 1
ATOM 2836 C CA . VAL B 1 86 ? -23.223 -29.516 -32.250 1.00 13.90 77 VAL B CA 1
ATOM 2837 C C . VAL B 1 86 ? -21.884 -29.801 -32.901 1.00 15.10 77 VAL B C 1
ATOM 2838 O O . VAL B 1 86 ? -21.391 -28.988 -33.695 1.00 10.78 77 VAL B O 1
ATOM 2842 N N . ILE B 1 87 ? -21.283 -30.936 -32.556 1.00 13.23 78 ILE B N 1
ATOM 2843 C CA . ILE B 1 87 ? -20.185 -31.454 -33.357 1.00 14.51 78 ILE B CA 1
ATOM 2844 C C . ILE B 1 87 ? -20.565 -32.834 -33.864 1.00 14.52 78 ILE B C 1
ATOM 2845 O O . ILE B 1 87 ? -21.309 -33.577 -33.216 1.00 15.06 78 ILE B O 1
ATOM 2850 N N . HIS B 1 88 ? -20.060 -33.163 -35.050 1.00 14.74 79 HIS B N 1
ATOM 2851 C CA . HIS B 1 88 ? -19.989 -34.545 -35.509 1.00 17.33 79 HIS B CA 1
ATOM 2852 C C . HIS B 1 88 ? -18.519 -34.895 -35.666 1.00 19.48 79 HIS B C 1
ATOM 2853 O O . HIS B 1 88 ? -17.798 -34.227 -36.415 1.00 17.65 79 HIS B O 1
ATOM 2860 N N . ASP B 1 89 ? -18.074 -35.925 -34.947 1.00 17.74 80 ASP B N 1
ATOM 2861 C CA . ASP B 1 89 ? -16.686 -36.350 -35.033 1.00 15.62 80 ASP B CA 1
ATOM 2862 C C . ASP B 1 89 ? -16.599 -37.546 -35.972 1.00 19.35 80 ASP B C 1
ATOM 2863 O O . ASP B 1 89 ? -16.955 -38.669 -35.574 1.00 18.79 80 ASP B O 1
ATOM 2868 N N . PRO B 1 90 ? -16.128 -37.370 -37.212 1.00 20.65 81 PRO B N 1
ATOM 2869 C CA . PRO B 1 90 ? -16.051 -38.515 -38.135 1.00 19.72 81 PRO B CA 1
ATOM 2870 C C . PRO B 1 90 ? -15.032 -39.546 -37.709 1.00 24.21 81 PRO B C 1
ATOM 2871 O O . PRO B 1 90 ? -15.068 -40.672 -38.216 1.00 21.82 81 PRO B O 1
ATOM 2875 N N . ASN B 1 91 ? -14.120 -39.199 -36.799 1.00 21.13 82 ASN B N 1
ATOM 2876 C CA . ASN B 1 91 ? -13.129 -40.162 -36.347 1.00 21.65 82 ASN B CA 1
ATOM 2877 C C . ASN B 1 91 ? -13.768 -41.266 -35.520 1.00 23.27 82 ASN B C 1
ATOM 2878 O O . ASN B 1 91 ? -13.208 -42.362 -35.425 1.00 31.50 82 ASN B O 1
ATOM 2883 N N . THR B 1 92 ? -14.939 -41.006 -34.946 1.00 22.02 83 THR B N 1
ATOM 2884 C CA . THR B 1 92 ? -15.701 -41.983 -34.194 1.00 21.66 83 THR B CA 1
ATOM 2885 C C . THR B 1 92 ? -17.106 -42.195 -34.730 1.00 23.76 83 THR B C 1
ATOM 2886 O O . THR B 1 92 ? -17.775 -43.138 -34.298 1.00 22.78 83 THR B O 1
ATOM 2890 N N . GLY B 1 93 ? -17.582 -41.343 -35.632 1.00 20.60 84 GLY B N 1
ATOM 2891 C CA . GLY B 1 93 ? -18.951 -41.431 -36.096 1.00 19.26 84 GLY B CA 1
ATOM 2892 C C . GLY B 1 93 ? -19.980 -40.926 -35.111 1.00 22.47 84 GLY B C 1
ATOM 2893 O O . GLY B 1 93 ? -21.148 -41.311 -35.202 1.00 23.68 84 GLY B O 1
ATOM 2894 N N . THR B 1 94 ? -19.583 -40.069 -34.173 1.00 18.72 85 THR B N 1
ATOM 2895 C CA . THR B 1 94 ? -20.432 -39.633 -33.071 1.00 22.74 85 THR B CA 1
ATOM 2896 C C . THR B 1 94 ? -20.830 -38.177 -33.267 1.00 19.08 85 THR B C 1
ATOM 2897 O O . THR B 1 94 ? -19.977 -37.328 -33.543 1.00 17.93 85 THR B O 1
ATOM 2901 N N . THR B 1 95 ? -22.114 -37.883 -33.120 1.00 18.18 86 THR B N 1
ATOM 2902 C CA . THR B 1 95 ? -22.547 -36.498 -33.055 1.00 18.03 86 THR B CA 1
ATOM 2903 C C . THR B 1 95 ? -23.028 -36.211 -31.644 1.00 21.96 86 THR B C 1
ATOM 2904 O O . THR B 1 95 ? -23.627 -37.074 -30.989 1.00 20.10 86 THR B O 1
ATOM 2908 N N . ILE B 1 96 ? -22.705 -35.012 -31.166 1.00 16.94 87 ILE B N 1
ATOM 2909 C CA . ILE B 1 96 ? -22.906 -34.632 -29.772 1.00 15.06 87 ILE B CA 1
ATOM 2910 C C . ILE B 1 96 ? -23.464 -33.219 -29.734 1.00 15.49 87 ILE B C 1
ATOM 2911 O O . ILE B 1 96 ? -22.922 -32.322 -30.386 1.00 15.58 87 ILE B O 1
ATOM 2916 N N . SER B 1 97 ? -24.521 -33.007 -28.958 1.00 16.24 88 SER B N 1
ATOM 2917 C CA . SER B 1 97 ? -25.068 -31.672 -28.755 1.00 14.42 88 SER B CA 1
ATOM 2918 C C . SER B 1 97 ? -24.926 -31.290 -27.286 1.00 17.88 88 SER B C 1
ATOM 2919 O O . SER B 1 97 ? -24.656 -32.139 -26.431 1.00 19.15 88 SER B O 1
ATOM 2922 N N . ASP B 1 98 ? -25.111 -29.992 -27.015 1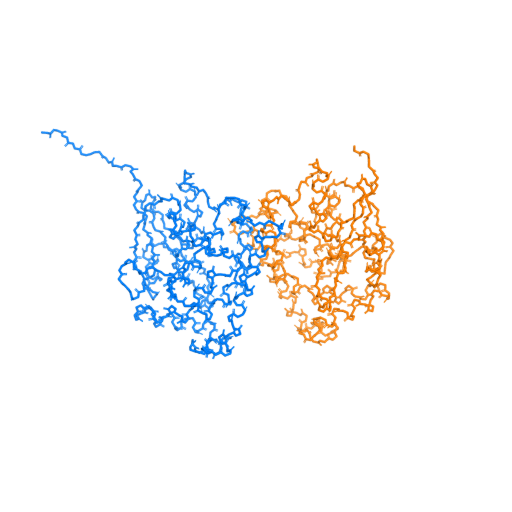.00 17.00 89 ASP B N 1
ATOM 2923 C CA . ASP B 1 98 ? -24.925 -29.354 -25.710 1.00 22.34 89 ASP B CA 1
ATOM 2924 C C . ASP B 1 98 ? -23.438 -29.221 -25.393 1.00 19.10 89 ASP B C 1
ATOM 2925 O O . ASP B 1 98 ? -22.710 -30.217 -25.362 1.00 16.82 89 ASP B O 1
ATOM 2930 N N . SER B 1 99 ? -22.981 -27.987 -25.148 1.00 16.60 90 SER B N 1
ATOM 2931 C CA . SER B 1 99 ? -21.546 -27.740 -25.023 1.00 19.85 90 SER B CA 1
ATOM 2932 C C . SER B 1 99 ? -20.934 -28.487 -23.838 1.00 16.36 90 SER B C 1
ATOM 2933 O O . SER B 1 99 ? -19.753 -28.850 -23.882 1.00 14.89 90 SER B O 1
ATOM 2936 N N . ILE B 1 100 ? -21.704 -28.721 -22.771 1.00 13.77 91 ILE B N 1
ATOM 2937 C CA . ILE B 1 100 ? -21.166 -29.509 -21.661 1.00 15.62 91 ILE B CA 1
ATOM 2938 C C . ILE B 1 100 ? -20.955 -30.958 -22.093 1.00 17.01 91 ILE B C 1
ATOM 2939 O O . ILE B 1 100 ? -19.922 -31.570 -21.786 1.00 18.16 91 ILE B O 1
ATOM 2944 N N . ARG B 1 101 ? -21.905 -31.522 -22.837 1.00 14.51 92 ARG B N 1
ATOM 2945 C CA . ARG B 1 101 ? -21.741 -32.898 -23.311 1.00 17.31 92 ARG B CA 1
ATOM 2946 C C . ARG B 1 101 ? -20.646 -33.004 -24.360 1.00 15.45 92 ARG B C 1
ATOM 2947 O O . ARG B 1 101 ? -19.950 -34.024 -24.432 1.00 15.12 92 ARG B O 1
ATOM 2955 N N . ILE B 1 102 ? -20.478 -31.969 -25.179 1.00 15.06 93 ILE B N 1
ATOM 2956 C CA . ILE B 1 102 ? -19.364 -31.941 -26.122 1.00 13.08 93 ILE B CA 1
ATOM 2957 C C . ILE B 1 102 ? -18.033 -31.894 -25.378 1.00 14.50 93 ILE B C 1
ATOM 2958 O O . ILE B 1 102 ? -17.057 -32.553 -25.769 1.00 13.70 93 ILE B O 1
ATOM 2963 N N . ALA B 1 103 ? -17.959 -31.105 -24.301 1.00 12.90 94 ALA B N 1
ATOM 2964 C CA . ALA B 1 103 ? -16.706 -31.023 -23.558 1.00 14.52 94 ALA B CA 1
ATOM 2965 C C . ALA B 1 103 ? -16.354 -32.369 -22.925 1.00 14.71 94 ALA B C 1
ATOM 2966 O O . ALA B 1 103 ? -15.196 -32.796 -22.967 1.00 14.00 94 ALA B O 1
ATOM 2968 N N . ARG B 1 104 ? -17.344 -33.054 -22.347 1.00 12.70 95 ARG B N 1
ATOM 2969 C CA . ARG B 1 104 ? -17.104 -34.397 -21.812 1.00 16.76 95 ARG B CA 1
ATOM 2970 C C . ARG B 1 104 ? -16.638 -35.347 -22.903 1.00 16.04 95 ARG B C 1
ATOM 2971 O O . ARG B 1 104 ? -15.698 -36.128 -22.705 1.00 16.60 95 ARG B O 1
ATOM 2979 N N . TYR B 1 105 ? -17.311 -35.318 -24.059 1.00 14.44 96 TYR B N 1
ATOM 2980 C CA . TYR B 1 105 ? -16.928 -36.196 -25.164 1.00 15.63 96 TYR B CA 1
ATOM 2981 C C . TYR B 1 105 ? -15.492 -35.938 -25.591 1.00 13.01 96 TYR B C 1
ATOM 2982 O O . TYR B 1 105 ? -14.720 -36.875 -25.814 1.00 15.05 96 TYR B O 1
ATOM 2991 N N . LEU B 1 106 ? -15.118 -34.662 -25.730 1.00 12.05 97 LEU B N 1
ATOM 2992 C CA . LEU B 1 106 ? -13.762 -34.343 -26.160 1.00 11.70 97 LEU B CA 1
ATOM 2993 C C . LEU B 1 106 ? -12.732 -34.737 -25.101 1.00 17.58 97 LEU B C 1
ATOM 2994 O O . LEU B 1 106 ? -11.633 -35.199 -25.441 1.00 19.10 97 LEU B O 1
ATOM 2999 N N . ASP B 1 107 ? -13.053 -34.548 -23.816 1.00 14.38 98 ASP B N 1
ATOM 3000 C CA . ASP B 1 107 ? -12.142 -35.006 -22.768 1.00 17.43 98 ASP B CA 1
ATOM 3001 C C . ASP B 1 107 ? -11.877 -36.508 -22.902 1.00 19.89 98 ASP B C 1
ATOM 3002 O O . ASP B 1 107 ? -10.726 -36.959 -22.865 1.00 19.01 98 ASP B O 1
ATOM 3007 N N . LYS B 1 108 ? -12.939 -37.299 -23.069 1.00 18.66 99 LYS B N 1
ATOM 3008 C CA . LYS B 1 108 ? -12.808 -38.758 -23.038 1.00 21.03 99 LYS B CA 1
ATOM 3009 C C . LYS B 1 108 ? -12.216 -39.318 -24.323 1.00 21.84 99 LYS B C 1
ATOM 3010 O O . LYS B 1 108 ? -11.449 -40.287 -24.286 1.00 20.52 99 LYS B O 1
ATOM 3016 N N . THR B 1 109 ? -12.586 -38.748 -25.468 1.00 20.11 100 THR B N 1
ATOM 3017 C CA . THR B 1 109 ? -12.122 -39.270 -26.748 1.00 19.61 100 THR B CA 1
ATOM 3018 C C . THR B 1 109 ? -10.693 -38.839 -27.044 1.00 20.97 100 THR B C 1
ATOM 3019 O O . THR B 1 109 ? -9.983 -39.522 -27.787 1.00 18.43 100 THR B O 1
ATOM 3023 N N . TYR B 1 110 ? -10.248 -37.722 -26.476 1.00 18.17 101 TYR B N 1
ATOM 3024 C CA . TYR B 1 110 ? -8.906 -37.190 -26.714 1.00 18.72 101 TYR B CA 1
ATOM 3025 C C . TYR B 1 110 ? -8.222 -36.969 -25.372 1.00 20.46 101 TYR B C 1
ATOM 3026 O O . TYR B 1 110 ? -8.013 -35.828 -24.939 1.00 19.70 101 TYR B O 1
ATOM 3035 N N . PRO B 1 111 ? -7.868 -38.061 -24.681 1.00 24.54 102 PRO B N 1
ATOM 3036 C CA . PRO B 1 111 ? -7.384 -37.942 -23.294 1.00 23.44 102 PRO B CA 1
ATOM 3037 C C . PRO B 1 111 ? -6.029 -37.272 -23.167 1.00 24.88 102 PRO B C 1
ATOM 3038 O O . PRO B 1 111 ? -5.681 -36.829 -22.067 1.00 21.42 102 PRO B O 1
ATOM 3042 N N . ASP B 1 112 ? -5.251 -37.191 -24.240 1.00 20.04 103 ASP B N 1
ATOM 3043 C CA . ASP B 1 112 ? -3.976 -36.498 -24.187 1.00 23.83 103 ASP B CA 1
ATOM 3044 C C . ASP B 1 112 ? -4.120 -34.997 -24.399 1.00 24.54 103 ASP B C 1
ATOM 3045 O O . ASP B 1 112 ? -3.113 -34.289 -24.411 1.00 25.01 103 ASP B O 1
ATOM 3050 N N . THR B 1 113 ? -5.329 -34.503 -24.589 1.00 20.77 104 THR B N 1
ATOM 3051 C CA . THR B 1 113 ? -5.555 -33.067 -24.557 1.00 19.48 104 THR B CA 1
ATOM 3052 C C . THR B 1 113 ? -5.908 -32.647 -23.137 1.00 16.27 104 THR B C 1
ATOM 3053 O O . THR B 1 113 ? -6.349 -33.476 -22.336 1.00 18.89 104 THR B O 1
ATOM 3057 N N . PRO B 1 114 ? -5.718 -31.374 -22.779 1.00 17.54 105 PRO B N 1
ATOM 3058 C CA . PRO B 1 114 ? -5.982 -30.959 -21.394 1.00 19.98 105 PRO B CA 1
ATOM 3059 C C . PRO B 1 114 ? -7.449 -31.139 -21.040 1.00 20.99 105 PRO B C 1
ATOM 3060 O O . PRO B 1 114 ? -8.344 -30.636 -21.732 1.00 19.76 105 PRO B O 1
ATOM 3064 N N . ALA B 1 115 ? -7.682 -31.866 -19.949 1.00 19.17 106 ALA B N 1
ATOM 3065 C CA . ALA B 1 115 ? -9.034 -32.147 -19.495 1.00 19.45 106 ALA B CA 1
ATOM 3066 C C . ALA B 1 115 ? -9.707 -30.856 -19.065 1.00 22.60 106 ALA B C 1
ATOM 3067 O O . ALA B 1 115 ? -9.108 -29.999 -18.414 1.00 18.14 106 ALA B O 1
ATOM 3069 N N . VAL B 1 116 ? -10.970 -30.717 -19.436 1.00 17.52 107 VAL B N 1
ATOM 3070 C CA . VAL B 1 116 ? -11.688 -29.493 -19.192 1.00 16.46 107 VAL B CA 1
ATOM 3071 C C . VAL B 1 116 ? -12.824 -29.684 -18.185 1.00 16.82 107 VAL B C 1
ATOM 3072 O O . VAL B 1 116 ? -13.153 -28.751 -17.440 1.00 14.66 107 VAL B O 1
ATOM 3076 N N . ILE B 1 117 ? -13.376 -30.882 -18.080 1.00 13.73 108 ILE B N 1
ATOM 3077 C CA . ILE B 1 117 ? -14.461 -31.110 -17.133 1.00 15.10 108 ILE B CA 1
ATOM 3078 C C . ILE B 1 117 ? -14.238 -32.459 -16.450 1.00 16.10 108 ILE B C 1
ATOM 3079 O O . ILE B 1 117 ? -14.911 -33.452 -16.762 1.00 17.84 108 ILE B O 1
ATOM 3084 N N . PRO B 1 118 ? -13.312 -32.530 -15.496 1.00 16.71 109 PRO B N 1
ATOM 3085 C CA . PRO B 1 118 ? -13.150 -33.757 -14.710 1.00 17.58 109 PRO B CA 1
ATOM 3086 C C . PRO B 1 118 ? -14.353 -33.986 -13.803 1.00 17.12 109 PRO B C 1
ATOM 3087 O O . PRO B 1 118 ? -15.145 -33.081 -13.530 1.00 15.67 109 PRO B O 1
ATOM 3091 N N . ALA B 1 119 ? -14.477 -35.223 -13.320 1.00 15.77 110 ALA B N 1
ATOM 3092 C CA . ALA B 1 119 ? -15.652 -35.600 -12.533 1.00 19.49 110 ALA B CA 1
ATOM 3093 C C . ALA B 1 119 ? -15.822 -34.703 -11.311 1.00 18.84 110 ALA B C 1
ATOM 3094 O O . ALA B 1 119 ? -16.948 -34.339 -10.949 1.00 17.62 110 ALA B O 1
ATOM 3096 N N . GLU B 1 120 ? -14.718 -34.320 -10.674 1.00 14.97 111 GLU B N 1
ATOM 3097 C CA . GLU B 1 120 ? -14.799 -33.523 -9.454 1.00 18.23 111 GLU B CA 1
ATOM 3098 C C . GLU B 1 120 ? -15.313 -32.110 -9.708 1.00 17.19 111 GLU B C 1
ATOM 3099 O O . GLU B 1 120 ? -15.649 -31.409 -8.748 1.00 16.37 111 GLU B O 1
ATOM 3105 N N . LEU B 1 121 ? -15.380 -31.671 -10.968 1.00 16.68 112 LEU B N 1
ATOM 3106 C CA . LEU B 1 121 ? -15.902 -30.350 -11.296 1.00 14.58 112 LEU B CA 1
ATOM 3107 C C . LEU B 1 121 ? -17.411 -30.336 -11.553 1.00 14.46 112 LEU B C 1
ATOM 3108 O O . LEU B 1 121 ? -18.020 -29.261 -11.515 1.00 14.72 112 LEU B O 1
ATOM 3113 N N . GLU B 1 122 ? -18.020 -31.496 -11.816 1.00 15.18 113 GLU B N 1
ATOM 3114 C CA . GLU B 1 122 ? -19.334 -31.532 -12.459 1.00 15.73 113 GLU B CA 1
ATOM 3115 C C . GLU B 1 122 ? -20.408 -30.838 -11.623 1.00 16.38 113 GLU B C 1
ATOM 3116 O O . GLU B 1 122 ? -21.218 -30.068 -12.154 1.00 14.41 113 GLU B O 1
ATOM 3122 N N . ALA B 1 123 ? -20.458 -31.118 -10.317 1.00 16.82 114 ALA B N 1
ATOM 3123 C CA . ALA B 1 123 ? -21.505 -30.508 -9.498 1.00 11.27 114 ALA B CA 1
ATOM 3124 C C . ALA B 1 123 ? -21.255 -29.018 -9.320 1.00 14.89 114 ALA B C 1
ATOM 3125 O O . ALA B 1 123 ? -22.175 -28.203 -9.454 1.00 14.67 114 ALA B O 1
ATOM 3127 N N . PHE B 1 124 ? -20.009 -28.640 -9.051 1.00 12.37 115 PHE B N 1
ATOM 3128 C CA . PHE B 1 124 ? -19.718 -27.231 -8.844 1.00 14.24 115 PHE B CA 1
ATOM 3129 C C . PHE B 1 124 ? -19.906 -26.428 -10.121 1.00 13.66 115 PHE B C 1
ATOM 3130 O O . PHE B 1 124 ? -20.256 -25.244 -10.056 1.00 13.87 115 PHE B O 1
ATOM 3138 N N . HIS B 1 125 ? -19.664 -27.032 -11.284 1.00 12.08 116 HIS B N 1
ATOM 3139 C CA . HIS B 1 125 ? -19.897 -26.275 -12.505 1.00 14.63 116 HIS B CA 1
ATOM 3140 C C . HIS B 1 125 ? -21.388 -26.105 -12.769 1.00 14.11 116 HIS B C 1
ATOM 3141 O O . HIS B 1 125 ? -21.817 -25.067 -13.286 1.00 12.88 116 HIS B O 1
ATOM 3148 N N . ALA B 1 126 ? -22.187 -27.116 -12.424 1.00 12.26 117 ALA B N 1
ATOM 3149 C CA . ALA B 1 126 ? -23.639 -26.979 -12.475 1.00 13.60 117 ALA B CA 1
ATOM 3150 C C . ALA B 1 126 ? -24.125 -25.880 -11.539 1.00 15.34 117 ALA B C 1
ATOM 3151 O O . ALA B 1 126 ? -25.019 -25.103 -11.896 1.00 12.36 117 ALA B O 1
ATOM 3153 N N . VAL B 1 127 ? -23.577 -25.827 -10.319 1.00 12.96 118 VAL B N 1
ATOM 3154 C CA . VAL B 1 127 ? -23.849 -24.699 -9.429 1.00 12.95 118 VAL B CA 1
ATOM 3155 C C . VAL B 1 127 ? -23.543 -23.390 -10.140 1.00 14.89 118 VAL B C 1
ATOM 3156 O O . VAL B 1 127 ? -24.370 -22.471 -10.188 1.00 14.07 118 VAL B O 1
ATOM 3160 N N . PHE B 1 128 ? -22.331 -23.288 -10.691 1.00 13.49 119 PHE B N 1
ATOM 3161 C CA . PHE B 1 128 ? -21.912 -22.078 -11.390 1.00 11.96 119 PHE B CA 1
ATOM 3162 C C . PHE B 1 128 ? -22.891 -21.678 -12.509 1.00 13.48 119 PHE B C 1
ATOM 3163 O O . PHE B 1 128 ? -23.237 -20.499 -12.644 1.00 14.87 119 PHE B O 1
ATOM 3171 N N . GLU B 1 129 ? -23.347 -22.630 -13.336 1.00 11.81 120 GLU B N 1
ATOM 3172 C CA . GLU B 1 129 ? -24.237 -22.231 -14.431 1.00 13.51 120 GLU B CA 1
ATOM 3173 C C . GLU B 1 129 ? -25.488 -21.527 -13.905 1.00 14.85 120 GLU B C 1
ATOM 3174 O O . GLU B 1 129 ? -25.982 -20.573 -14.522 1.00 13.68 120 GLU B O 1
ATOM 3180 N N . ASP B 1 130 ? -26.019 -21.979 -12.765 1.00 12.86 121 ASP B N 1
ATOM 3181 C CA . ASP B 1 130 ? -27.203 -21.315 -12.225 1.00 16.56 121 ASP B CA 1
ATOM 3182 C C . ASP B 1 130 ? -26.851 -19.974 -11.583 1.00 14.88 121 ASP B C 1
ATOM 3183 O O . ASP B 1 130 ? -27.575 -18.989 -11.768 1.00 15.95 121 ASP B O 1
ATOM 3188 N N . ALA B 1 131 ? -25.742 -19.902 -10.844 1.00 13.52 122 ALA B N 1
ATOM 3189 C CA . ALA B 1 131 ? -25.309 -18.604 -10.322 1.00 12.88 122 ALA B CA 1
ATOM 3190 C C . ALA B 1 131 ? -25.011 -17.636 -11.457 1.00 14.66 122 ALA B C 1
ATOM 3191 O O . ALA B 1 131 ? -25.394 -16.460 -11.399 1.00 16.38 122 ALA B O 1
ATOM 3193 N N . PHE B 1 132 ? -24.332 -18.117 -12.498 1.00 13.12 123 PHE B N 1
ATOM 3194 C CA . PHE B 1 132 ? -24.028 -17.283 -13.662 1.00 13.80 123 PHE B CA 1
ATOM 3195 C C . PHE B 1 132 ? -25.300 -16.820 -14.360 1.00 15.61 123 PHE B C 1
ATOM 3196 O O . PHE B 1 132 ? -25.375 -15.682 -14.847 1.00 13.72 123 PHE B O 1
ATOM 3204 N N . TRP B 1 133 ? -26.307 -17.693 -14.432 1.00 14.88 124 TRP B N 1
ATOM 3205 C CA . TRP B 1 133 ? -27.570 -17.309 -15.059 1.00 17.41 124 TRP B CA 1
ATOM 3206 C C . TRP B 1 133 ? -28.146 -16.064 -14.396 1.00 15.72 124 TRP B C 1
ATOM 3207 O O . TRP B 1 133 ? -28.497 -15.090 -15.076 1.00 17.41 124 TRP B O 1
ATOM 3218 N N . ASP B 1 134 ? -28.246 -16.079 -13.063 1.00 14.68 125 ASP B N 1
ATOM 3219 C CA . ASP B 1 134 ? -28.832 -14.952 -12.344 1.00 19.66 125 ASP B CA 1
ATOM 3220 C C . ASP B 1 134 ? -27.894 -13.758 -12.317 1.00 20.65 125 ASP B C 1
ATOM 3221 O O . ASP B 1 134 ? -28.338 -12.611 -12.431 1.00 19.44 125 ASP B O 1
ATOM 3226 N N . THR B 1 135 ? -26.595 -14.010 -12.143 1.00 17.90 126 THR B N 1
ATOM 3227 C CA . THR B 1 135 ? -25.656 -12.928 -11.865 1.00 16.95 126 THR B CA 1
ATOM 3228 C C . THR B 1 135 ? -25.212 -12.197 -13.125 1.00 16.19 126 THR B C 1
ATOM 3229 O O . THR B 1 135 ? -25.031 -10.969 -13.096 1.00 14.75 126 THR B O 1
ATOM 3233 N N . ILE B 1 136 ? -24.994 -12.927 -14.225 1.00 16.62 127 ILE B N 1
ATOM 3234 C CA . ILE B 1 136 ? -24.447 -12.364 -15.457 1.00 16.25 127 ILE B CA 1
ATOM 3235 C C . ILE B 1 136 ? -25.455 -12.424 -16.598 1.00 17.59 127 ILE B C 1
ATOM 3236 O O . ILE B 1 136 ? -25.747 -11.410 -17.238 1.00 14.24 127 ILE B O 1
ATOM 3241 N N . PHE B 1 137 ? -25.986 -13.610 -16.886 1.00 13.43 128 PHE B N 1
ATOM 3242 C CA . PHE B 1 137 ? -26.793 -13.760 -18.098 1.00 17.24 128 PHE B CA 1
ATOM 3243 C C . PHE B 1 137 ? -28.000 -12.826 -18.079 1.00 17.07 128 PHE B C 1
ATOM 3244 O O . PHE B 1 137 ? -28.263 -12.109 -19.052 1.00 17.03 128 PHE B O 1
ATOM 3252 N N . MET B 1 138 ? -28.731 -12.800 -16.967 1.00 15.68 129 MET B N 1
ATOM 3253 C CA . MET B 1 138 ? -29.947 -11.993 -16.914 1.00 16.95 129 MET B CA 1
ATOM 3254 C C . MET B 1 138 ? -29.666 -10.504 -17.068 1.00 19.44 129 MET B C 1
ATOM 3255 O O . MET B 1 138 ? -30.350 -9.857 -17.878 1.00 16.41 129 MET B O 1
ATOM 3260 N N . PRO B 1 139 ? -28.693 -9.903 -16.369 1.00 16.92 130 PRO B N 1
ATOM 3261 C CA . PRO B 1 139 ? -28.363 -8.495 -16.655 1.00 15.14 130 PRO B CA 1
ATOM 3262 C C . PRO B 1 139 ? -27.714 -8.284 -18.017 1.00 19.82 130 PRO B C 1
ATOM 3263 O O . PRO B 1 139 ? -27.780 -7.170 -18.557 1.00 17.65 130 PRO B O 1
ATOM 3267 N N . LEU B 1 140 ? -27.058 -9.305 -18.574 1.00 17.27 131 LEU B N 1
ATOM 3268 C CA . LEU B 1 140 ? -26.427 -9.167 -19.887 1.00 15.61 131 LEU B CA 1
ATOM 3269 C C . LEU B 1 140 ? -27.450 -9.214 -21.021 1.00 15.28 131 LEU B C 1
ATOM 3270 O O . LEU B 1 140 ? -27.266 -8.549 -22.050 1.00 16.75 131 LEU B O 1
ATOM 3275 N N . PHE B 1 141 ? -28.508 -10.005 -20.850 1.00 15.46 132 PHE B N 1
ATOM 3276 C CA . PHE B 1 141 ? -29.505 -10.245 -21.897 1.00 16.67 132 PHE B CA 1
ATOM 3277 C C . PHE B 1 141 ? -30.024 -8.974 -22.562 1.00 17.79 132 PHE B C 1
ATOM 3278 O O . PHE B 1 141 ? -30.060 -8.928 -23.805 1.00 16.19 132 PHE B O 1
ATOM 3286 N N . PRO B 1 142 ? -30.446 -7.930 -21.835 1.00 19.91 133 PRO B N 1
ATOM 3287 C CA . PRO B 1 142 ? -30.976 -6.737 -22.525 1.00 21.94 133 PRO B CA 1
ATOM 3288 C C . PRO B 1 142 ? -29.934 -5.949 -23.300 1.00 17.59 133 PRO B C 1
ATOM 3289 O O . PRO B 1 142 ? -30.311 -5.041 -24.048 1.00 21.45 133 PRO B O 1
ATOM 3293 N N . PHE B 1 143 ? -28.645 -6.243 -23.136 1.00 19.08 134 PHE B N 1
ATOM 3294 C CA . PHE B 1 143 ? -27.599 -5.638 -23.951 1.00 14.40 134 PHE B CA 1
ATOM 3295 C C . PHE B 1 143 ? -27.213 -6.505 -25.136 1.00 18.81 134 PHE B C 1
ATOM 3296 O O . PHE B 1 143 ? -27.188 -6.025 -26.271 1.00 16.46 134 PHE B O 1
ATOM 3304 N N . LEU B 1 144 ? -26.908 -7.778 -24.885 1.00 14.67 135 LEU B N 1
ATOM 3305 C CA . LEU B 1 144 ? -26.400 -8.636 -25.947 1.00 15.51 135 LEU B CA 1
ATOM 3306 C C . LEU B 1 144 ? -27.480 -8.955 -26.971 1.00 15.01 135 LEU B C 1
ATOM 3307 O O . LEU B 1 144 ? -27.212 -8.944 -28.176 1.00 15.96 135 LEU B O 1
ATOM 3312 N N . VAL B 1 145 ? -28.696 -9.255 -26.521 1.00 15.02 136 VAL B N 1
ATOM 3313 C CA . VAL B 1 145 ? -29.727 -9.722 -27.451 1.00 18.86 136 VAL B CA 1
ATOM 3314 C C . VAL B 1 145 ? -30.140 -8.598 -28.401 1.00 18.63 136 VAL B C 1
ATOM 3315 O O . VAL B 1 145 ? -30.205 -8.832 -29.614 1.00 16.04 136 VAL B O 1
ATOM 3319 N N . PRO B 1 146 ? -30.422 -7.375 -27.936 1.00 20.48 137 PRO B N 1
ATOM 3320 C CA . PRO B 1 146 ? -30.788 -6.329 -28.905 1.00 19.83 137 PRO B CA 1
ATOM 3321 C C . PRO B 1 146 ? -29.640 -5.927 -29.806 1.00 18.01 137 PRO B C 1
ATOM 3322 O O . PRO B 1 146 ? -29.885 -5.483 -30.933 1.00 18.92 137 PRO B O 1
ATOM 3326 N N . ALA B 1 147 ? -28.396 -6.082 -29.354 1.00 16.51 138 ALA B N 1
ATOM 3327 C CA . ALA B 1 147 ? -27.243 -5.779 -30.197 1.00 17.10 138 ALA B CA 1
ATOM 3328 C C . ALA B 1 147 ? -27.021 -6.848 -31.264 1.00 19.34 138 ALA B C 1
ATOM 3329 O O . ALA B 1 147 ? -26.688 -6.523 -32.409 1.00 15.98 138 ALA B O 1
ATOM 3331 N N . ALA B 1 148 ? -27.204 -8.123 -30.911 1.00 16.26 139 ALA B N 1
ATOM 3332 C CA . ALA B 1 148 ? -26.954 -9.210 -31.855 1.00 15.41 139 ALA B CA 1
ATOM 3333 C C . ALA B 1 148 ? -28.060 -9.328 -32.901 1.00 15.79 139 ALA B C 1
ATOM 3334 O O . ALA B 1 148 ? -27.781 -9.589 -34.076 1.00 15.03 139 ALA B O 1
ATOM 3336 N N . CYS B 1 149 ? -29.314 -9.131 -32.493 1.00 16.30 140 CYS B N 1
ATOM 3337 C CA . CYS B 1 149 ? -30.458 -9.413 -33.359 1.00 16.24 140 CYS B CA 1
ATOM 3338 C C . CYS B 1 149 ? -30.368 -8.771 -34.742 1.00 17.41 140 CYS B C 1
ATOM 3339 O O . CYS B 1 149 ? -30.511 -9.496 -35.739 1.00 17.30 140 CYS B O 1
ATOM 3342 N N . PRO B 1 150 ? -30.119 -7.464 -34.892 1.00 20.41 141 PRO B N 1
ATOM 3343 C CA . PRO B 1 150 ? -30.056 -6.896 -36.247 1.00 19.39 141 PRO B CA 1
ATOM 3344 C C . PRO B 1 150 ? -28.827 -7.314 -37.036 1.00 19.21 141 PRO B C 1
ATOM 3345 O O . PRO B 1 150 ? -28.803 -7.088 -38.255 1.00 19.27 141 PRO B O 1
ATOM 3349 N N . GLN B 1 151 ? -27.802 -7.889 -36.395 1.00 16.00 142 GLN B N 1
ATOM 3350 C CA . GLN B 1 151 ? -26.632 -8.384 -37.122 1.00 19.29 142 GLN B CA 1
ATOM 3351 C C . GLN B 1 151 ? -26.872 -9.734 -37.793 1.00 18.60 142 GLN B C 1
ATOM 3352 O O . GLN B 1 151 ? -26.032 -10.172 -38.589 1.00 17.72 142 GLN B O 1
ATOM 3358 N N . LEU B 1 152 ? -27.977 -10.403 -37.480 1.00 17.46 143 LEU B N 1
ATOM 3359 C CA . LEU B 1 152 ? -28.260 -11.731 -37.999 1.00 15.86 143 LEU B CA 1
ATOM 3360 C C . LEU B 1 152 ? -28.786 -11.654 -39.435 1.00 18.67 143 LEU B C 1
ATOM 3361 O O . LEU B 1 152 ? -29.336 -10.642 -39.868 1.00 19.65 143 LEU B O 1
ATOM 3366 N N . ASN B 1 153 ? -28.608 -12.746 -40.178 1.00 15.34 144 ASN B N 1
ATOM 3367 C CA . ASN B 1 153 ? -29.216 -12.828 -41.497 1.00 16.47 144 ASN B CA 1
ATOM 3368 C C . ASN B 1 153 ? -30.739 -12.817 -41.352 1.00 14.71 144 ASN B C 1
ATOM 3369 O O . ASN B 1 153 ? -31.273 -13.247 -40.323 1.00 17.48 144 ASN B O 1
ATOM 3374 N N . PRO B 1 154 ? -31.458 -12.301 -42.358 1.00 17.92 145 PRO B N 1
ATOM 3375 C CA . PRO B 1 154 ? -32.913 -12.089 -42.204 1.00 17.99 145 PRO B CA 1
ATOM 3376 C C . PRO B 1 154 ? -33.694 -13.276 -41.665 1.00 18.20 145 PRO B C 1
ATOM 3377 O O . PRO B 1 154 ? -34.574 -13.078 -40.824 1.00 18.64 145 PRO B O 1
ATOM 3381 N N . ARG B 1 155 ? -33.422 -14.500 -42.125 1.00 17.05 146 ARG B N 1
ATOM 3382 C CA . ARG B 1 155 ? -34.193 -15.636 -41.627 1.00 17.58 146 ARG B CA 1
ATOM 3383 C C . ARG B 1 155 ? -33.925 -15.869 -40.145 1.00 20.00 146 ARG B C 1
ATOM 3384 O O . ARG B 1 155 ? -34.836 -16.246 -39.400 1.00 16.51 146 ARG B O 1
ATOM 3392 N N . SER B 1 156 ? -32.688 -15.627 -39.693 1.00 17.90 147 SER B N 1
ATOM 3393 C CA . SER B 1 156 ? -32.398 -15.750 -38.265 1.00 19.79 147 SER B CA 1
ATOM 3394 C C . SER B 1 156 ? -32.897 -14.545 -37.477 1.00 20.85 147 SER B C 1
ATOM 3395 O O . SER B 1 156 ? -33.349 -14.693 -36.333 1.00 19.77 147 SER B O 1
ATOM 3398 N N . GLU B 1 157 ? -32.810 -13.344 -38.055 1.00 18.18 148 GLU B N 1
ATOM 3399 C CA A GLU B 1 157 ? -33.288 -12.158 -37.350 0.56 19.30 148 GLU B CA 1
ATOM 3400 C CA B GLU B 1 157 ? -33.284 -12.164 -37.341 0.44 19.27 148 GLU B CA 1
ATOM 3401 C C . GLU B 1 157 ? -34.745 -12.324 -36.941 1.00 20.53 148 GLU B C 1
ATOM 3402 O O . GLU B 1 157 ? -35.110 -12.095 -35.782 1.00 19.79 148 GLU B O 1
ATOM 3413 N N . ALA B 1 158 ? -35.600 -12.735 -37.886 1.00 21.04 149 ALA B N 1
ATOM 3414 C CA . ALA B 1 158 ? -37.022 -12.857 -37.572 1.00 21.87 149 ALA B CA 1
ATOM 3415 C C . ALA B 1 158 ? -37.256 -13.906 -36.493 1.00 25.18 149 ALA B C 1
ATOM 3416 O O . ALA B 1 158 ? -38.029 -13.685 -35.553 1.00 23.71 149 ALA B O 1
ATOM 3418 N N . TYR B 1 159 ? -36.590 -15.052 -36.606 1.00 22.17 150 TYR B N 1
ATOM 3419 C CA . TYR B 1 159 ? -36.740 -16.104 -35.606 1.00 19.38 150 TYR B CA 1
ATOM 3420 C C . TYR B 1 159 ? -36.242 -15.633 -34.245 1.00 23.76 150 TYR B C 1
ATOM 3421 O O . TYR B 1 159 ? -36.935 -15.764 -33.230 1.00 22.98 150 TYR B O 1
ATOM 3430 N N . PHE B 1 160 ? -35.023 -15.094 -34.215 1.00 21.81 151 PHE B N 1
ATOM 3431 C CA . PHE B 1 160 ? -34.411 -14.640 -32.973 1.00 20.92 151 PHE B CA 1
ATOM 3432 C C . PHE B 1 160 ? -35.284 -13.605 -32.275 1.00 24.68 151 PHE B C 1
ATOM 3433 O O . PHE B 1 160 ? -35.547 -13.709 -31.072 1.00 22.03 151 PHE B O 1
ATOM 3441 N N . ARG B 1 161 ? -35.747 -12.595 -33.018 1.00 25.06 152 ARG B N 1
ATOM 3442 C CA . ARG B 1 161 ? -36.552 -11.542 -32.398 1.00 26.46 152 ARG B CA 1
ATOM 3443 C C . ARG B 1 161 ? -37.846 -12.105 -31.834 1.00 24.93 152 ARG B C 1
ATOM 3444 O O . ARG B 1 161 ? -38.239 -11.777 -30.708 1.00 25.82 152 ARG B O 1
ATOM 3452 N N . GLU B 1 162 ? -38.518 -12.963 -32.604 1.00 27.31 153 GLU B N 1
ATOM 3453 C CA . GLU B 1 162 ? -39.794 -13.516 -32.169 1.00 29.39 153 GLU B CA 1
ATOM 3454 C C . GLU B 1 162 ? -39.632 -14.386 -30.929 1.00 29.57 153 GLU B C 1
ATOM 3455 O O . GLU B 1 162 ? -40.434 -14.295 -29.992 1.00 28.90 153 GLU B O 1
ATOM 3461 N N . THR B 1 163 ? -38.605 -15.239 -30.899 1.00 25.19 154 THR B N 1
ATOM 3462 C CA . THR B 1 163 ? -38.461 -16.150 -29.763 1.00 27.11 154 THR B CA 1
ATOM 3463 C C . THR B 1 163 ? -37.967 -15.422 -28.519 1.00 28.23 154 THR B C 1
ATOM 3464 O O . THR B 1 163 ? -38.438 -15.697 -27.409 1.00 30.97 154 THR B O 1
ATOM 3468 N N . ARG B 1 164 ? -37.038 -14.475 -28.677 1.00 23.53 155 ARG B N 1
ATOM 3469 C CA . ARG B 1 164 ? -36.474 -13.813 -27.502 1.00 26.03 155 ARG B CA 1
ATOM 3470 C C . ARG B 1 164 ? -37.432 -12.775 -26.915 1.00 31.81 155 ARG B C 1
ATOM 3471 O O . ARG B 1 164 ? -37.505 -12.619 -25.688 1.00 29.76 155 ARG B O 1
ATOM 3479 N N . GLU B 1 165 ? -38.170 -12.056 -27.764 1.00 25.43 156 GLU B N 1
ATOM 3480 C CA . GLU B 1 165 ? -39.190 -11.145 -27.251 1.00 27.22 156 GLU B CA 1
ATOM 3481 C C . GLU B 1 165 ? -40.347 -11.916 -26.623 1.00 37.86 156 GLU B C 1
ATOM 3482 O O . GLU B 1 165 ? -40.879 -11.512 -25.581 1.00 31.78 156 GLU B O 1
ATOM 3488 N N . GLY B 1 166 ? -40.751 -13.028 -27.240 1.00 30.71 157 GLY B N 1
ATOM 3489 C CA . GLY B 1 166 ? -41.807 -13.838 -26.658 1.00 38.26 157 GLY B CA 1
ATOM 3490 C C . GLY B 1 166 ? -41.470 -14.356 -25.273 1.00 39.89 157 GLY B C 1
ATOM 3491 O O . GLY B 1 166 ? -42.356 -14.489 -24.422 1.00 36.33 157 GLY B O 1
ATOM 3492 N N . LYS B 1 167 ? -40.189 -14.625 -25.014 1.00 38.81 158 LYS B N 1
ATOM 3493 C CA . LYS B 1 167 ? -39.797 -15.251 -23.758 1.00 37.85 158 LYS B CA 1
ATOM 3494 C C . LYS B 1 167 ? -39.455 -14.245 -22.660 1.00 40.37 158 LYS B C 1
ATOM 3495 O O . LYS B 1 167 ? -39.746 -14.498 -21.486 1.00 38.44 158 LYS B O 1
ATOM 3501 N N . PHE B 1 168 ? -38.844 -13.110 -23.000 1.00 37.56 159 PHE B N 1
ATOM 3502 C CA . PHE B 1 168 ? -38.430 -12.141 -21.990 1.00 36.27 159 PHE B CA 1
ATOM 3503 C C . PHE B 1 168 ? -39.021 -10.752 -22.182 1.00 37.26 159 PHE B C 1
ATOM 3504 O O . PHE B 1 168 ? -38.755 -9.867 -21.356 1.00 37.23 159 PHE B O 1
ATOM 3512 N N . GLY B 1 169 ? -39.802 -10.528 -23.239 1.00 33.14 160 GLY B N 1
ATOM 3513 C CA . GLY B 1 169 ? -40.247 -9.177 -23.542 1.00 35.20 160 GLY B CA 1
ATOM 3514 C C . GLY B 1 169 ? -41.166 -8.590 -22.484 1.00 37.11 160 GLY B C 1
ATOM 3515 O O . GLY B 1 169 ? -41.111 -7.389 -22.202 1.00 33.87 160 GLY B O 1
ATOM 3516 N N . SER B 1 170 ? -42.022 -9.423 -21.886 1.00 37.56 161 SER B N 1
ATOM 3517 C CA . SER B 1 170 ? -43.007 -8.901 -20.939 1.00 43.47 161 SER B CA 1
ATOM 3518 C C . SER B 1 170 ? -42.334 -8.290 -19.714 1.00 39.86 161 SER B C 1
ATOM 3519 O O . SER B 1 170 ? -42.754 -7.231 -19.232 1.00 41.62 161 SER B O 1
ATOM 3522 N N . ILE B 1 171 ? -41.272 -8.926 -19.207 1.00 40.23 162 ILE B N 1
ATOM 3523 C CA . ILE B 1 171 ? -40.574 -8.406 -18.034 1.00 45.29 162 ILE B CA 1
ATOM 3524 C C . ILE B 1 171 ? -39.531 -7.349 -18.374 1.00 40.73 162 ILE B C 1
ATOM 3525 O O . ILE B 1 171 ? -38.888 -6.820 -17.458 1.00 48.31 162 ILE B O 1
ATOM 3530 N N . LEU B 1 172 ? -39.334 -7.022 -19.654 1.00 35.78 163 LEU B N 1
ATOM 3531 C CA . LEU B 1 172 ? -38.284 -6.087 -20.045 1.00 33.93 163 LEU B CA 1
ATOM 3532 C C . LEU B 1 172 ? -38.791 -4.839 -20.755 1.00 34.96 163 LEU B C 1
ATOM 3533 O O . LEU B 1 172 ? -37.976 -3.981 -21.115 1.00 35.93 163 LEU B O 1
ATOM 3538 N N . GLY B 1 173 ? -40.095 -4.712 -20.982 1.00 37.71 164 GLY B N 1
ATOM 3539 C CA . GLY B 1 173 ? -40.641 -3.563 -21.677 1.00 33.16 164 GLY B CA 1
ATOM 3540 C C . GLY B 1 173 ? -41.202 -3.834 -23.061 1.00 38.90 164 GLY B C 1
ATOM 3541 O O . GLY B 1 173 ? -41.531 -2.873 -23.774 1.00 36.88 164 GLY B O 1
ATOM 3542 N N . GLY B 1 174 ? -41.319 -5.101 -23.468 1.00 35.40 165 GLY B N 1
ATOM 3543 C CA . GLY B 1 174 ? -41.922 -5.434 -24.748 1.00 33.77 165 GLY B CA 1
ATOM 3544 C C . GLY B 1 174 ? -40.908 -5.640 -25.849 1.00 33.21 165 GLY B C 1
ATOM 3545 O O . GLY B 1 174 ? -40.056 -6.525 -25.753 1.00 31.71 165 GLY B O 1
ATOM 3546 N N . LYS B 1 175 ? -40.985 -4.825 -26.895 1.00 31.47 166 LYS B N 1
ATOM 3547 C CA . LYS B 1 175 ? -40.035 -4.924 -27.996 1.00 34.32 166 LYS B CA 1
ATOM 3548 C C . LYS B 1 175 ? -38.614 -4.629 -27.516 1.00 31.90 166 LYS B C 1
ATOM 3549 O O . LYS B 1 175 ? -38.402 -3.906 -26.539 1.00 29.40 166 LYS B O 1
ATOM 3555 N N . MET B 1 176 ? -37.633 -5.213 -28.217 1.00 29.18 167 MET B N 1
ATOM 3556 C CA . MET B 1 176 ? -36.236 -5.119 -27.796 1.00 27.37 167 MET B CA 1
ATOM 3557 C C . MET B 1 176 ? -35.774 -3.679 -27.673 1.00 30.86 167 MET B C 1
ATOM 3558 O O . MET B 1 176 ? -34.918 -3.371 -26.837 1.00 26.01 167 MET B O 1
ATOM 3563 N N . GLU B 1 177 ? -36.297 -2.793 -28.520 1.00 29.86 168 GLU B N 1
ATOM 3564 C CA . GLU B 1 177 ? -35.886 -1.397 -28.475 1.00 32.33 168 GLU B CA 1
ATOM 3565 C C . GLU B 1 177 ? -36.216 -0.743 -27.138 1.00 32.81 168 GLU B C 1
ATOM 3566 O O . GLU B 1 177 ? -35.603 0.271 -26.786 1.00 34.67 168 GLU B O 1
ATOM 3572 N N . ASN B 1 178 ? -37.163 -1.300 -26.385 1.00 32.89 169 ASN B N 1
ATOM 3573 C CA . ASN B 1 178 ? -37.531 -0.777 -25.076 1.00 32.68 169 ASN B CA 1
ATOM 3574 C C . ASN B 1 178 ? -36.717 -1.382 -23.940 1.00 32.89 169 ASN B C 1
ATOM 3575 O O . ASN B 1 178 ? -36.929 -1.008 -22.781 1.00 31.71 169 ASN B O 1
ATOM 3580 N N . TRP B 1 179 ? -35.803 -2.309 -24.231 1.00 23.90 170 TRP B N 1
ATOM 3581 C CA . TRP B 1 179 ? -35.150 -3.029 -23.144 1.00 27.07 170 TRP B CA 1
ATOM 3582 C C . TRP B 1 179 ? -34.106 -2.167 -22.451 1.00 25.75 170 TRP B C 1
ATOM 3583 O O . TRP B 1 179 ? -34.065 -2.101 -21.218 1.00 27.60 170 TRP B O 1
ATOM 3594 N N . ALA B 1 180 ? -33.251 -1.503 -23.221 1.00 20.79 171 ALA B N 1
ATOM 3595 C CA . ALA B 1 180 ? -32.187 -0.673 -22.655 1.00 26.00 171 ALA B CA 1
ATOM 3596 C C . ALA B 1 180 ? -31.956 0.539 -23.547 1.00 26.56 171 ALA B C 1
ATOM 3597 O O . ALA B 1 180 ? -30.841 0.786 -24.010 1.00 23.93 171 ALA B O 1
ATOM 3599 N N . PRO B 1 181 ? -33.001 1.342 -23.781 1.00 28.06 172 PRO B N 1
ATOM 3600 C CA . PRO B 1 181 ? -32.845 2.537 -24.626 1.00 30.90 172 PRO B CA 1
ATOM 3601 C C . PRO B 1 181 ? -31.851 3.523 -24.028 1.00 30.78 172 PRO B C 1
ATOM 3602 O O . PRO B 1 181 ? -31.805 3.721 -22.811 1.00 23.06 172 PRO B O 1
ATOM 3606 N N . THR B 1 182 ? -31.065 4.155 -24.903 1.00 27.49 173 THR B N 1
ATOM 3607 C CA . THR B 1 182 ? -30.130 5.190 -24.476 1.00 29.62 173 THR B CA 1
ATOM 3608 C C . THR B 1 182 ? -30.841 6.205 -23.590 1.00 27.71 173 THR B C 1
ATOM 3609 O O . THR B 1 182 ? -31.924 6.688 -23.924 1.00 29.47 173 THR B O 1
ATOM 3613 N N . GLY B 1 183 ? -30.247 6.485 -22.432 1.00 25.21 174 GLY B N 1
ATOM 3614 C CA . GLY B 1 183 ? -30.901 7.266 -21.408 1.00 28.49 174 GLY B CA 1
ATOM 3615 C C . GLY B 1 183 ? -30.860 6.558 -20.067 1.00 26.77 174 GLY B C 1
ATOM 3616 O O . GLY B 1 183 ? -30.078 5.622 -19.865 1.00 31.03 174 GLY B O 1
ATOM 3617 N N . PRO B 1 184 ? -31.715 6.977 -19.128 1.00 30.68 175 PRO B N 1
ATOM 3618 C CA . PRO B 1 184 ? -31.617 6.440 -17.757 1.00 27.59 175 PRO B CA 1
ATOM 3619 C C . PRO B 1 184 ? -31.850 4.939 -17.656 1.00 28.82 175 PRO B C 1
ATOM 3620 O O . PRO B 1 184 ? -31.272 4.296 -16.766 1.00 25.06 175 PRO B O 1
ATOM 3624 N N . VAL B 1 185 ? -32.689 4.362 -18.522 1.00 22.92 176 VAL B N 1
ATOM 3625 C CA . VAL B 1 185 ? -32.934 2.919 -18.459 1.00 27.55 176 VAL B CA 1
ATOM 3626 C C . VAL B 1 185 ? -31.667 2.148 -18.805 1.00 22.48 176 VAL B C 1
ATOM 3627 O O . VAL B 1 185 ? -31.280 1.211 -18.097 1.00 24.40 176 VAL B O 1
ATOM 3631 N N . ARG B 1 186 ? -30.993 2.538 -19.890 1.00 25.38 177 ARG B N 1
ATOM 3632 C CA . ARG B 1 186 ? -29.724 1.899 -20.218 1.00 26.09 177 ARG B CA 1
ATOM 3633 C C . ARG B 1 186 ? -28.698 2.114 -19.113 1.00 24.18 177 ARG B C 1
ATOM 3634 O O . ARG B 1 186 ? -27.921 1.207 -18.794 1.00 20.16 177 ARG B O 1
ATOM 3642 N N . ASP B 1 187 ? -28.678 3.308 -18.509 1.00 24.53 178 ASP B N 1
ATOM 3643 C CA . ASP B 1 187 ? -27.748 3.563 -17.409 1.00 22.70 178 ASP B CA 1
ATOM 3644 C C . ASP B 1 187 ? -27.995 2.612 -16.243 1.00 22.24 178 ASP B C 1
ATOM 3645 O O . ASP B 1 187 ? -27.053 2.041 -15.682 1.00 22.47 178 ASP B O 1
ATOM 3650 N N . ASP B 1 188 ? -29.259 2.461 -15.839 1.00 21.26 179 ASP B N 1
ATOM 3651 C CA . ASP B 1 188 ? -29.590 1.570 -14.733 1.00 23.15 179 ASP B CA 1
ATOM 3652 C C . ASP B 1 188 ? -29.179 0.139 -15.048 1.00 19.78 179 ASP B C 1
ATOM 3653 O O . ASP B 1 188 ? -28.557 -0.539 -14.225 1.00 20.35 179 ASP B O 1
ATOM 3658 N N . ARG B 1 189 ? -29.548 -0.346 -16.231 1.00 17.61 180 ARG B N 1
ATOM 3659 C CA . ARG B 1 189 ? -29.229 -1.726 -16.579 1.00 21.63 180 ARG B CA 1
ATOM 3660 C C . ARG B 1 189 ? -27.731 -1.935 -16.721 1.00 20.59 180 ARG B C 1
ATOM 3661 O O . ARG B 1 189 ? -27.223 -3.005 -16.359 1.00 17.80 180 ARG B O 1
ATOM 3669 N N . TRP B 1 190 ? -27.004 -0.923 -17.203 1.00 18.18 181 TRP B N 1
ATOM 3670 C CA . TRP B 1 190 ? -25.560 -1.075 -17.373 1.00 19.51 181 TRP B CA 1
ATOM 3671 C C . TRP B 1 190 ? -24.859 -1.148 -16.024 1.00 23.56 181 TRP B C 1
ATOM 3672 O O . TRP B 1 190 ? -23.878 -1.885 -15.861 1.00 20.42 181 TRP B O 1
ATOM 3683 N N . LYS B 1 191 ? -25.352 -0.397 -15.039 1.00 23.75 182 LYS B N 1
ATOM 3684 C CA . LYS B 1 191 ? -24.786 -0.505 -13.702 1.00 21.30 182 LYS B CA 1
ATOM 3685 C C . LYS B 1 191 ? -25.076 -1.875 -13.102 1.00 17.60 182 LYS B C 1
ATOM 3686 O O . LYS B 1 191 ? -24.216 -2.457 -12.432 1.00 20.62 182 LYS B O 1
ATOM 3692 N N . ALA B 1 192 ? -26.276 -2.414 -13.348 1.00 22.44 183 ALA B N 1
ATOM 3693 C CA . ALA B 1 192 ? -26.598 -3.760 -12.878 1.00 19.81 183 ALA B CA 1
ATOM 3694 C C . ALA B 1 192 ? -25.665 -4.800 -13.494 1.00 19.67 183 ALA B C 1
ATOM 3695 O O . ALA B 1 192 ? -25.224 -5.730 -12.808 1.00 15.69 183 ALA B O 1
ATOM 3697 N N . LEU B 1 193 ? -25.340 -4.653 -14.783 1.00 19.19 184 LEU B N 1
ATOM 3698 C CA . LEU B 1 193 ? -24.411 -5.584 -15.424 1.00 18.12 184 LEU B CA 1
ATOM 3699 C C . LEU B 1 193 ? -23.019 -5.488 -14.806 1.00 18.90 184 LEU B C 1
ATOM 3700 O O . LEU B 1 193 ? -22.391 -6.507 -14.502 1.00 17.23 184 LEU B O 1
ATOM 3705 N N . GLN B 1 194 ? -22.520 -4.266 -14.600 1.00 17.50 185 GLN B N 1
ATOM 3706 C CA . GLN B 1 194 ? -21.220 -4.113 -13.947 1.00 20.38 185 GLN B CA 1
ATOM 3707 C C . GLN B 1 194 ? -21.234 -4.702 -12.539 1.00 16.81 185 GLN B C 1
ATOM 3708 O O . GLN B 1 194 ? -20.246 -5.302 -12.099 1.00 17.80 185 GLN B O 1
ATOM 3714 N N . ALA B 1 195 ? -22.346 -4.535 -11.808 1.00 20.15 186 ALA B N 1
ATOM 3715 C CA . ALA B 1 195 ? -22.445 -5.120 -10.467 1.00 19.30 186 ALA B CA 1
ATOM 3716 C C . ALA B 1 195 ? -22.359 -6.644 -10.516 1.00 15.91 186 ALA B C 1
ATOM 3717 O O . ALA B 1 195 ? -21.726 -7.272 -9.651 1.00 17.23 186 ALA B O 1
ATOM 3719 N N . GLY B 1 196 ? -22.967 -7.256 -11.533 1.00 14.14 187 GLY B N 1
ATOM 3720 C CA . GLY B 1 196 ? -22.884 -8.704 -11.663 1.00 16.79 187 GLY B CA 1
ATOM 3721 C C . GLY B 1 196 ? -21.469 -9.185 -11.924 1.00 15.65 187 GLY B C 1
ATOM 3722 O O . GLY B 1 196 ? -21.020 -10.168 -11.334 1.00 15.43 187 GLY B O 1
ATOM 3723 N N . PHE B 1 197 ? -20.745 -8.506 -12.817 1.00 14.80 188 PHE B N 1
ATOM 3724 C CA . PHE B 1 197 ? -19.363 -8.912 -13.052 1.00 16.37 188 PHE B CA 1
ATOM 3725 C C . PHE B 1 197 ? -18.518 -8.758 -11.790 1.00 15.34 188 PHE B C 1
ATOM 3726 O O . PHE B 1 197 ? -17.623 -9.570 -11.541 1.00 18.96 188 PHE B O 1
ATOM 3734 N N . THR B 1 198 ? -18.799 -7.743 -10.970 1.00 15.10 189 THR B N 1
ATOM 3735 C CA . THR B 1 198 ? -18.021 -7.556 -9.745 1.00 15.35 189 THR B CA 1
ATOM 3736 C C . THR B 1 198 ? -18.312 -8.667 -8.743 1.00 14.22 189 THR B C 1
ATOM 3737 O O . THR B 1 198 ? -17.398 -9.165 -8.074 1.00 18.31 189 THR B O 1
ATOM 3741 N N . LYS B 1 199 ? -19.570 -9.104 -8.666 1.00 16.15 190 LYS B N 1
ATOM 3742 C CA . LYS B 1 199 ? -19.907 -10.276 -7.862 1.00 16.58 190 LYS B CA 1
ATOM 3743 C C . LYS B 1 199 ? -19.154 -11.512 -8.347 1.00 15.56 190 LYS B C 1
ATOM 3744 O O . LYS B 1 199 ? -18.631 -12.285 -7.535 1.00 16.01 190 LYS B O 1
ATOM 3750 N N . MET B 1 200 ? -19.081 -11.710 -9.670 1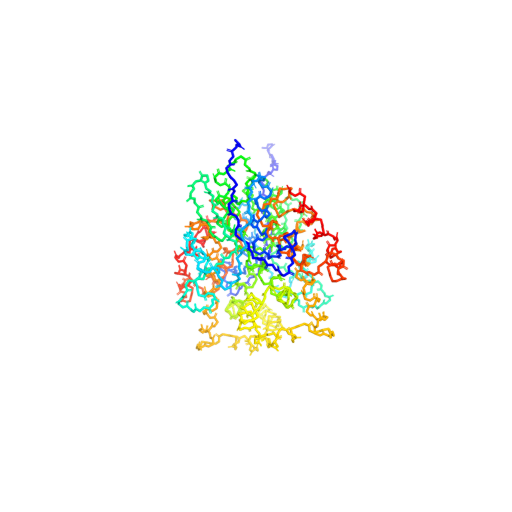.00 14.37 191 MET B N 1
ATOM 3751 C CA . MET B 1 200 ? -18.363 -12.866 -10.198 1.00 14.54 191 MET B CA 1
ATOM 3752 C C . MET B 1 200 ? -16.865 -12.748 -9.941 1.00 15.10 191 MET B C 1
ATOM 3753 O O . MET B 1 200 ? -16.203 -13.742 -9.625 1.00 13.81 191 MET B O 1
ATOM 3758 N N . ALA B 1 201 ? -16.310 -11.541 -10.050 1.00 13.25 192 ALA B N 1
ATOM 3759 C CA . ALA B 1 201 ? -14.901 -11.399 -9.708 1.00 15.43 192 ALA B CA 1
ATOM 3760 C C . ALA B 1 201 ? -14.679 -11.660 -8.225 1.00 15.61 192 ALA B C 1
ATOM 3761 O O . ALA B 1 201 ? -13.640 -12.205 -7.840 1.00 15.86 192 ALA B O 1
ATOM 3763 N N . GLY B 1 202 ? -15.657 -11.299 -7.387 1.00 14.34 193 GLY B N 1
ATOM 3764 C CA . GLY B 1 202 ? -15.545 -11.573 -5.961 1.00 17.98 193 GLY B CA 1
ATOM 3765 C C . GLY B 1 202 ? -15.511 -13.053 -5.630 1.00 16.89 193 GLY B C 1
ATOM 3766 O O . GLY B 1 202 ? -14.898 -13.451 -4.637 1.00 18.50 193 GLY B O 1
ATOM 3767 N N . TRP B 1 203 ? -16.174 -13.888 -6.442 1.00 15.64 194 TRP B N 1
ATOM 3768 C CA . TRP B 1 203 ? -16.019 -15.332 -6.282 1.00 13.95 194 TRP B CA 1
ATOM 3769 C C . TRP B 1 203 ? -14.563 -15.729 -6.452 1.00 17.43 194 TRP B C 1
ATOM 3770 O O . TRP B 1 203 ? -14.016 -16.518 -5.670 1.00 14.56 194 TRP B O 1
ATOM 3781 N N . LEU B 1 204 ? -13.922 -15.199 -7.494 1.00 15.72 195 LEU B N 1
ATOM 3782 C CA . LEU B 1 204 ? -12.553 -15.590 -7.773 1.00 15.52 195 LEU B CA 1
ATOM 3783 C C . LEU B 1 204 ? -11.602 -15.076 -6.704 1.00 16.42 195 LEU B C 1
ATOM 3784 O O . LEU B 1 204 ? -10.597 -15.729 -6.416 1.00 20.29 195 LEU B O 1
ATOM 3789 N N . SER B 1 205 ? -11.907 -13.934 -6.094 1.00 17.96 196 SER B N 1
ATOM 3790 C CA . SER B 1 205 ? -11.034 -13.357 -5.077 1.00 20.58 196 SER B CA 1
ATOM 3791 C C . SER B 1 205 ? -11.463 -13.709 -3.660 1.00 22.60 196 SER B C 1
ATOM 3792 O O . SER B 1 205 ? -10.940 -13.125 -2.706 1.00 21.22 196 SER B O 1
ATOM 3795 N N . ALA B 1 206 ? -12.373 -14.676 -3.502 1.00 22.55 197 ALA B N 1
ATOM 3796 C CA . ALA B 1 206 ? -12.992 -14.924 -2.200 1.00 24.08 197 ALA B CA 1
ATOM 3797 C C . ALA B 1 206 ? -11.967 -15.234 -1.119 1.00 19.87 197 ALA B C 1
ATOM 3798 O O . ALA B 1 206 ? -12.199 -14.923 0.054 1.00 26.62 197 ALA B O 1
ATOM 3800 N N . ASP B 1 207 ? -10.849 -15.854 -1.476 1.00 21.31 198 ASP B N 1
ATOM 3801 C CA . ASP B 1 207 ? -9.831 -16.208 -0.494 1.00 25.60 198 ASP B CA 1
ATOM 3802 C C . ASP B 1 207 ? -8.875 -15.058 -0.185 1.00 24.65 198 ASP B C 1
ATOM 3803 O O . ASP B 1 207 ? -7.887 -15.272 0.520 1.00 23.76 198 ASP B O 1
ATOM 3808 N N . GLY B 1 208 ? -9.146 -13.852 -0.696 1.00 21.88 199 GLY B N 1
ATOM 3809 C CA . GLY B 1 208 ? -8.278 -12.703 -0.514 1.00 25.53 199 GLY B CA 1
ATOM 3810 C C . GLY B 1 208 ? -7.160 -12.562 -1.532 1.00 28.07 199 GLY B C 1
ATOM 3811 O O . GLY B 1 208 ? -6.418 -11.571 -1.478 1.00 28.08 199 GLY B O 1
ATOM 3812 N N . GLN B 1 209 ? -7.004 -13.521 -2.441 1.00 25.34 200 GLN B N 1
ATOM 3813 C CA . GLN B 1 209 ? -6.002 -13.510 -3.499 1.00 28.40 200 GLN B CA 1
ATOM 3814 C C . GLN B 1 209 ? -6.691 -13.226 -4.835 1.00 28.43 200 GLN B C 1
ATOM 3815 O O . GLN B 1 209 ? -7.881 -12.919 -4.886 1.00 27.17 200 GLN B O 1
ATOM 3821 N N . GLU B 1 210 ? -5.945 -13.338 -5.931 1.00 24.54 201 GLU B N 1
ATOM 3822 C CA . GLU B 1 210 ? -6.478 -13.012 -7.252 1.00 24.34 201 GLU B CA 1
ATOM 3823 C C . GLU B 1 210 ? -6.134 -14.121 -8.250 1.00 26.68 201 GLU B C 1
ATOM 3824 O O . GLU B 1 210 ? -5.484 -13.889 -9.271 1.00 25.85 201 GLU B O 1
ATOM 3830 N N . ARG B 1 211 ? -6.602 -15.335 -7.966 1.00 20.03 202 ARG B N 1
ATOM 3831 C CA . ARG B 1 211 ? -6.310 -16.462 -8.840 1.00 19.32 202 ARG B CA 1
ATOM 3832 C C . ARG B 1 211 ? -6.785 -16.159 -10.262 1.00 19.71 202 ARG B C 1
ATOM 3833 O O . ARG B 1 211 ? -7.787 -15.462 -10.456 1.00 22.43 202 ARG B O 1
ATOM 3841 N N . PRO B 1 212 ? -6.075 -16.656 -11.280 1.00 20.68 203 PRO B N 1
ATOM 3842 C CA . PRO B 1 212 ? -6.459 -16.344 -12.664 1.00 20.90 203 PRO B CA 1
ATOM 3843 C C . PRO B 1 212 ? -7.642 -17.163 -13.158 1.00 19.51 203 PRO B C 1
ATOM 3844 O O . PRO B 1 212 ? -8.359 -16.725 -14.064 1.00 18.93 203 PRO B O 1
ATOM 3848 N N . PHE B 1 213 ? -7.863 -18.338 -12.569 1.00 17.38 204 PHE B N 1
ATOM 3849 C CA . PHE B 1 213 ? -8.949 -19.224 -12.969 1.00 18.22 204 PHE B CA 1
ATOM 3850 C C . PHE B 1 213 ? -9.626 -19.794 -11.729 1.00 17.93 204 PHE B C 1
ATOM 3851 O O . PHE B 1 213 ? -9.057 -19.796 -10.639 1.00 15.85 204 PHE B O 1
ATOM 3859 N N . PHE B 1 214 ? -10.842 -20.317 -11.919 1.00 15.70 205 PHE B N 1
ATOM 3860 C CA . PHE B 1 214 ? -11.648 -20.755 -10.782 1.00 17.45 205 PHE B CA 1
ATOM 3861 C C . PHE B 1 214 ? -10.915 -21.758 -9.897 1.00 18.51 205 PHE B C 1
ATOM 3862 O O . PHE B 1 214 ? -10.959 -21.653 -8.662 1.00 20.21 205 PHE B O 1
ATOM 3870 N N . MET B 1 215 ? -10.233 -22.730 -10.492 1.00 18.91 206 MET B N 1
ATOM 3871 C CA . MET B 1 215 ? -9.552 -23.709 -9.652 1.00 19.55 206 MET B CA 1
ATOM 3872 C C . MET B 1 215 ? -8.227 -23.210 -9.088 1.00 21.38 206 MET B C 1
ATOM 3873 O O . MET B 1 215 ? -7.671 -23.861 -8.193 1.00 20.60 206 MET B O 1
ATOM 3878 N N . GLY B 1 216 ? -7.743 -22.056 -9.532 1.00 18.58 207 GLY B N 1
ATOM 3879 C CA . GLY B 1 216 ? -6.426 -21.591 -9.140 1.00 23.82 207 GLY B CA 1
ATOM 3880 C C . GLY B 1 216 ? -5.574 -21.308 -10.359 1.00 24.59 207 GLY B C 1
ATOM 3881 O O . GLY B 1 216 ? -5.945 -20.475 -11.190 1.00 19.73 207 GLY B O 1
ATOM 3882 N N . GLU B 1 217 ? -4.445 -22.008 -10.498 1.00 22.77 208 GLU B N 1
ATOM 3883 C CA . GLU B 1 217 ? -3.556 -21.771 -11.633 1.00 21.65 208 GLU B CA 1
ATOM 3884 C C . GLU B 1 217 ? -4.022 -22.459 -12.908 1.00 22.50 208 GLU B C 1
ATOM 3885 O O . GLU B 1 217 ? -3.598 -22.060 -13.995 1.00 18.61 208 GLU B O 1
ATOM 3891 N N . LYS B 1 218 ? -4.892 -23.460 -12.797 1.00 23.30 209 LYS B N 1
ATOM 3892 C CA . LYS B 1 218 ? -5.274 -24.328 -13.904 1.00 26.99 209 LYS B CA 1
ATOM 3893 C C . LYS B 1 218 ? -6.665 -23.958 -14.419 1.00 22.48 209 LYS B C 1
ATOM 3894 O O . LYS B 1 218 ? -7.627 -23.903 -13.647 1.00 21.18 209 LYS B O 1
ATOM 3900 N N . LEU B 1 219 ? -6.759 -23.707 -15.726 1.00 20.79 210 LEU B N 1
ATOM 3901 C CA . LEU B 1 219 ? -8.025 -23.400 -16.382 1.00 21.39 210 LEU B CA 1
ATOM 3902 C C . LEU B 1 219 ? -8.908 -24.644 -16.489 1.00 21.03 210 LEU B C 1
ATOM 3903 O O . LEU B 1 219 ? -8.422 -25.769 -16.607 1.00 18.54 210 LEU B O 1
ATOM 3908 N N . CYS B 1 220 ? -10.227 -24.441 -16.459 1.00 19.25 211 CYS B N 1
ATOM 3909 C CA . CYS B 1 220 ? -11.154 -25.552 -16.651 1.00 13.57 211 CYS B CA 1
ATOM 3910 C C . CYS B 1 220 ? -12.350 -25.056 -17.451 1.00 14.89 211 CYS B C 1
ATOM 3911 O O . CYS B 1 220 ? -12.385 -23.907 -17.900 1.00 14.44 211 CYS B O 1
ATOM 3914 N N . TYR B 1 221 ? -13.340 -25.936 -17.638 1.00 16.80 212 TYR B N 1
ATOM 3915 C CA . TYR B 1 221 ? -14.489 -25.578 -18.472 1.00 14.86 212 TYR B CA 1
ATOM 3916 C C . TYR B 1 221 ? -15.194 -24.315 -17.981 1.00 16.43 212 TYR B C 1
ATOM 3917 O O . TYR B 1 221 ? -15.708 -23.538 -18.794 1.00 15.69 212 TYR B O 1
ATOM 3926 N N . THR B 1 222 ? -15.241 -24.069 -16.671 1.00 16.43 213 THR B N 1
ATOM 3927 C CA . THR B 1 222 ? -16.052 -22.923 -16.278 1.00 15.17 213 THR B CA 1
ATOM 3928 C C . THR B 1 222 ? -15.351 -21.607 -16.626 1.00 14.48 213 THR B C 1
ATOM 3929 O O . THR B 1 222 ? -16.028 -20.636 -16.982 1.00 13.92 213 THR B O 1
ATOM 3933 N N . ASP B 1 223 ? -14.011 -21.583 -16.671 1.00 15.23 214 ASP B N 1
ATOM 3934 C CA . ASP B 1 223 ? -13.328 -20.410 -17.226 1.00 17.02 214 ASP B CA 1
ATOM 3935 C C . ASP B 1 223 ? -13.640 -20.234 -18.708 1.00 14.69 214 ASP B C 1
ATOM 3936 O O . ASP B 1 223 ? -13.782 -19.103 -19.194 1.00 13.37 214 ASP B O 1
ATOM 3941 N N . ILE B 1 224 ? -13.694 -21.344 -19.448 1.00 11.31 215 ILE B N 1
ATOM 3942 C CA . ILE B 1 224 ? -14.022 -21.286 -20.875 1.00 15.45 215 ILE B CA 1
ATOM 3943 C C . ILE B 1 224 ? -15.420 -20.720 -21.075 1.00 14.71 215 ILE B C 1
ATOM 3944 O O . ILE B 1 224 ? -15.661 -19.932 -22.002 1.00 13.86 215 ILE B O 1
ATOM 3949 N N . VAL B 1 225 ? -16.359 -21.091 -20.198 1.00 13.84 216 VAL B N 1
ATOM 3950 C CA . VAL B 1 225 ? -17.715 -20.556 -20.305 1.00 11.95 216 VAL B CA 1
ATOM 3951 C C . VAL B 1 225 ? -17.702 -19.038 -20.164 1.00 13.48 216 VAL B C 1
ATOM 3952 O O . VAL B 1 225 ? -18.286 -18.318 -20.982 1.00 11.82 216 VAL B O 1
ATOM 3956 N N . VAL B 1 226 ? -17.010 -18.519 -19.146 1.00 13.29 217 VAL B N 1
ATOM 3957 C CA . VAL B 1 226 ? -17.007 -17.067 -18.961 1.00 11.54 217 VAL B CA 1
ATOM 3958 C C . VAL B 1 226 ? -16.337 -16.379 -20.140 1.00 14.39 217 VAL B C 1
ATOM 3959 O O . VAL B 1 226 ? -16.815 -15.342 -20.632 1.00 12.95 217 VAL B O 1
ATOM 3963 N N . GLY B 1 227 ? -15.225 -16.947 -20.615 1.00 14.24 218 GLY B N 1
ATOM 3964 C CA . GLY B 1 227 ? -14.549 -16.379 -21.773 1.00 14.40 218 GLY B CA 1
ATOM 3965 C C . GLY B 1 227 ? -15.413 -16.407 -23.020 1.00 16.64 218 GLY B C 1
ATOM 3966 O O . GLY B 1 227 ? -15.411 -15.455 -23.807 1.00 16.31 218 GLY B O 1
ATOM 3967 N N . ALA B 1 228 ? -16.181 -17.489 -23.207 1.00 12.28 219 ALA B N 1
ATOM 3968 C CA . ALA B 1 228 ? -17.088 -17.561 -24.355 1.00 14.72 219 ALA B CA 1
ATOM 3969 C C . ALA B 1 228 ? -18.126 -16.443 -24.324 1.00 16.34 219 ALA B C 1
ATOM 3970 O O . ALA B 1 228 ? -18.452 -15.866 -25.370 1.00 13.04 219 ALA B O 1
ATOM 3972 N N . TRP B 1 229 ? -18.681 -16.139 -23.140 1.00 15.45 220 TRP B N 1
ATOM 3973 C CA . TRP B 1 229 ? -19.648 -15.048 -23.051 1.00 16.21 220 TRP B CA 1
ATOM 3974 C C . TRP B 1 229 ? -18.983 -13.706 -23.324 1.00 14.19 220 TRP B C 1
ATOM 3975 O O . TRP B 1 229 ? -19.559 -12.845 -24.002 1.00 17.28 220 TRP B O 1
ATOM 3986 N N . LEU B 1 230 ? -17.766 -13.518 -22.817 1.00 14.96 221 LEU B N 1
ATOM 3987 C CA . LEU B 1 230 ? -17.044 -12.272 -23.052 1.00 14.35 221 LEU B CA 1
ATOM 3988 C C . LEU B 1 230 ? -16.703 -12.095 -24.527 1.00 15.63 221 LEU B C 1
ATOM 3989 O O . LEU B 1 230 ? -16.843 -10.995 -25.068 1.00 14.77 221 LEU B O 1
ATOM 3994 N N . ILE B 1 231 ? -16.228 -13.158 -25.181 1.00 13.61 222 ILE B N 1
ATOM 3995 C CA . ILE B 1 231 ? -15.876 -13.075 -26.604 1.00 15.05 222 ILE B CA 1
ATOM 3996 C C . ILE B 1 231 ? -17.105 -12.765 -27.442 1.00 13.36 222 ILE B C 1
ATOM 3997 O O . ILE B 1 231 ? -17.035 -12.001 -28.417 1.00 16.75 222 ILE B O 1
ATOM 4002 N N . SER B 1 232 ? -18.253 -13.353 -27.084 1.00 14.35 223 SER B N 1
ATOM 4003 C CA . SER B 1 232 ? -19.492 -13.027 -27.781 1.00 14.91 223 SER B CA 1
ATOM 4004 C C . SER B 1 232 ? -19.808 -11.539 -27.678 1.00 16.80 223 SER B C 1
ATOM 4005 O O . SER B 1 232 ? -20.125 -10.896 -28.681 1.00 14.47 223 SER B O 1
ATOM 4008 N N . VAL B 1 233 ? -19.739 -10.976 -26.467 1.00 13.48 224 VAL B N 1
ATOM 4009 C CA . VAL B 1 233 ? -20.019 -9.549 -26.298 1.00 14.40 224 VAL B CA 1
ATOM 4010 C C . VAL B 1 233 ? -19.059 -8.720 -27.146 1.00 12.92 224 VAL B C 1
ATOM 4011 O O . VAL B 1 233 ? -19.470 -7.811 -27.877 1.00 17.33 224 VAL B O 1
ATOM 4015 N N . LYS B 1 234 ? -17.765 -9.045 -27.075 1.00 16.22 225 LYS B N 1
ATOM 4016 C CA . LYS B 1 234 ? -16.760 -8.305 -27.832 1.00 16.13 225 LYS B CA 1
ATOM 4017 C C . LYS B 1 234 ? -17.007 -8.406 -29.335 1.00 16.12 225 LYS B C 1
ATOM 4018 O O . LYS B 1 234 ? -16.890 -7.407 -30.055 1.00 17.74 225 LYS B O 1
ATOM 4024 N N . LYS B 1 235 ? -17.339 -9.606 -29.827 1.00 13.89 226 LYS B N 1
ATOM 4025 C CA . LYS B 1 235 ? -17.578 -9.788 -31.257 1.00 13.82 226 LYS B CA 1
ATOM 4026 C C . LYS B 1 235 ? -18.838 -9.061 -31.704 1.00 15.05 226 LYS B C 1
ATOM 4027 O O . LYS B 1 235 ? -18.890 -8.521 -32.817 1.00 19.67 226 LYS B O 1
ATOM 4033 N N . VAL B 1 236 ? -19.866 -9.046 -30.859 1.00 15.02 227 VAL B N 1
ATOM 4034 C CA . VAL B 1 236 ? -21.121 -8.390 -31.209 1.00 16.62 227 VAL B CA 1
ATOM 4035 C C . VAL B 1 236 ? -20.985 -6.874 -31.111 1.00 17.16 227 VAL B C 1
ATOM 4036 O O . VAL B 1 236 ? -21.338 -6.139 -32.043 1.00 17.18 227 VAL B O 1
ATOM 4040 N N . PHE B 1 237 ? -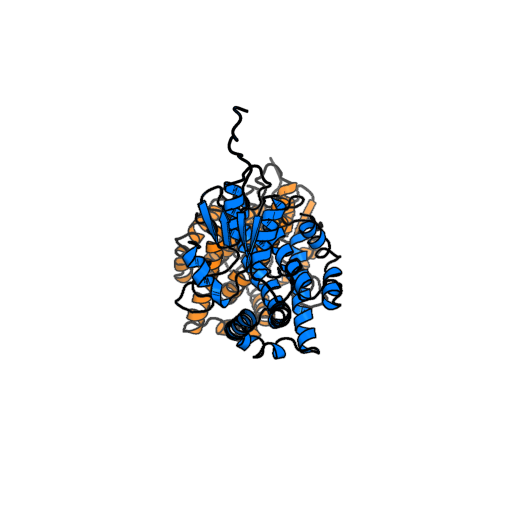20.458 -6.378 -29.989 1.00 15.68 228 PHE B N 1
ATOM 4041 C CA . PHE B 1 237 ? -20.354 -4.932 -29.817 1.00 17.78 228 PHE B CA 1
ATOM 4042 C C . PHE B 1 237 ? -19.243 -4.338 -30.677 1.00 23.84 228 PHE B C 1
ATOM 4043 O O . PHE B 1 237 ? -19.380 -3.215 -31.174 1.00 20.81 228 PHE B O 1
ATOM 4051 N N . GLY B 1 238 ? -18.160 -5.076 -30.888 1.00 21.22 229 GLY B N 1
ATOM 4052 C CA . GLY B 1 238 ? -17.010 -4.552 -31.603 1.00 21.35 229 GLY B CA 1
ATOM 4053 C C . GLY B 1 238 ? -15.889 -4.201 -30.647 1.00 22.26 229 GLY B C 1
ATOM 4054 O O . GLY B 1 238 ? -16.144 -3.713 -29.540 1.00 20.52 229 GLY B O 1
ATOM 4055 N N . SER B 1 239 ? -14.640 -4.429 -31.056 1.00 20.52 230 SER B N 1
ATOM 4056 C CA . SER B 1 239 ? -13.537 -4.307 -30.113 1.00 23.28 230 SER B CA 1
ATOM 4057 C C . SER B 1 239 ? -13.229 -2.859 -29.740 1.00 26.20 230 SER B C 1
ATOM 4058 O O . SER B 1 239 ? -12.512 -2.629 -28.759 1.00 22.76 230 SER B O 1
ATOM 4061 N N . ASP B 1 240 ? -13.765 -1.889 -30.479 1.00 22.42 231 ASP B N 1
ATOM 4062 C CA . ASP B 1 240 ? -13.584 -0.475 -30.186 1.00 26.30 231 ASP B CA 1
ATOM 4063 C C . ASP B 1 240 ? -14.845 0.180 -29.647 1.00 25.00 231 ASP B C 1
ATOM 4064 O O . ASP B 1 240 ? -14.846 1.394 -29.421 1.00 25.94 231 ASP B O 1
ATOM 4069 N N . HIS B 1 241 ? -15.921 -0.575 -29.469 1.00 23.84 232 HIS B N 1
ATOM 4070 C CA . HIS B 1 241 ? -17.148 -0.000 -28.941 1.00 18.88 232 HIS B CA 1
ATOM 4071 C C . HIS B 1 241 ? -16.910 0.530 -27.529 1.00 18.93 232 HIS B C 1
ATOM 4072 O O . HIS B 1 241 ? -16.317 -0.173 -26.702 1.00 18.42 232 HIS B O 1
ATOM 4079 N N . PRO B 1 242 ? -17.359 1.747 -27.209 1.00 22.87 233 PRO B N 1
ATOM 4080 C CA . PRO B 1 242 ? -17.069 2.299 -25.875 1.00 21.78 233 PRO B CA 1
ATOM 4081 C C . PRO B 1 242 ? -17.640 1.469 -24.742 1.00 20.73 233 PRO B C 1
ATOM 4082 O O . PRO B 1 242 ? -17.106 1.508 -23.628 1.00 21.82 233 PRO B O 1
ATOM 4086 N N . GLU B 1 243 ? -18.713 0.714 -24.983 1.00 23.42 234 GLU B N 1
ATOM 4087 C CA . GLU B 1 243 ? -19.229 -0.147 -23.926 1.00 20.63 234 GLU B CA 1
ATOM 4088 C C . GLU B 1 243 ? -18.341 -1.373 -23.735 1.00 21.51 234 GLU B C 1
ATOM 4089 O O . GLU B 1 243 ? -18.112 -1.797 -22.597 1.00 22.45 234 GLU B O 1
ATOM 4095 N N . TRP B 1 244 ? -17.795 -1.932 -24.824 1.00 17.53 235 TRP B N 1
ATOM 4096 C CA . TRP B 1 244 ? -16.832 -3.018 -24.662 1.00 17.05 235 TRP B CA 1
ATOM 4097 C C . TRP B 1 244 ? -15.544 -2.523 -24.012 1.00 22.26 235 TRP B C 1
ATOM 4098 O O . TRP B 1 244 ? -14.929 -3.240 -23.213 1.00 17.70 235 TRP B O 1
ATOM 4109 N N . LEU B 1 245 ? -15.111 -1.303 -24.343 1.00 21.59 236 LEU B N 1
ATOM 4110 C CA . LEU B 1 245 ? -13.886 -0.782 -23.738 1.00 20.30 236 LEU B CA 1
ATOM 4111 C C . LEU B 1 245 ? -14.030 -0.645 -22.229 1.00 18.13 236 LEU B C 1
ATOM 4112 O O . LEU B 1 245 ? -13.054 -0.830 -21.493 1.00 18.40 236 LEU B O 1
ATOM 4117 N N . GLN B 1 246 ? -15.242 -0.369 -21.742 1.00 19.13 237 GLN B N 1
ATOM 4118 C CA . GLN B 1 246 ? -15.453 -0.322 -20.299 1.00 17.66 237 GLN B CA 1
ATOM 4119 C C . GLN B 1 246 ? -15.313 -1.701 -19.666 1.00 19.75 237 GLN B C 1
ATOM 4120 O O . GLN B 1 246 ? -14.695 -1.839 -18.604 1.00 20.43 237 GLN B O 1
ATOM 4126 N N . VAL B 1 247 ? -15.892 -2.729 -20.292 1.00 18.50 238 VAL B N 1
ATOM 4127 C CA . VAL B 1 247 ? -15.782 -4.090 -19.769 1.00 15.25 238 VAL B CA 1
ATOM 4128 C C . VAL B 1 247 ? -14.318 -4.487 -19.609 1.00 21.06 238 VAL B C 1
ATOM 4129 O O . VAL B 1 247 ? -13.944 -5.184 -18.655 1.00 16.76 238 VAL B O 1
ATOM 4133 N N . GLU B 1 248 ? -13.461 -4.045 -20.538 1.00 16.44 239 GLU B N 1
ATOM 4134 C CA . GLU B 1 248 ? -12.039 -4.358 -20.441 1.00 18.86 239 GLU B CA 1
ATOM 4135 C C . GLU B 1 248 ? -11.400 -3.787 -19.180 1.00 18.80 239 GLU B C 1
ATOM 4136 O O . GLU B 1 248 ? -10.384 -4.312 -18.723 1.00 19.06 239 GLU B O 1
ATOM 4142 N N . LYS B 1 249 ? -11.969 -2.737 -18.596 1.00 20.84 240 LYS B N 1
ATOM 4143 C CA . LYS B 1 249 ? -11.385 -2.161 -17.393 1.00 20.19 240 LYS B CA 1
ATOM 4144 C C . LYS B 1 249 ? -12.075 -2.611 -16.112 1.00 22.65 240 LYS B C 1
ATOM 4145 O O . LYS B 1 249 ? -11.505 -2.433 -15.031 1.00 21.86 240 LYS B O 1
ATOM 4151 N N . TRP B 1 250 ? -13.277 -3.181 -16.212 1.00 21.88 241 TRP B N 1
ATOM 4152 C CA . TRP B 1 250 ? -14.022 -3.616 -15.039 1.00 21.90 241 TRP B CA 1
ATOM 4153 C C . TRP B 1 250 ? -13.180 -4.555 -14.180 1.00 17.49 241 TRP B C 1
ATOM 4154 O O . TRP B 1 250 ? -12.376 -5.338 -14.689 1.00 17.29 241 TRP B O 1
ATOM 4165 N N . ASP B 1 251 ? -13.362 -4.453 -12.864 1.00 21.63 242 ASP B N 1
ATOM 4166 C CA . ASP B 1 251 ? -12.748 -5.363 -11.896 1.00 21.85 242 ASP B CA 1
ATOM 4167 C C . ASP B 1 251 ? -11.244 -5.514 -12.133 1.00 21.03 242 ASP B C 1
ATOM 4168 O O . ASP B 1 251 ? -10.696 -6.619 -12.183 1.00 18.90 242 ASP B O 1
ATOM 4173 N N . GLY B 1 252 ? -10.572 -4.373 -12.274 1.00 22.83 243 GLY B N 1
ATOM 4174 C CA . GLY B 1 252 ? -9.123 -4.357 -12.407 1.00 27.27 243 GLY B CA 1
ATOM 4175 C C . GLY B 1 252 ? -8.587 -5.029 -13.649 1.00 23.24 243 GLY B C 1
ATOM 4176 O O . GLY B 1 252 ? -7.431 -5.457 -13.665 1.00 21.40 243 GLY B O 1
ATOM 4177 N N . GLY B 1 253 ? -9.396 -5.143 -14.695 1.00 20.26 244 GLY B N 1
ATOM 4178 C CA . GLY B 1 253 ? -8.957 -5.773 -15.917 1.00 20.04 244 GLY B CA 1
ATOM 4179 C C . GLY B 1 253 ? -9.070 -7.280 -15.945 1.00 20.74 244 GLY B C 1
ATOM 4180 O O . GLY B 1 253 ? -8.557 -7.897 -16.880 1.00 17.14 244 GLY B O 1
ATOM 4181 N N . ARG B 1 254 ? -9.725 -7.895 -14.955 1.00 22.06 245 ARG B N 1
ATOM 4182 C CA . ARG B 1 254 ? -9.792 -9.356 -14.913 1.00 18.30 245 ARG B CA 1
ATOM 4183 C C . ARG B 1 254 ? -10.378 -9.924 -16.201 1.00 16.76 245 ARG B C 1
ATOM 4184 O O . ARG B 1 254 ? -9.862 -10.908 -16.740 1.00 18.33 245 ARG B O 1
ATOM 4192 N N . TRP B 1 255 ? -11.442 -9.305 -16.726 1.00 18.65 246 TRP B N 1
ATOM 4193 C CA . TRP B 1 255 ? -12.108 -9.878 -17.894 1.00 18.78 246 TRP B CA 1
ATOM 4194 C C . TRP B 1 255 ? -11.299 -9.658 -19.167 1.00 20.79 246 TRP B C 1
ATOM 4195 O O . TRP B 1 255 ? -11.283 -10.529 -20.041 1.00 19.51 246 TRP B O 1
ATOM 4206 N N . SER B 1 256 ? -10.579 -8.539 -19.282 1.00 19.44 247 SER B N 1
ATOM 4207 C CA . SER B 1 256 ? -9.696 -8.399 -20.434 1.00 18.94 247 SER B CA 1
ATOM 4208 C C . SER B 1 256 ? -8.576 -9.438 -20.393 1.00 21.28 247 SER B C 1
ATOM 4209 O O . SER B 1 256 ? -8.191 -9.984 -21.434 1.00 19.24 247 SER B O 1
ATOM 4212 N N . ARG B 1 257 ? -8.069 -9.756 -19.197 1.00 17.52 248 ARG B N 1
ATOM 4213 C CA . ARG B 1 257 ? -7.053 -10.801 -19.089 1.00 20.97 248 ARG B CA 1
ATOM 4214 C C . ARG B 1 257 ? -7.607 -12.166 -19.491 1.00 21.67 248 ARG B C 1
ATOM 4215 O O . ARG B 1 257 ? -6.938 -12.935 -20.188 1.00 18.30 248 ARG B O 1
ATOM 4223 N N . LEU B 1 258 ? -8.828 -12.490 -19.063 1.00 19.53 249 LEU B N 1
ATOM 4224 C CA . LEU B 1 258 ? -9.408 -13.774 -19.458 1.00 17.49 249 LEU B CA 1
ATOM 4225 C C . LEU B 1 258 ? -9.634 -13.835 -20.965 1.00 17.84 249 LEU B C 1
ATOM 4226 O O . LEU B 1 258 ? -9.424 -14.882 -21.585 1.00 16.88 249 LEU B O 1
ATOM 4231 N N . VAL B 1 259 ? -10.074 -12.724 -21.570 1.00 20.04 250 VAL B N 1
ATOM 4232 C CA . VAL B 1 259 ? -10.264 -12.687 -23.018 1.00 17.59 250 VAL B CA 1
ATOM 4233 C C . VAL B 1 259 ? -8.936 -12.937 -23.720 1.00 19.97 250 VAL B C 1
ATOM 4234 O O . VAL B 1 259 ? -8.854 -13.719 -24.677 1.00 17.51 250 VAL B O 1
ATOM 4238 N N . GLN B 1 260 ? -7.866 -12.315 -23.217 1.00 17.72 251 GLN B N 1
ATOM 4239 C CA . GLN B 1 260 ? -6.536 -12.551 -23.768 1.00 20.33 251 GLN B CA 1
ATOM 4240 C C . GLN B 1 260 ? -6.177 -14.030 -23.734 1.00 19.53 251 GLN B C 1
ATOM 4241 O O . GLN B 1 260 ? -5.648 -14.567 -24.712 1.00 19.61 251 GLN B O 1
ATOM 4247 N N . VAL B 1 261 ? -6.478 -14.715 -22.627 1.00 20.37 252 VAL B N 1
ATOM 4248 C CA . VAL B 1 261 ? -6.179 -16.142 -22.534 1.00 21.63 252 VAL B CA 1
ATOM 4249 C C . VAL B 1 261 ? -6.912 -16.922 -23.627 1.00 21.50 252 VAL B C 1
ATOM 4250 O O . VAL B 1 261 ? -6.294 -17.663 -24.403 1.00 16.95 252 VAL B O 1
ATOM 4254 N N . VAL B 1 262 ? -8.241 -16.779 -23.703 1.00 18.55 253 VAL B N 1
ATOM 4255 C CA . VAL B 1 262 ? -8.990 -17.650 -24.612 1.00 18.32 253 VAL B CA 1
ATOM 4256 C C . VAL B 1 262 ? -8.750 -17.275 -26.071 1.00 19.65 253 VAL B C 1
ATOM 4257 O O . VAL B 1 262 ? -8.828 -18.139 -26.957 1.00 18.46 253 VAL B O 1
ATOM 4261 N N . GLU B 1 263 ? -8.468 -16.000 -26.355 1.00 18.38 254 GLU B N 1
ATOM 4262 C CA . GLU B 1 263 ? -8.119 -15.624 -27.721 1.00 22.31 254 GLU B CA 1
ATOM 4263 C C . GLU B 1 263 ? -6.791 -16.239 -28.143 1.00 23.53 254 GLU B C 1
ATOM 4264 O O . GLU B 1 263 ? -6.555 -16.417 -29.343 1.00 23.76 254 GLU B O 1
ATOM 4270 N N . ASN B 1 264 ? -5.944 -16.594 -27.175 1.00 25.28 255 ASN B N 1
ATOM 4271 C CA . ASN B 1 264 ? -4.607 -17.126 -27.404 1.00 29.36 255 ASN B CA 1
ATOM 4272 C C . ASN B 1 264 ? -4.565 -18.650 -27.469 1.00 27.89 255 ASN B C 1
ATOM 4273 O O . ASN B 1 264 ? -3.474 -19.216 -27.605 1.00 26.85 255 ASN B O 1
ATOM 4278 N N . PHE B 1 265 ? -5.705 -19.330 -27.347 1.00 23.31 256 PHE B N 1
ATOM 4279 C CA . PHE B 1 265 ? -5.738 -20.792 -27.443 1.00 21.37 256 PHE B CA 1
ATOM 4280 C C . PHE B 1 265 ? -5.145 -21.284 -28.754 1.00 27.16 256 PHE B C 1
ATOM 4281 O O . PHE B 1 265 ? -4.605 -22.390 -28.814 1.00 25.33 256 PHE B O 1
#

Foldseek 3Di:
DPDDDDDDPDFDAKEWEAEFFQDPDVLGHFDLQSLLQVLLCVQLPHHHDYDHDAPVCQVVVCVVLVEDAPAADLQNNGGGHRDDGWIQGPSVRDIYGGSVRSLVCCCVVPVVGDRFDDPVCVVVVVVVVVLCCPQAVVLCCLPLLVLRLVRHDVVRNVVSQVRSLSRCVVVQPGGSCSNQPPDPRVVVSLVSNLVSVVVVQCQCCVVVDRALDNVRVDHHSSLSSLLSVLSSVCSRQDVPRVVNVVVCPRPNRSNVVSVVVSVVD/DDFDAKEWEAEFFQDPDVLGHFDLQSLLQVLLCVQQPGHHDYDHDAPVCQVVVCVVLVEAADDAQPQHHGDGHHDDGWIQGPRVRDIYHGSVRSLVVCCVVPVPGDRFADPVCVVVLVVVVVLCCVLAVVLCVLPLLVLRLVRHDVVNNVVSQVRSLVVCVVVQPGGSCSRQPPDDSVVVSLVSNLRSVVVVQCQCCVVVDRALDNVRVDHHSSLSSLLSVLRSSCSRCDVPRPSNVVVCPRPNRSNVVSVVVSVVD

Secondary structure (DSSP, 8-state):
----PPPP-SPPPEEEEE---SS-GGG----HHHHHHHHHHHHTT--EEEEE--GGGHHHHHHHHTPPPSEE-SSSTTSEE--S-EEEETTTTEEEESHHHHHHHHHHH-TTSPPS--GGGHHHHHHHHHHHIIIIIHHHHHHHHHHHGGGS-HHHHHHHHHHHHHHHGGGTTSSGGGTS-TTHHHHHHHHHHHHHHHHHHHHHTTTSS--SBTTBSS--HHHHHHHHHHHHHHHHH-TT-HHHHHHHTGGGGHHHHHHHHHHT-/---PPEEEEE---SS-GGG----HHHHHHHHHHHHTT--EEEEE--GGGHHHHHHHHTPPPSEESSSSTTSEE--S-EEEETTTTEEEESHHHHHHHHHHH-TTSPPSS-GGGHHHHHHHHHHHIIIIIHHHHHHHHHHHGGGS-HHHHHHHHHHHHHHHHHHHTSSGGGTS-TTHHHHHHHHHHHHHHHHHHHHHTTTSS--SBTTBSS--HHHHHHHHHHHHHHHHH-TT-HHHHHHHHHHHHHHHHHHHHHHT-

Radius of gyration: 25.91 Å; Cα contacts (8 Å, |Δi|>4): 792; chains: 2; bounding box: 62×49×92 Å

B-factor: mean 22.86, std 11.64, range [8.01, 105.7]

CATH classification: 3.40.30.10 (+1 more: 1.20.1050.10)

Organism: Ceriporiopsis subvermispora (strain B) (NCBI:txid914234)

InterPro domains:
  IPR004045 Glutathione S-transferase, N-terminal [PF13409] (23-99)
  IPR004045 Glutathione S-transferase, N-terminal [PS50404] (12-105)
  IPR036249 Thioredoxin-like superfamily [SSF52833] (21-111)
  IPR036282 Glutathione S-transferase, C-terminal domain superfamily [SSF47616] (169-241)
  IPR054416 Glutathione S-transferase UstS-like , C-terminal domain [PF22041] (114-255)